Protein 1V8C (pdb70)

Nearest PDB structures (foldseek):
  1v8c-assembly1_A  TM=1.006E+00  e=9.868E-38  Thermus thermophilus
  1v8c-assembly3_B  TM=9.809E-01  e=5.216E-33  Thermus thermophilus
  4n6e-assembly1_B-2  TM=8.967E-01  e=8.206E-07  Amycolatopsis orientalis HCCB10007
  2m19-assembly1_A  TM=8.239E-01  e=6.788E-07  Haloferax volcanii DS2
  2qjl-assembly1_A  TM=8.245E-01  e=8.604E-04  Saccharomyces cerevisiae

Radius of gyration: 25.92 Å; Cα contacts (8 Å, |Δi|>4): 1437; chains: 4; bounding box: 71×75×60 Å

Structure (mmCIF, N/CA/C/O backbone):
data_1V8C
#
_entry.id   1V8C
#
_cell.length_a   80.179
_cell.length_b   83.553
_cell.length_c   93.066
_cell.angle_alpha   90.00
_cell.angle_beta   90.00
_cell.angle_gamma   90.00
#
_symmetry.space_group_name_H-M   'P 21 21 21'
#
loop_
_entity.id
_entity.type
_entity.pdbx_description
1 polymer 'MoaD related protein'
2 non-polymer 'CHLORIDE ION'
3 non-polymer 1,2-ETHANEDIOL
4 water water
#
loop_
_atom_site.group_PDB
_atom_site.id
_atom_site.type_symbol
_atom_site.label_atom_id
_atom_site.label_alt_id
_atom_site.label_comp_id
_atom_site.label_asym_id
_atom_site.label_entity_id
_atom_site.label_seq_id
_atom_site.pdbx_PDB_ins_code
_atom_site.Cartn_x
_atom_site.Cartn_y
_atom_site.Cartn_z
_atom_site.occupancy
_atom_site.B_iso_or_equiv
_atom_site.auth_seq_id
_atom_site.auth_comp_id
_atom_site.auth_asym_id
_atom_site.auth_atom_id
_atom_site.pdbx_PDB_model_num
ATOM 1 N N . PRO A 1 1 ? -5.018 14.724 -7.495 1.00 13.99 1 PRO A N 1
ATOM 2 C CA . PRO A 1 1 ? -6.061 14.570 -6.457 1.00 12.58 1 PRO A CA 1
ATOM 3 C C . PRO A 1 1 ? -7.084 15.698 -6.481 1.00 13.48 1 PRO A C 1
ATOM 4 O O . PRO A 1 1 ? -6.803 16.785 -6.984 1.00 15.62 1 PRO A O 1
ATOM 8 N N . LYS A 1 2 ? -8.266 15.434 -5.935 1.00 12.67 2 LYS A N 1
ATOM 9 C CA . LYS A 1 2 ? -9.321 16.436 -5.891 1.00 15.13 2 LYS A CA 1
ATOM 10 C C . LYS A 1 2 ? -9.260 17.156 -4.558 1.00 15.00 2 LYS A C 1
ATOM 11 O O . LYS A 1 2 ? -9.025 16.542 -3.520 1.00 13.75 2 LYS A O 1
ATOM 17 N N . VAL A 1 3 ? -9.461 18.467 -4.597 1.00 13.58 3 VAL A N 1
ATOM 18 C CA . VAL A 1 3 ? -9.430 19.269 -3.399 1.00 14.00 3 VAL A CA 1
ATOM 19 C C . VAL A 1 3 ? -10.750 20.007 -3.268 1.00 14.15 3 VAL A C 1
ATOM 20 O O . VAL A 1 3 ? -11.121 20.781 -4.149 1.00 15.42 3 VAL A O 1
ATOM 24 N N . ASN A 1 4 ? -11.473 19.726 -2.190 1.00 10.90 4 ASN A N 1
ATOM 25 C CA . ASN A 1 4 ? -12.740 20.395 -1.920 1.00 11.89 4 ASN A CA 1
ATOM 26 C C . ASN A 1 4 ? -12.472 21.530 -0.940 1.00 12.06 4 ASN A C 1
ATOM 27 O O . ASN A 1 4 ? -11.841 21.332 0.103 1.00 12.98 4 ASN A O 1
ATOM 32 N N . LEU A 1 5 ? -12.949 22.722 -1.281 1.00 11.66 5 LEU A N 1
ATOM 33 C CA . LEU A 1 5 ? -12.752 23.890 -0.429 1.00 11.74 5 LEU A CA 1
ATOM 34 C C . LEU A 1 5 ? -14.052 24.258 0.261 1.00 13.96 5 LEU A C 1
ATOM 35 O O . LEU A 1 5 ? -15.111 24.273 -0.367 1.00 14.68 5 LEU A O 1
ATOM 40 N N . TYR A 1 6 ? -13.970 24.558 1.550 1.00 12.98 6 TYR A N 1
ATOM 41 C CA . TYR A 1 6 ? -15.158 24.916 2.305 1.00 14.49 6 TYR A CA 1
ATOM 42 C C . TYR A 1 6 ? -15.086 26.277 2.966 1.00 16.56 6 TYR A C 1
ATOM 43 O O . TYR A 1 6 ? -14.005 26.818 3.199 1.00 17.21 6 TYR A O 1
ATOM 52 N N . ALA A 1 7 ? -16.264 26.822 3.256 1.00 18.91 7 ALA A N 1
ATOM 53 C CA . ALA A 1 7 ? -16.394 28.116 3.913 1.00 20.10 7 ALA A CA 1
ATOM 54 C C . ALA A 1 7 ? -15.483 29.193 3.335 1.00 21.12 7 ALA A C 1
ATOM 55 O O . ALA A 1 7 ? -15.495 29.450 2.131 1.00 20.58 7 ALA A O 1
ATOM 57 N N . THR A 1 8 ? -14.698 29.818 4.209 1.00 23.22 8 THR A N 1
ATOM 58 C CA . THR A 1 8 ? -13.769 30.882 3.839 1.00 23.59 8 THR A CA 1
ATOM 59 C C . THR A 1 8 ? -12.925 30.604 2.598 1.00 22.34 8 THR A C 1
ATOM 60 O O . THR A 1 8 ? -12.749 31.479 1.748 1.00 21.91 8 THR A O 1
ATOM 64 N N . PHE A 1 9 ? -12.390 29.392 2.497 1.00 20.39 9 PHE A N 1
ATOM 65 C CA . PHE A 1 9 ? -11.558 29.039 1.354 1.00 19.89 9 PHE A CA 1
ATOM 66 C C . PHE A 1 9 ? -12.346 29.103 0.056 1.00 19.55 9 PHE A C 1
ATOM 67 O O . PHE A 1 9 ? -11.810 29.459 -0.991 1.00 20.17 9 PHE A O 1
ATOM 75 N N . ARG A 1 10 ? -13.623 28.754 0.133 1.00 20.90 10 ARG A N 1
ATOM 76 C CA . ARG A 1 10 ? -14.478 28.778 -1.045 1.00 22.23 10 ARG A CA 1
ATOM 77 C C . ARG A 1 10 ? -14.805 30.216 -1.430 1.00 23.34 10 ARG A C 1
ATOM 78 O O . ARG A 1 10 ? -14.772 30.606 -2.590 1.00 22.13 10 ARG A O 1
ATOM 92 N N . ASP A 1 11 ? -15.110 31.044 -0.438 1.00 25.84 11 ASP A N 1
ATOM 93 C CA . ASP A 1 11 ? -15.439 32.441 -0.697 1.00 28.07 11 ASP A CA 1
ATOM 94 C C . ASP A 1 11 ? -14.241 33.239 -1.208 1.00 28.29 11 ASP A C 1
ATOM 95 O O . ASP A 1 11 ? -14.389 34.181 -1.986 1.00 30.62 11 ASP A O 1
ATOM 100 N N . LEU A 1 12 ? -13.051 32.840 -0.776 1.00 27.88 12 LEU A N 1
ATOM 101 C CA . LEU A 1 12 ? -11.816 33.515 -1.147 1.00 26.96 12 LEU A CA 1
ATOM 102 C C . LEU A 1 12 ? -11.286 33.149 -2.537 1.00 26.64 12 LEU A C 1
ATOM 103 O O . LEU A 1 12 ? -10.456 33.865 -3.099 1.00 28.29 12 LEU A O 1
ATOM 108 N N . THR A 1 13 ? -11.767 32.044 -3.099 1.00 21.73 13 THR A N 1
ATOM 109 C CA . THR A 1 13 ? -11.303 31.603 -4.410 1.00 20.47 13 THR A CA 1
ATOM 110 C C . THR A 1 13 ? -12.381 31.561 -5.482 1.00 20.73 13 THR A C 1
ATOM 111 O O . THR A 1 13 ? -12.080 31.655 -6.674 1.00 21.05 13 THR A O 1
ATOM 115 N N . GLY A 1 14 ? -13.629 31.414 -5.053 1.00 20.52 14 GLY A N 1
ATOM 116 C CA . GLY A 1 14 ? -14.727 31.312 -5.997 1.00 20.82 14 GLY A CA 1
ATOM 117 C C . GLY A 1 14 ? -14.802 29.883 -6.508 1.00 20.09 14 GLY A C 1
ATOM 118 O O . GLY A 1 14 ? -15.475 29.586 -7.492 1.00 19.82 14 GLY A O 1
ATOM 119 N N . LYS A 1 15 ? -14.104 28.983 -5.824 1.00 18.44 15 LYS A N 1
ATOM 120 C CA . LYS A 1 15 ? -14.076 27.584 -6.229 1.00 16.65 15 LYS A CA 1
ATOM 121 C C . LYS A 1 15 ? -14.474 26.626 -5.117 1.00 16.90 15 LYS A C 1
ATOM 122 O O . LYS A 1 15 ? -14.121 26.833 -3.962 1.00 16.24 15 LYS A O 1
ATOM 128 N N . SER A 1 16 ? -15.212 25.577 -5.474 1.00 14.89 16 SER A N 1
ATOM 129 C CA . SER A 1 16 ? -15.628 24.566 -4.507 1.00 14.82 16 SER A CA 1
ATOM 130 C C . SER A 1 16 ? -14.744 23.329 -4.647 1.00 13.27 16 SER A C 1
ATOM 131 O O . SER A 1 16 ? -14.453 22.655 -3.661 1.00 14.02 16 SER A O 1
ATOM 135 N N . GLN A 1 17 ? -14.336 23.014 -5.873 1.00 14.58 17 GLN A N 1
ATOM 136 C CA . GLN A 1 17 ? -13.474 21.856 -6.084 1.00 14.77 17 GLN A CA 1
ATOM 137 C C . GLN A 1 17 ? -12.437 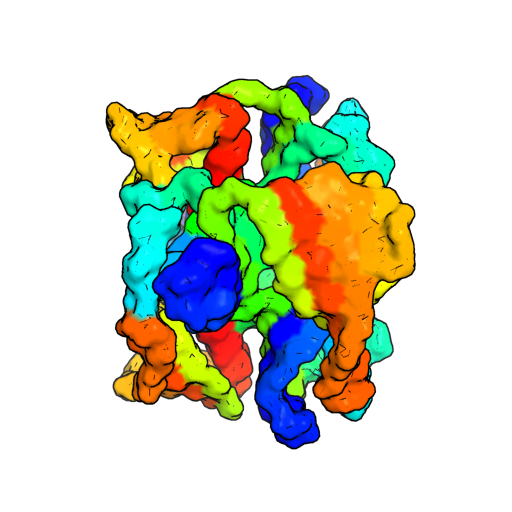22.109 -7.162 1.00 15.00 17 GLN A C 1
ATOM 138 O O . GLN A 1 17 ? -12.695 22.805 -8.146 1.00 15.49 17 GLN A O 1
ATOM 144 N N . LEU A 1 18 ? -11.254 21.541 -6.959 1.00 14.44 18 LEU A N 1
ATOM 145 C CA . LEU A 1 18 ? -10.152 21.690 -7.893 1.00 13.87 18 LEU A CA 1
ATOM 146 C C . LEU A 1 18 ? -9.432 20.359 -8.025 1.00 13.18 18 LEU A C 1
ATOM 147 O O . LEU A 1 18 ? -9.471 19.537 -7.116 1.00 16.22 18 LEU A O 1
ATOM 152 N N . GLU A 1 19 ? -8.803 20.148 -9.173 1.00 14.15 19 GLU A N 1
ATOM 153 C CA . GLU A 1 19 ? -8.020 18.946 -9.420 1.00 15.68 19 GLU A CA 1
ATOM 154 C C . GLU A 1 19 ? -6.581 19.455 -9.482 1.00 13.94 19 GLU A C 1
ATOM 155 O O . GLU A 1 19 ? -6.254 20.301 -10.320 1.00 14.48 19 GLU A O 1
ATOM 161 N N . LEU A 1 20 ? -5.728 18.953 -8.592 1.00 12.67 20 LEU A N 1
ATOM 162 C CA . LEU A 1 20 ? -4.332 19.386 -8.540 1.00 13.07 20 LEU A CA 1
ATOM 163 C C . LEU A 1 20 ? -3.405 18.194 -8.424 1.00 14.22 20 LEU A C 1
ATOM 164 O O . LEU A 1 20 ? -3.734 17.214 -7.764 1.00 14.99 20 LEU A O 1
ATOM 169 N N . PRO A 1 21 ? -2.226 18.263 -9.061 1.00 13.71 21 PRO A N 1
ATOM 170 C CA . PRO A 1 21 ? -1.279 17.146 -8.993 1.00 14.59 21 PRO A CA 1
ATOM 171 C C . PRO A 1 21 ? -0.555 17.055 -7.650 1.00 12.08 21 PRO 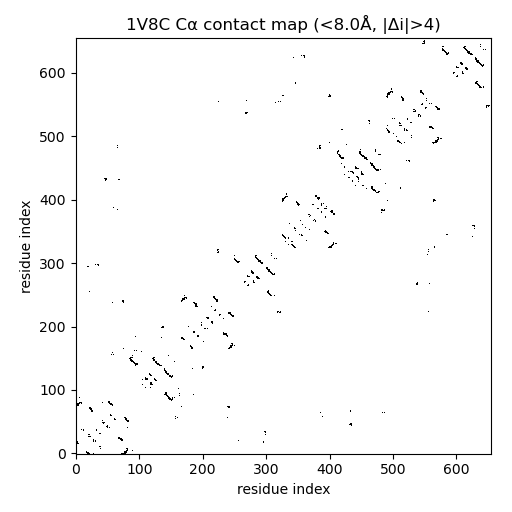A C 1
ATOM 172 O O . PRO A 1 21 ? -0.509 18.021 -6.884 1.00 14.18 21 PRO A O 1
ATOM 176 N N . GLY A 1 22 ? -0.009 15.878 -7.364 1.00 14.60 22 GLY A N 1
ATOM 177 C CA . GLY A 1 22 ? 0.721 15.688 -6.121 1.00 13.92 22 GLY A CA 1
ATOM 178 C C . GLY A 1 22 ? 0.575 14.277 -5.597 1.00 12.26 22 GLY A C 1
ATOM 179 O O . GLY A 1 22 ? -0.523 13.721 -5.629 1.00 14.44 22 GLY A O 1
ATOM 180 N N . ALA A 1 23 ? 1.684 13.712 -5.114 1.00 12.64 23 ALA A N 1
ATOM 181 C CA . ALA A 1 23 ? 1.714 12.351 -4.585 1.00 12.14 23 ALA A CA 1
ATOM 182 C C . ALA A 1 23 ? 1.628 12.291 -3.058 1.00 12.16 23 ALA A C 1
ATOM 183 O O . ALA A 1 23 ? 1.594 11.203 -2.478 1.00 13.01 23 ALA A O 1
ATOM 185 N N . THR A 1 24 ? 1.620 13.459 -2.417 1.00 12.66 24 THR A N 1
ATOM 186 C CA . THR A 1 24 ? 1.472 13.550 -0.961 1.00 10.61 24 THR A CA 1
ATOM 187 C C . THR A 1 24 ? 0.568 14.737 -0.688 1.00 10.16 24 THR A C 1
ATOM 188 O O . THR A 1 24 ? 0.390 15.612 -1.550 1.00 10.18 24 THR A O 1
ATOM 192 N N . VAL A 1 25 ? -0.007 14.770 0.505 1.00 9.26 25 VAL A N 1
ATOM 193 C CA . VAL A 1 25 ? -0.887 15.869 0.873 1.00 11.22 25 VAL A CA 1
ATOM 194 C C . VAL A 1 25 ? -0.141 17.198 0.723 1.00 10.47 25 VAL A C 1
ATOM 195 O O . VAL A 1 25 ? -0.684 18.170 0.192 1.00 10.12 25 VAL A O 1
ATOM 199 N N . GLY A 1 26 ? 1.111 17.229 1.170 1.00 8.86 26 GLY A N 1
ATOM 200 C CA . GLY A 1 26 ? 1.911 18.438 1.070 1.00 9.47 26 GLY A CA 1
ATOM 201 C C . GLY A 1 26 ? 2.090 18.918 -0.360 1.00 9.86 26 GLY A C 1
ATOM 202 O O . GLY A 1 26 ? 1.954 20.109 -0.628 1.00 11.05 26 GLY A O 1
ATOM 203 N N . GLU A 1 27 ? 2.404 17.999 -1.272 1.00 11.44 27 GLU A N 1
ATOM 204 C CA . GLU A 1 27 ? 2.602 18.369 -2.673 1.00 13.20 27 GLU A CA 1
ATOM 205 C C . GLU A 1 27 ? 1.321 18.980 -3.231 1.00 12.67 27 GLU A C 1
ATOM 206 O O . GLU A 1 27 ? 1.361 19.995 -3.934 1.00 12.40 27 GLU A O 1
ATOM 212 N N . VAL A 1 28 ? 0.185 18.375 -2.907 1.00 10.09 28 VAL A N 1
ATOM 213 C CA . VAL A 1 28 ? -1.090 18.891 -3.391 1.00 11.35 28 VAL A CA 1
ATOM 214 C C . VAL A 1 28 ? -1.366 20.288 -2.841 1.00 11.86 28 VAL A C 1
ATOM 215 O O . VAL A 1 28 ? -1.777 21.181 -3.587 1.00 11.76 28 VAL A O 1
ATOM 219 N N . LEU A 1 29 ? -1.138 20.484 -1.545 1.00 10.96 29 LEU A N 1
ATOM 220 C CA . LEU A 1 29 ? -1.377 21.782 -0.934 1.00 10.82 29 LEU A CA 1
ATOM 221 C C . LEU A 1 29 ? -0.415 22.853 -1.441 1.00 11.64 29 LEU A C 1
ATOM 222 O O . LEU A 1 29 ? -0.801 24.009 -1.566 1.00 12.10 29 LEU A O 1
ATOM 227 N N . GLU A 1 30 ? 0.829 22.477 -1.741 1.00 11.10 30 GLU A N 1
ATOM 228 C CA . GLU A 1 30 ? 1.779 23.450 -2.267 1.00 12.49 30 GLU A CA 1
ATOM 229 C C . GLU A 1 30 ? 1.266 23.878 -3.637 1.00 12.65 30 GLU A C 1
ATOM 230 O O . GLU A 1 30 ? 1.335 25.057 -3.997 1.00 12.85 30 GLU A O 1
ATOM 236 N N . ASN A 1 31 ? 0.736 22.931 -4.409 1.00 11.74 31 ASN A N 1
ATOM 237 C CA . ASN A 1 31 ? 0.208 23.301 -5.717 1.00 12.52 31 ASN A CA 1
ATOM 238 C C . ASN A 1 31 ? -1.047 24.152 -5.588 1.00 12.71 31 ASN A C 1
ATOM 239 O O . ASN A 1 31 ? -1.286 25.044 -6.406 1.00 13.48 31 ASN A O 1
ATOM 244 N N . LEU A 1 32 ? -1.836 23.902 -4.550 1.00 12.67 32 LEU A N 1
ATOM 245 C CA . LEU A 1 32 ? -3.051 24.679 -4.336 1.00 12.05 32 LEU A CA 1
ATOM 246 C C . LEU A 1 32 ? -2.722 26.164 -4.176 1.00 13.58 32 LEU A C 1
ATOM 247 O O . LEU A 1 32 ? -3.393 27.021 -4.763 1.00 11.99 32 LEU A O 1
ATOM 252 N N . VAL A 1 33 ? -1.683 26.473 -3.399 1.00 13.09 33 VAL A N 1
ATOM 253 C CA . VAL A 1 33 ? -1.321 27.869 -3.186 1.00 13.00 33 VAL A CA 1
ATOM 254 C C . VAL A 1 33 ? -0.573 28.468 -4.377 1.00 13.23 33 VAL A C 1
ATOM 255 O O . VAL A 1 33 ? -0.487 29.687 -4.511 1.00 16.33 33 VAL A O 1
ATOM 259 N N . ARG A 1 34 ? -0.029 27.615 -5.239 1.00 11.12 34 ARG A N 1
ATOM 260 C CA . ARG A 1 34 ? 0.637 28.102 -6.443 1.00 12.03 34 ARG A CA 1
ATOM 261 C C . ARG A 1 34 ? -0.481 28.504 -7.407 1.00 15.20 34 ARG A C 1
ATOM 262 O O . ARG A 1 34 ? -0.312 29.407 -8.232 1.00 16.71 34 ARG A O 1
ATOM 270 N N . ALA A 1 35 ? -1.627 27.836 -7.283 1.00 14.13 35 ALA A N 1
ATOM 271 C CA . ALA A 1 35 ? -2.785 28.119 -8.140 1.00 14.38 35 ALA A CA 1
ATOM 272 C C . ALA A 1 35 ? -3.641 29.265 -7.595 1.00 15.64 35 ALA A C 1
ATOM 273 O O . ALA A 1 35 ? -4.150 30.090 -8.361 1.00 17.39 35 ALA A O 1
ATOM 275 N N . TYR A 1 36 ? -3.798 29.304 -6.276 1.00 14.27 36 TYR A N 1
ATOM 276 C CA . TYR A 1 36 ? -4.593 30.326 -5.601 1.00 15.18 36 TYR A CA 1
ATOM 277 C C . TYR A 1 36 ? -3.822 30.835 -4.395 1.00 15.73 36 TYR A C 1
ATOM 278 O O . TYR A 1 36 ? -4.100 30.461 -3.256 1.0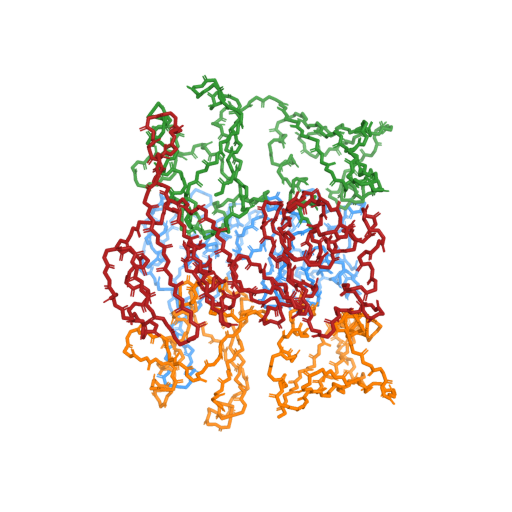0 16.14 36 TYR A O 1
ATOM 287 N N . PRO A 1 37 ? -2.846 31.721 -4.636 1.00 16.18 37 PRO A N 1
ATOM 288 C CA . PRO A 1 37 ? -2.022 32.284 -3.564 1.00 17.27 37 PRO A CA 1
ATOM 289 C C . PRO A 1 37 ? -2.772 33.002 -2.445 1.00 16.40 37 PRO A C 1
ATOM 290 O O . PRO A 1 37 ? -2.222 33.200 -1.362 1.00 18.07 37 PRO A O 1
ATOM 294 N N . ALA A 1 38 ? -4.025 33.379 -2.695 1.00 17.80 38 ALA A N 1
ATOM 295 C CA . ALA A 1 38 ? -4.836 34.049 -1.688 1.00 18.39 38 ALA A CA 1
ATOM 296 C C . ALA A 1 38 ? -5.039 33.138 -0.478 1.00 18.66 38 ALA A C 1
ATOM 297 O O . ALA A 1 38 ? -5.317 33.604 0.623 1.00 20.81 38 ALA A O 1
ATOM 299 N N . LEU A 1 39 ? -4.882 31.834 -0.687 1.00 16.75 39 LEU A N 1
ATOM 300 C CA . LEU A 1 39 ? -5.047 30.856 0.386 1.00 17.97 39 LEU A CA 1
ATOM 301 C C . LEU A 1 39 ? -3.782 30.599 1.199 1.00 18.66 39 LEU A C 1
ATOM 302 O O . LEU A 1 39 ? -3.837 29.961 2.249 1.00 19.83 39 LEU A O 1
ATOM 307 N N . LYS A 1 40 ? -2.644 31.093 0.724 1.00 18.16 40 LYS A N 1
ATOM 308 C CA . LYS A 1 40 ? -1.382 30.849 1.417 1.00 18.46 40 LYS A CA 1
ATOM 309 C C . LYS A 1 40 ? -1.375 31.291 2.877 1.00 19.24 40 LYS A C 1
ATOM 310 O O . LYS A 1 40 ? -0.957 30.537 3.761 1.00 18.87 40 LYS A O 1
ATOM 316 N N . GLU A 1 41 ? -1.840 32.513 3.113 1.00 22.02 41 GLU A N 1
ATOM 317 C CA . GLU A 1 41 ? -1.888 33.106 4.444 1.00 24.50 41 GLU A CA 1
ATOM 318 C C . GLU A 1 41 ? -2.723 32.309 5.438 1.00 24.15 41 GLU A C 1
ATOM 319 O O . GLU A 1 41 ? -2.410 32.271 6.625 1.00 24.36 41 GLU A O 1
ATOM 325 N N . GLU A 1 42 ? -3.787 31.677 4.953 1.00 22.36 42 GLU A N 1
ATOM 326 C CA . GLU A 1 42 ? -4.669 30.908 5.822 1.00 23.10 42 GLU A CA 1
ATOM 327 C C . GLU A 1 42 ? -4.303 29.435 5.944 1.00 20.57 42 GLU A C 1
ATOM 328 O O . GLU A 1 42 ? -4.575 28.803 6.964 1.00 23.00 42 GLU A O 1
ATOM 334 N N . LEU A 1 43 ? -3.675 28.898 4.908 1.00 18.04 43 LEU A N 1
ATOM 335 C CA . LEU A 1 43 ? -3.308 27.489 4.873 1.00 17.23 43 LEU A CA 1
ATOM 336 C C . LEU A 1 43 ? -1.986 27.124 5.548 1.00 15.10 43 LEU A C 1
ATOM 337 O O . LEU A 1 43 ? -1.890 26.106 6.236 1.00 16.36 43 LEU A O 1
ATOM 342 N N . PHE A 1 44 ? -0.975 27.960 5.351 1.00 15.01 44 PHE A N 1
ATOM 343 C CA . PHE A 1 44 ? 0.352 27.718 5.910 1.00 15.07 44 PHE A CA 1
ATOM 344 C C . PHE A 1 44 ? 0.766 28.748 6.958 1.00 16.72 44 PHE A C 1
ATOM 345 O O . PHE A 1 44 ? 0.446 29.931 6.841 1.00 17.46 44 PHE A O 1
ATOM 353 N N . GLU A 1 45 ? 1.477 28.282 7.981 1.00 16.68 45 GLU A N 1
ATOM 354 C CA . GLU A 1 45 ? 2.011 29.151 9.030 1.00 18.98 45 GLU A CA 1
ATOM 355 C C . GLU A 1 45 ? 3.479 28.758 9.034 1.00 19.09 45 GLU A C 1
ATOM 356 O O . GLU A 1 45 ? 3.870 27.779 9.668 1.00 20.09 45 GLU A O 1
ATOM 362 N N . GLY A 1 46 ? 4.290 29.515 8.311 1.00 18.65 46 GLY A N 1
ATOM 363 C CA . GLY A 1 46 ? 5.688 29.159 8.212 1.00 17.83 46 GLY A CA 1
ATOM 364 C C . GLY A 1 46 ? 5.725 28.058 7.169 1.00 15.63 46 GLY A C 1
ATOM 365 O O . GLY A 1 46 ? 5.002 28.118 6.172 1.00 15.94 46 GLY A O 1
ATOM 366 N N . GLU A 1 47 ? 6.535 27.032 7.396 1.00 16.07 47 GLU A N 1
ATOM 367 C CA . GLU A 1 47 ? 6.625 25.941 6.434 1.00 14.28 47 GLU A CA 1
ATOM 368 C C . GLU A 1 47 ? 5.472 24.952 6.552 1.00 14.96 47 GLU A C 1
ATOM 369 O O . GLU A 1 47 ? 4.992 24.417 5.549 1.00 15.96 47 GLU A O 1
ATOM 375 N N . GLY A 1 48 ? 5.029 24.704 7.779 1.00 14.09 48 GLY A N 1
ATOM 376 C CA . GLY A 1 48 ? 3.961 23.744 7.985 1.00 14.31 48 GLY A CA 1
ATOM 377 C C . GLY A 1 48 ? 2.540 24.254 7.879 1.00 13.68 48 GLY A C 1
ATOM 378 O O . GLY A 1 48 ? 2.286 25.444 7.661 1.00 12.66 48 GLY A O 1
ATOM 379 N N . LEU A 1 49 ? 1.603 23.330 8.050 1.00 13.61 49 LEU A N 1
ATOM 380 C CA . LEU A 1 49 ? 0.184 23.650 7.994 1.00 13.43 49 LEU A CA 1
ATOM 381 C C . LEU A 1 49 ? -0.176 24.588 9.147 1.00 13.33 49 LEU A C 1
ATOM 382 O O . LEU A 1 49 ? 0.355 24.453 10.251 1.00 15.31 49 LEU A O 1
ATOM 387 N N . ALA A 1 50 ? -1.065 25.546 8.889 1.00 12.34 50 ALA A N 1
ATOM 388 C CA . ALA A 1 50 ? -1.514 26.466 9.936 1.00 13.79 50 ALA A CA 1
ATOM 389 C C . ALA A 1 50 ? -2.232 25.620 10.989 1.00 15.44 50 ALA A C 1
ATOM 390 O O . ALA A 1 50 ? -2.972 24.701 10.652 1.00 13.76 50 ALA A O 1
ATOM 392 N N . GLU A 1 51 ? -2.035 25.932 12.267 1.00 17.38 51 GLU A N 1
ATOM 393 C CA . GLU A 1 51 ? -2.646 25.129 13.324 1.00 21.97 51 GLU A CA 1
ATOM 394 C C . GLU A 1 51 ? -4.172 25.070 13.368 1.00 23.07 51 GLU A C 1
ATOM 395 O O . GLU A 1 51 ? -4.742 24.056 13.779 1.00 25.31 51 GLU A O 1
ATOM 401 N N . ARG A 1 52 ? -4.833 26.132 12.929 1.00 22.31 52 ARG A N 1
ATOM 402 C CA . ARG A 1 52 ? -6.293 26.173 12.971 1.00 24.07 52 ARG A CA 1
ATOM 403 C C . ARG A 1 52 ? -7.007 25.590 11.754 1.00 22.10 52 ARG A C 1
ATOM 404 O O . ARG A 1 52 ? -8.237 25.507 11.743 1.00 22.93 52 ARG A O 1
ATOM 412 N N . VAL A 1 53 ? -6.255 25.186 10.733 1.00 18.74 53 VAL A N 1
ATOM 413 C CA . VAL A 1 53 ? -6.882 24.623 9.539 1.00 16.67 53 VAL A CA 1
ATOM 414 C C . VAL A 1 53 ? -7.033 23.113 9.686 1.00 15.73 53 VAL A C 1
ATOM 415 O O . VAL A 1 53 ? -6.269 22.471 10.398 1.00 17.21 53 VAL A O 1
ATOM 419 N N . SER A 1 54 ? -8.040 22.543 9.033 1.00 13.24 54 SER A N 1
ATOM 420 C CA . SER A 1 54 ? -8.224 21.104 9.097 1.00 13.45 54 SER A CA 1
ATOM 421 C C . SER A 1 54 ? -8.270 20.561 7.685 1.00 13.78 54 SER A C 1
ATOM 422 O O . SER A 1 54 ? -8.981 21.090 6.834 1.00 14.52 54 SER A O 1
ATOM 425 N N . VAL A 1 55 ? -7.482 19.516 7.444 1.00 12.30 55 VAL A N 1
ATOM 426 C CA . VAL A 1 55 ? -7.395 18.864 6.148 1.00 11.64 55 VAL A CA 1
ATOM 427 C C . VAL A 1 55 ? -7.738 17.389 6.335 1.00 11.88 55 VAL A C 1
ATOM 428 O O . VAL A 1 55 ? -7.155 16.716 7.185 1.00 11.64 55 VAL A O 1
ATOM 432 N N . PHE A 1 56 ? -8.688 16.889 5.548 1.00 10.79 56 PHE A N 1
ATOM 433 C CA . PHE A 1 56 ? -9.106 15.500 5.651 1.00 10.59 56 PHE A CA 1
ATOM 434 C C . PHE A 1 56 ? -8.888 14.736 4.356 1.00 11.45 56 PHE A C 1
ATOM 435 O O . PHE A 1 56 ? -9.162 15.245 3.270 1.00 13.54 56 PHE A O 1
ATOM 443 N N . LEU A 1 57 ? -8.389 13.512 4.485 1.00 12.25 57 LEU A N 1
ATOM 444 C CA . LEU A 1 57 ? -8.172 12.645 3.336 1.00 13.40 57 LEU A CA 1
ATOM 445 C C . LEU A 1 57 ? -9.202 11.536 3.481 1.00 15.06 57 LEU A C 1
ATOM 446 O O . LEU A 1 57 ? -9.159 10.747 4.434 1.00 15.15 57 LEU A O 1
ATOM 451 N N . GLU A 1 58 ? -10.145 11.505 2.545 1.00 16.53 58 GLU A N 1
ATOM 452 C CA . GLU A 1 58 ? -11.210 10.514 2.557 1.00 16.94 58 GLU A CA 1
ATOM 453 C C . GLU A 1 58 ? -11.832 10.418 3.953 1.00 17.45 58 GLU A C 1
ATOM 454 O O . GLU A 1 58 ? -12.024 9.329 4.483 1.00 16.70 58 GLU A O 1
ATOM 460 N N . GLY A 1 59 ? -12.123 11.576 4.547 1.00 16.40 59 GLY A N 1
ATOM 461 C CA . GLY A 1 59 ? -12.744 11.622 5.862 1.00 16.71 59 GLY A CA 1
ATOM 462 C C . GLY A 1 59 ? -11.847 11.505 7.084 1.00 17.50 59 GLY A C 1
ATOM 463 O O . GLY A 1 59 ? -12.321 11.570 8.221 1.00 18.86 59 GLY A O 1
ATOM 464 N N . ARG A 1 60 ? -10.550 11.346 6.854 1.00 15.18 60 ARG A N 1
ATOM 465 C CA . ARG A 1 60 ? -9.581 11.195 7.932 1.00 14.83 60 ARG A CA 1
ATOM 466 C C . ARG A 1 60 ? -8.717 12.447 8.117 1.00 11.72 60 ARG A C 1
ATOM 467 O O . ARG A 1 60 ? -8.077 12.897 7.178 1.00 12.87 60 ARG A O 1
ATOM 475 N N . ASP A 1 61 ? -8.716 13.010 9.321 1.00 11.84 61 ASP A N 1
ATOM 476 C CA . ASP A 1 61 ? -7.903 14.191 9.608 1.00 11.71 61 ASP A CA 1
ATOM 477 C C . ASP A 1 61 ? -6.451 13.789 9.355 1.00 12.08 61 ASP A C 1
ATOM 478 O O . ASP A 1 61 ? -5.928 12.900 10.027 1.00 12.40 61 ASP A O 1
ATOM 483 N N . VAL A 1 62 ? -5.789 14.445 8.406 1.00 10.91 62 VAL A N 1
ATOM 484 C CA . VAL A 1 62 ? -4.451 13.994 8.039 1.00 10.55 62 VAL A CA 1
ATOM 485 C C . VAL A 1 62 ? -3.444 14.127 9.192 1.00 10.66 62 VAL A C 1
ATOM 486 O O . VAL A 1 62 ? -2.387 13.509 9.205 1.00 9.92 62 VAL A O 1
ATOM 490 N N . ARG A 1 63 ? -3.778 14.997 10.166 1.00 10.54 63 ARG A N 1
ATOM 491 C CA . ARG A 1 63 ? -2.872 15.176 11.298 1.00 12.36 63 ARG A CA 1
ATOM 492 C C . ARG A 1 63 ? -2.645 13.858 12.043 1.00 11.76 63 ARG A C 1
ATOM 493 O O . ARG A 1 63 ? -1.631 13.638 12.694 1.00 14.37 63 ARG A O 1
ATOM 501 N N . TYR A 1 64 ? -3.660 12.979 11.961 1.00 12.75 64 TYR A N 1
ATOM 502 C CA . TYR A 1 64 ? -3.551 11.687 12.621 1.00 14.07 64 TYR A CA 1
ATOM 503 C C . TYR A 1 64 ? -3.043 10.620 11.658 1.00 14.29 64 TYR A C 1
ATOM 504 O O . TYR A 1 64 ? -2.887 9.450 11.992 1.00 12.21 64 TYR A O 1
ATOM 513 N N . LEU A 1 65 ? -2.824 11.060 10.408 1.00 12.28 65 LEU A N 1
ATOM 514 C CA . LEU A 1 65 ? -2.140 10.198 9.457 1.00 12.19 65 LEU A CA 1
ATOM 515 C C . LEU A 1 65 ? -0.637 10.491 9.447 1.00 10.92 65 LEU A C 1
ATOM 516 O O . LEU A 1 65 ? 0.069 10.310 10.431 1.00 12.26 65 LEU A O 1
ATOM 521 N N . GLN A 1 66 ? -0.124 11.018 8.360 1.00 10.01 66 GLN A N 1
ATOM 522 C CA . GLN A 1 66 ? 1.291 11.430 8.298 1.00 10.61 66 GLN A CA 1
ATOM 523 C C . GLN A 1 66 ? 1.381 12.895 7.880 1.00 8.95 66 GLN A C 1
ATOM 524 O O . GLN A 1 66 ? 2.441 13.374 7.460 1.00 10.53 66 GLN A O 1
ATOM 530 N N . GLY A 1 67 ? 0.301 13.647 8.239 1.00 8.99 67 GLY A N 1
ATOM 531 C CA . GLY A 1 67 ? 0.289 15.071 7.957 1.00 9.66 67 GLY A CA 1
ATOM 532 C C . GLY A 1 67 ? 0.560 15.375 6.495 1.00 8.95 67 GLY A C 1
ATOM 533 O O . GLY A 1 67 ? 0.023 14.708 5.605 1.00 9.80 67 GLY A O 1
ATOM 534 N N . LEU A 1 68 ? 1.394 16.378 6.247 1.00 10.01 68 LEU A N 1
ATOM 535 C CA . LEU A 1 68 ? 1.748 16.766 4.885 1.00 9.62 68 LEU A CA 1
ATOM 536 C C . LEU A 1 68 ? 2.515 15.655 4.149 1.00 9.37 68 LEU A C 1
ATOM 537 O O . LEU A 1 68 ? 2.584 15.644 2.920 1.00 11.30 68 LEU A O 1
ATOM 542 N N . SER A 1 69 ? 3.082 14.707 4.890 1.00 9.65 69 SER A N 1
ATOM 543 C CA . SER A 1 69 ? 3.805 13.598 4.254 1.00 8.73 69 SER A CA 1
ATOM 544 C C . SER A 1 69 ? 2.910 12.422 3.855 1.00 9.68 69 SER A C 1
ATOM 545 O O . SER A 1 69 ? 3.393 11.438 3.283 1.00 11.67 69 SER A O 1
ATOM 548 N N . THR A 1 70 ? 1.613 12.524 4.139 1.00 8.37 70 THR A N 1
ATOM 549 C CA . THR A 1 70 ? 0.676 11.450 3.825 1.00 9.25 70 THR A CA 1
ATOM 550 C C . THR A 1 70 ? 0.619 11.185 2.327 1.00 9.45 70 THR A C 1
ATOM 551 O O . THR A 1 70 ? 0.287 12.077 1.546 1.00 10.51 70 THR A O 1
ATOM 555 N N . PRO A 1 71 ? 0.941 9.955 1.904 1.00 9.99 71 PRO A N 1
ATOM 556 C CA . PRO A 1 71 ? 0.885 9.678 0.466 1.00 11.71 71 PRO A CA 1
ATOM 557 C C . PRO A 1 71 ? -0.573 9.586 0.034 1.00 12.72 71 PRO A C 1
ATOM 558 O O . PRO A 1 71 ? -1.456 9.265 0.831 1.00 12.28 71 PRO A O 1
ATOM 562 N N . LEU A 1 72 ? -0.831 9.884 -1.229 1.00 14.77 72 LEU A N 1
ATOM 563 C CA . LEU A 1 72 ? -2.184 9.771 -1.729 1.00 16.21 72 LEU A CA 1
ATOM 564 C C . LEU A 1 72 ? -2.156 9.340 -3.179 1.00 15.05 72 LEU A C 1
ATOM 565 O O . LEU A 1 72 ? -1.181 9.578 -3.904 1.00 15.47 72 LEU A O 1
ATOM 570 N N . SER A 1 73 ? -3.222 8.663 -3.577 1.00 15.58 73 SER A N 1
ATOM 571 C CA . SER A 1 73 ? -3.360 8.178 -4.937 1.00 15.67 73 SER A CA 1
ATOM 572 C C . SER A 1 73 ? -3.892 9.321 -5.788 1.00 14.19 73 SER A C 1
ATOM 573 O O . SER A 1 73 ? -4.517 10.244 -5.273 1.00 13.70 73 SER A O 1
ATOM 576 N N . PRO A 1 74 ? -3.658 9.264 -7.107 1.00 14.75 74 PRO A N 1
ATOM 577 C CA . PRO A 1 74 ? -4.101 10.292 -8.055 1.00 14.82 74 PRO A CA 1
ATOM 578 C C . PRO A 1 74 ? -5.578 10.666 -7.947 1.00 14.13 74 PRO A C 1
ATOM 579 O O . PRO A 1 74 ? -5.948 11.826 -8.146 1.00 14.14 74 PRO A O 1
ATOM 583 N N . GLY A 1 75 ? -6.422 9.685 -7.646 1.00 14.38 75 GLY A N 1
ATOM 584 C CA . GLY A 1 75 ? -7.844 9.951 -7.545 1.00 13.76 75 GLY A CA 1
ATOM 585 C C . GLY A 1 75 ? -8.351 10.316 -6.169 1.00 14.09 75 GLY A C 1
ATOM 586 O O . GLY A 1 75 ? -9.557 10.460 -5.971 1.00 13.80 75 GLY A O 1
ATOM 587 N N . ALA A 1 76 ? -7.434 10.486 -5.222 1.00 12.59 76 ALA A N 1
ATOM 588 C CA . ALA A 1 76 ? -7.800 10.822 -3.852 1.00 13.20 76 ALA A CA 1
ATOM 589 C C . ALA A 1 76 ? -8.494 12.167 -3.744 1.00 12.17 76 ALA A C 1
ATOM 590 O O . ALA A 1 76 ? -8.277 13.058 -4.563 1.00 13.55 76 ALA A O 1
ATOM 592 N N . THR A 1 77 ? -9.319 12.308 -2.713 1.00 12.03 77 THR A N 1
ATOM 593 C CA . THR A 1 77 ? -10.037 13.553 -2.465 1.00 14.39 77 THR A CA 1
ATOM 594 C C . THR A 1 77 ? -9.679 14.081 -1.078 1.00 13.71 77 THR A C 1
ATOM 595 O O . THR A 1 77 ? -9.653 13.325 -0.106 1.00 13.08 77 THR A O 1
ATOM 599 N N . LEU A 1 78 ? -9.382 15.376 -1.009 1.00 11.47 78 LEU A N 1
ATOM 600 C CA . LEU A 1 78 ? -9.059 16.043 0.247 1.00 12.01 78 LEU A CA 1
ATOM 601 C C . LEU A 1 78 ? -10.104 17.114 0.504 1.00 11.88 78 LEU A C 1
ATOM 602 O O . LEU A 1 78 ? -10.553 17.779 -0.426 1.00 14.35 78 LEU A O 1
ATOM 607 N N . ASP A 1 79 ? -10.481 17.281 1.763 1.00 11.39 79 ASP A N 1
ATOM 608 C CA . ASP A 1 79 ? -11.436 18.324 2.154 1.00 10.56 79 ASP A CA 1
ATOM 609 C C . ASP A 1 79 ? -10.664 19.321 3.002 1.00 12.41 79 ASP A C 1
ATOM 610 O O . ASP A 1 79 ? -9.996 18.932 3.958 1.00 12.13 79 ASP A O 1
ATOM 615 N N . LEU A 1 80 ? -10.749 20.600 2.651 1.00 9.76 80 LEU A N 1
ATOM 616 C CA . LEU A 1 80 ? -10.032 21.645 3.388 1.00 11.95 80 LEU A CA 1
ATOM 617 C C . LEU A 1 80 ? -10.982 22.593 4.093 1.00 13.26 80 LEU A C 1
ATOM 618 O O . LEU A 1 80 ? -11.872 23.166 3.459 1.00 12.79 80 LEU A O 1
ATOM 623 N N . PHE A 1 81 ? -10.778 22.768 5.397 1.00 12.39 81 PHE A N 1
ATOM 624 C CA . PHE A 1 81 ? -11.620 23.656 6.198 1.00 14.33 81 PHE A CA 1
ATOM 625 C C . PHE A 1 81 ? -10.826 24.720 6.934 1.00 17.03 81 PHE A C 1
ATOM 626 O O . PHE A 1 81 ? -9.769 24.436 7.490 1.00 16.14 81 PHE A O 1
ATOM 634 N N . PRO A 1 82 ? -11.322 25.965 6.940 1.00 19.44 82 PRO A N 1
ATOM 635 C CA . PRO A 1 82 ? -10.608 27.023 7.660 1.00 22.68 82 PRO A CA 1
ATOM 636 C C . PRO A 1 82 ? -10.988 26.800 9.134 1.00 26.75 82 PRO A C 1
ATOM 637 O O . PRO A 1 82 ? -11.741 25.876 9.442 1.00 27.89 82 PRO A O 1
ATOM 641 N N . PRO A 1 83 ? -10.479 27.628 10.060 1.00 30.95 83 PRO A N 1
ATOM 642 C CA . PRO A 1 83 ? -10.802 27.467 11.485 1.00 33.52 83 PRO A CA 1
ATOM 643 C C . PRO A 1 83 ? -12.237 27.018 11.789 1.00 35.01 83 PRO A C 1
ATOM 644 O O . PRO A 1 83 ? -13.201 27.607 11.302 1.00 36.39 83 PRO A O 1
ATOM 648 N N . VAL A 1 84 ? -12.360 25.972 12.604 1.00 35.91 84 VAL A N 1
ATOM 649 C CA . VAL A 1 84 ? -13.655 25.407 12.981 1.00 36.18 84 VAL A CA 1
ATOM 650 C C . VAL A 1 84 ? -14.679 26.437 13.449 1.00 36.67 84 VAL A C 1
ATOM 651 O O . VAL A 1 84 ? -14.353 27.378 14.176 1.00 36.32 84 VAL A O 1
ATOM 655 N N . ALA A 1 85 ? -15.923 26.237 13.028 1.00 36.38 85 ALA A N 1
ATOM 656 C CA . ALA A 1 85 ? -17.026 27.121 13.385 1.00 35.42 85 ALA A CA 1
ATOM 657 C C . ALA A 1 85 ? -18.333 26.434 13.007 1.00 35.14 85 ALA A C 1
ATOM 658 O O . ALA A 1 85 ? -18.340 25.522 12.180 1.00 35.11 85 ALA A O 1
ATOM 660 N N . GLY A 1 86 ? -19.434 26.862 13.618 1.00 33.14 86 GLY A N 1
ATOM 661 C CA . GLY A 1 86 ? -20.719 26.264 13.303 1.00 31.96 86 GLY A CA 1
ATOM 662 C C . GLY A 1 86 ? -21.081 26.560 11.862 1.00 30.81 86 GLY A C 1
ATOM 663 O O . GLY A 1 86 ? -20.855 27.672 11.383 1.00 32.92 86 GLY A O 1
ATOM 664 N N . GLY A 1 87 ? -21.636 25.576 11.161 1.00 28.04 87 GLY A N 1
ATOM 665 C CA . GLY A 1 87 ? -21.998 25.797 9.773 1.00 25.12 87 GLY A CA 1
ATOM 666 C C . GLY A 1 87 ? -22.793 24.668 9.149 1.00 23.17 87 GLY A C 1
ATOM 667 O O . GLY A 1 87 ? -23.352 23.827 9.855 1.00 21.93 87 GLY A O 1
ATOM 668 N N . GLY A 1 88 ? -22.849 24.665 7.820 1.00 22.77 88 GLY A N 1
ATOM 669 C CA . GLY A 1 88 ? -23.574 23.642 7.090 1.00 18.96 88 GLY A CA 1
ATOM 670 C C . GLY A 1 88 ? -22.783 23.198 5.878 1.00 18.70 88 GLY A C 1
ATOM 671 O O . GLY A 1 88 ? -22.295 24.026 5.107 1.00 18.87 88 GLY A O 1
ATOM 672 N N . PHE A 1 89 ? -22.659 21.887 5.709 1.00 16.27 89 PHE A N 1
ATOM 673 C CA . PHE A 1 89 ? -21.914 21.318 4.596 1.00 16.22 89 PHE A CA 1
ATOM 674 C C . PHE A 1 89 ? -22.737 20.222 3.950 1.00 16.61 89 PHE A C 1
ATOM 675 O O . PHE A 1 89 ? -23.553 19.586 4.612 1.00 17.09 89 PHE A O 1
ATOM 683 N N . GLU A 1 90 ? -22.526 19.993 2.660 1.00 16.04 90 GLU A N 1
ATOM 684 C CA . GLU A 1 90 ? -23.272 18.955 1.972 1.00 17.43 90 GLU A CA 1
ATOM 685 C C . GLU A 1 90 ? -22.413 18.195 0.971 1.00 17.52 90 GLU A C 1
ATOM 686 O O . GLU A 1 90 ? -21.395 18.700 0.479 1.00 17.55 90 GLU A O 1
ATOM 692 N N . ARG A 1 91 ? -22.828 16.969 0.683 1.00 17.43 91 ARG A N 1
ATOM 693 C CA . ARG A 1 91 ? -22.129 16.119 -0.269 1.00 18.42 91 ARG A CA 1
ATOM 694 C C . ARG A 1 91 ? -23.048 15.005 -0.750 1.00 19.40 91 ARG A C 1
ATOM 695 O O . ARG A 1 91 ? -23.892 14.517 0.004 1.00 17.92 91 ARG A O 1
ATOM 703 N N . THR A 1 92 ? -22.892 14.614 -2.010 1.00 17.77 92 THR A N 1
ATOM 704 C CA . THR A 1 92 ? -23.684 13.521 -2.553 1.00 17.63 92 THR A CA 1
ATOM 705 C C . THR A 1 92 ? -22.763 12.307 -2.687 1.00 17.20 92 THR A C 1
ATOM 706 O O . THR A 1 92 ? -21.723 12.363 -3.349 1.00 17.78 92 THR A O 1
ATOM 710 N N . PHE A 1 93 ? -23.146 11.216 -2.033 1.00 16.90 93 PHE A N 1
ATOM 711 C CA . PHE A 1 93 ? -22.373 9.977 -2.039 1.00 18.34 93 PHE A CA 1
ATOM 712 C C . PHE A 1 93 ? -22.948 8.933 -2.982 1.00 18.85 93 PHE A C 1
ATOM 713 O O . PHE A 1 93 ? -24.154 8.702 -2.999 1.00 21.19 93 PHE A O 1
ATOM 721 N N . GLY A 1 94 ? -22.080 8.285 -3.753 1.00 20.10 94 GLY A N 1
ATOM 722 C CA . GLY A 1 94 ? -22.543 7.255 -4.665 1.00 21.83 94 GLY A CA 1
ATOM 723 C C . GLY A 1 94 ? -22.566 5.889 -3.998 1.00 21.52 94 GLY A C 1
ATOM 724 O O . GLY A 1 94 ? -21.626 5.517 -3.296 1.00 23.54 94 GLY A O 1
ATOM 725 N N . ALA A 1 95 ? -23.647 5.146 -4.199 1.00 23.26 95 ALA A N 1
ATOM 726 C CA . ALA A 1 95 ? -23.788 3.810 -3.624 1.00 23.70 95 ALA A CA 1
ATOM 727 C C . ALA A 1 95 ? -23.584 3.744 -2.111 1.00 23.89 95 ALA A C 1
ATOM 728 O O . ALA A 1 95 ? -22.981 2.803 -1.593 1.00 26.30 95 ALA A O 1
ATOM 730 N N . PHE A 1 96 ? -24.076 4.758 -1.409 1.00 23.22 96 PHE A N 1
ATOM 731 C CA . PHE A 1 96 ? -24.009 4.806 0.049 1.00 22.36 96 PHE A CA 1
ATOM 732 C C . PHE A 1 96 ? -25.493 4.812 0.401 1.00 23.36 96 PHE A C 1
ATOM 733 O O . PHE A 1 96 ? -26.117 5.865 0.482 1.00 23.37 96 PHE A O 1
ATOM 741 N N . PRO A 1 97 ? -26.080 3.621 0.590 1.00 25.29 97 PRO A N 1
ATOM 742 C CA . PRO A 1 97 ? -27.502 3.478 0.919 1.00 24.94 97 PRO A CA 1
ATOM 743 C C . PRO A 1 97 ? -27.956 4.107 2.229 1.00 23.38 97 PRO A C 1
ATOM 744 O O . PRO A 1 97 ? -27.224 4.109 3.214 1.00 21.92 97 PRO A O 1
ATOM 748 N N . PRO A 1 98 ? -29.184 4.655 2.247 1.00 23.42 98 PRO A N 1
ATOM 749 C CA . PRO A 1 98 ? -29.736 5.286 3.447 1.00 23.10 98 PRO A CA 1
ATOM 750 C C . PRO A 1 98 ? -29.641 4.379 4.665 1.00 23.25 98 PRO A C 1
ATOM 751 O O . PRO A 1 98 ? -29.194 4.805 5.731 1.00 23.01 98 PRO A O 1
ATOM 755 N N . TRP A 1 99 ? -30.055 3.124 4.504 1.00 22.66 99 TRP A N 1
ATOM 756 C CA . TRP A 1 99 ? -30.025 2.183 5.612 1.00 24.15 99 TRP A CA 1
ATOM 757 C C . TRP A 1 99 ? -28.632 2.042 6.217 1.00 22.65 99 TRP A C 1
ATOM 758 O O . TRP A 1 99 ? -28.490 1.880 7.428 1.00 22.26 99 TRP A O 1
ATOM 769 N N . LEU A 1 100 ? -27.606 2.106 5.376 1.00 23.13 100 LEU A N 1
ATOM 770 C CA . LEU A 1 100 ? -26.235 1.982 5.855 1.00 21.53 100 LEU A CA 1
ATOM 771 C C . LEU A 1 100 ? -25.810 3.237 6.611 1.00 20.13 100 LEU A C 1
ATOM 772 O O . LEU A 1 100 ? -25.185 3.152 7.666 1.00 20.14 100 LEU A O 1
ATOM 777 N N . LEU A 1 101 ? -26.148 4.405 6.075 1.00 19.14 101 LEU A N 1
ATOM 778 C CA . LEU A 1 101 ? -25.805 5.644 6.757 1.00 16.87 101 LEU A CA 1
ATOM 779 C C . LEU A 1 101 ? -26.530 5.649 8.096 1.00 18.67 101 LEU A C 1
ATOM 780 O O . LEU A 1 101 ? -25.967 6.062 9.109 1.00 17.92 101 LEU A O 1
ATOM 785 N N . GLU A 1 102 ? -27.783 5.195 8.089 1.00 19.78 102 GLU A N 1
ATOM 786 C CA . GLU A 1 102 ? -28.582 5.130 9.311 1.00 22.14 102 GLU A CA 1
ATOM 787 C C . GLU A 1 102 ? -27.895 4.272 10.361 1.00 20.81 102 GLU A C 1
ATOM 788 O O . GLU A 1 102 ? -27.819 4.652 11.527 1.00 20.11 102 GLU A O 1
ATOM 794 N N . ARG A 1 103 ? -27.409 3.106 9.945 1.00 21.47 103 ARG A N 1
ATOM 795 C CA . ARG A 1 103 ? -26.722 2.210 10.865 1.00 23.01 103 ARG A CA 1
ATOM 796 C C . ARG A 1 103 ? -25.542 2.938 11.504 1.00 21.42 103 ARG A C 1
ATOM 797 O O . ARG A 1 103 ? -25.332 2.852 12.708 1.00 21.36 103 ARG A O 1
ATOM 805 N N . TYR A 1 104 ? -24.769 3.662 10.699 1.00 20.54 104 TYR A N 1
ATOM 806 C CA . TYR A 1 104 ? -23.637 4.406 11.240 1.00 18.79 104 TYR A CA 1
ATOM 807 C C . TYR A 1 104 ? -24.110 5.471 12.222 1.00 19.35 104 TYR A C 1
ATOM 808 O O . TYR A 1 104 ? -23.576 5.587 13.323 1.00 18.46 104 TYR A O 1
ATOM 817 N N . LEU A 1 105 ? -25.114 6.248 11.820 1.00 19.13 105 LEU A N 1
ATOM 818 C CA . LEU A 1 105 ? -25.646 7.293 12.683 1.00 20.03 105 LEU A CA 1
ATOM 819 C C . LEU A 1 105 ? -26.146 6.693 13.993 1.00 20.92 105 LEU A C 1
ATOM 820 O O . LEU A 1 105 ? -25.906 7.252 15.059 1.00 22.74 105 LEU A O 1
ATOM 825 N N . GLU A 1 106 ? -26.827 5.555 13.904 1.00 23.04 106 GLU A N 1
ATOM 826 C CA . GLU A 1 106 ? -27.347 4.873 15.089 1.00 25.32 106 GLU A CA 1
ATOM 827 C C . GLU A 1 106 ? -26.204 4.405 15.980 1.00 26.95 106 GLU A C 1
ATOM 828 O O . GLU A 1 106 ? -26.284 4.485 17.207 1.00 27.91 106 GLU A O 1
ATOM 834 N N . GLU A 1 107 ? -25.137 3.916 15.357 1.00 27.06 107 GLU A N 1
ATOM 835 C CA . GLU A 1 107 ? -23.984 3.438 16.103 1.00 27.79 107 GLU A CA 1
ATOM 836 C C . GLU A 1 107 ? -23.184 4.567 16.737 1.00 26.63 107 GLU A C 1
ATOM 837 O O . GLU A 1 107 ? -22.385 4.334 17.644 1.00 27.79 107 GLU A O 1
ATOM 843 N N . TRP A 1 108 ? -23.396 5.793 16.264 1.00 25.78 108 TRP A N 1
ATOM 844 C CA . TRP A 1 108 ? -22.697 6.941 16.825 1.00 24.99 108 TRP A CA 1
ATOM 845 C C . TRP A 1 108 ? -23.558 7.603 17.895 1.00 25.51 108 TRP A C 1
ATOM 846 O O . TRP A 1 108 ? -23.180 8.623 18.466 1.00 25.49 108 TRP A O 1
ATOM 857 N N . GLY A 1 109 ? -24.723 7.018 18.152 1.00 26.72 109 GLY A N 1
ATOM 858 C CA . GLY A 1 109 ? -25.613 7.561 19.163 1.00 29.02 109 GLY A CA 1
ATOM 859 C C . GLY A 1 109 ? -26.603 8.591 18.647 1.00 29.07 109 GLY A C 1
ATOM 860 O O . GLY A 1 109 ? -27.257 9.280 19.434 1.00 30.53 109 GLY A O 1
ATOM 861 N N . GLY A 1 110 ? -26.720 8.694 17.328 1.00 28.92 110 GLY A N 1
ATOM 862 C CA . GLY A 1 110 ? -27.639 9.654 16.743 1.00 26.47 110 GLY A CA 1
ATOM 863 C C . GLY A 1 110 ? -29.091 9.301 17.003 1.00 26.43 110 GLY A C 1
ATOM 864 O O . GLY A 1 110 ? -29.451 8.126 17.060 1.00 26.09 110 GLY A O 1
ATOM 865 N N . THR A 1 111 ? -29.925 10.323 17.165 1.00 24.51 111 THR A N 1
ATOM 866 C CA . THR A 1 111 ? -31.347 10.128 17.419 1.00 24.57 111 THR A CA 1
ATOM 867 C C . THR A 1 111 ? -32.174 10.459 16.182 1.00 22.08 111 THR A C 1
ATOM 868 O O . THR A 1 111 ? -32.029 11.532 15.600 1.00 22.12 111 THR A O 1
ATOM 872 N N . ARG A 1 112 ? -33.043 9.538 15.783 1.00 21.07 112 ARG A N 1
ATOM 873 C CA . ARG A 1 112 ? -33.892 9.765 14.620 1.00 21.17 112 ARG A CA 1
ATOM 874 C C . ARG A 1 112 ? -34.961 10.807 14.948 1.00 22.76 112 ARG A C 1
ATOM 875 O O . ARG A 1 112 ? -35.687 10.673 15.933 1.00 23.75 112 ARG A O 1
ATOM 883 N N . GLU A 1 113 ? -35.047 11.848 14.125 1.00 20.86 113 GLU A N 1
ATOM 884 C CA . GLU A 1 113 ? -36.041 12.899 14.326 1.00 21.92 113 GLU A CA 1
ATOM 885 C C . GLU A 1 113 ? -36.956 13.017 13.116 1.00 20.83 113 GLU A C 1
ATOM 886 O O . GLU A 1 113 ? -37.684 13.999 12.966 1.00 23.62 113 GLU A O 1
ATOM 892 N N . GLY A 1 114 ? -36.915 12.006 12.258 1.00 19.62 114 GLY A N 1
ATOM 893 C CA . GLY A 1 114 ? -37.742 11.998 11.067 1.00 19.13 114 GLY A CA 1
ATOM 894 C C . GLY A 1 114 ? -37.122 11.073 10.045 1.00 18.81 114 GLY A C 1
ATOM 895 O O . GLY A 1 114 ? -36.027 10.554 10.263 1.00 18.45 114 GLY A O 1
ATOM 896 N N . GLU A 1 115 ? -37.809 10.850 8.933 1.00 18.08 115 GLU A N 1
ATOM 897 C CA . GLU A 1 115 ? -37.255 9.988 7.906 1.00 19.00 115 GLU A CA 1
ATOM 898 C C . GLU A 1 115 ? -36.132 10.778 7.249 1.00 19.22 115 GLU A C 1
ATOM 899 O O . GLU A 1 115 ? -36.368 11.812 6.619 1.00 19.18 115 GLU A O 1
ATOM 905 N N . GLY A 1 116 ? -34.908 10.296 7.418 1.00 18.92 116 GLY A N 1
ATOM 906 C CA . GLY A 1 116 ? -33.768 10.977 6.839 1.00 19.04 116 GLY A CA 1
ATOM 907 C C . GLY A 1 116 ? -33.280 12.149 7.666 1.00 18.55 116 GLY A C 1
ATOM 908 O O . GLY A 1 116 ? -32.697 13.088 7.122 1.00 16.25 116 GLY A O 1
ATOM 909 N N . VAL A 1 117 ? -33.530 12.114 8.974 1.00 16.85 117 VAL A N 1
ATOM 910 C CA . VAL A 1 117 ? -33.087 13.177 9.871 1.00 16.45 117 VAL A CA 1
ATOM 911 C C . VAL A 1 117 ? -32.605 12.595 11.192 1.00 18.54 117 VAL A C 1
ATOM 912 O O . VAL A 1 117 ? -33.362 11.921 11.892 1.00 17.69 117 VAL A O 1
ATOM 916 N N . TYR A 1 118 ? -31.347 12.856 11.529 1.00 17.03 118 TYR A N 1
ATOM 917 C CA . TYR A 1 118 ? -30.771 12.364 12.780 1.00 17.12 118 TYR A CA 1
ATOM 918 C C . TYR A 1 118 ? -30.046 13.467 13.518 1.00 18.39 118 TYR A C 1
ATOM 919 O O . TYR A 1 118 ? -29.373 14.293 12.907 1.00 17.50 118 TYR A O 1
ATOM 928 N N . ARG A 1 119 ? -30.186 13.485 14.839 1.00 15.17 119 ARG A N 1
ATOM 929 C CA . ARG A 1 119 ? -29.511 14.490 15.646 1.00 17.01 119 ARG A CA 1
ATOM 930 C C . ARG A 1 119 ? -28.337 13.837 16.353 1.00 17.94 119 ARG A C 1
ATOM 931 O O . ARG A 1 119 ? -28.477 12.779 16.972 1.00 20.30 119 ARG A O 1
ATOM 939 N N . LEU A 1 120 ? -27.180 14.475 16.238 1.00 19.00 120 LEU A N 1
ATOM 940 C CA . LEU A 1 120 ? -25.949 14.004 16.853 1.00 19.73 120 LEU A CA 1
ATOM 941 C C . LEU A 1 120 ? -25.450 15.098 17.779 1.00 20.67 120 LEU A C 1
ATOM 942 O O . LEU A 1 120 ? -25.966 16.216 17.769 1.00 20.22 120 LEU A O 1
ATOM 947 N N . PRO A 1 121 ? -24.444 14.791 18.608 1.00 21.32 121 PRO A N 1
ATOM 948 C CA . PRO A 1 121 ? -23.937 15.827 19.505 1.00 21.83 121 PRO A CA 1
ATOM 949 C C . PRO A 1 121 ? -23.345 16.988 18.701 1.00 21.03 121 PRO A C 1
ATOM 950 O O . PRO A 1 121 ? -22.305 16.847 18.052 1.00 21.90 121 PRO A O 1
ATOM 954 N N . GLY A 1 122 ? -24.032 18.126 18.723 1.00 18.66 122 GLY A N 1
ATOM 955 C CA . GLY A 1 122 ? -23.558 19.295 18.008 1.00 18.00 122 GLY A CA 1
ATOM 956 C C . GLY A 1 122 ? -23.907 19.373 16.530 1.00 18.22 122 GLY A C 1
ATOM 957 O O . GLY A 1 122 ? -23.389 20.236 15.827 1.00 17.33 122 GLY A O 1
ATOM 958 N N . ALA A 1 123 ? -24.779 18.494 16.045 1.00 17.19 123 ALA A N 1
ATOM 959 C CA . ALA A 1 123 ? -25.145 18.540 14.632 1.00 16.39 123 ALA A CA 1
ATOM 960 C C . ALA A 1 123 ? -26.407 17.781 14.273 1.00 16.40 123 ALA A C 1
ATOM 961 O O . ALA A 1 123 ? -26.861 16.903 15.007 1.00 18.20 123 ALA A O 1
ATOM 963 N N . VAL A 1 124 ? -26.987 18.147 13.136 1.00 13.88 124 VAL A N 1
ATOM 964 C CA . VAL A 1 124 ? -28.163 17.458 12.634 1.00 14.40 124 VAL A CA 1
ATOM 965 C C . VAL A 1 124 ? -27.792 17.029 11.223 1.00 12.92 124 VAL A C 1
ATOM 966 O O . VAL A 1 124 ? -27.254 17.825 10.441 1.00 12.71 124 VAL A O 1
ATOM 970 N N . VAL A 1 125 ? -28.060 15.763 10.923 1.00 12.93 125 VAL A N 1
ATOM 971 C CA . VAL A 1 125 ? -27.753 15.180 9.628 1.00 13.86 125 VAL A CA 1
ATOM 972 C C . VAL A 1 125 ? -29.050 14.902 8.888 1.00 13.74 125 VAL A C 1
ATOM 973 O O . VAL A 1 125 ? -29.938 14.216 9.404 1.00 14.59 125 VAL A O 1
ATOM 977 N N . ARG A 1 126 ? -29.157 15.448 7.681 1.00 13.02 126 ARG A N 1
ATOM 978 C CA . ARG A 1 126 ? -30.337 15.252 6.854 1.00 14.72 126 ARG A CA 1
ATOM 979 C C . ARG A 1 126 ? -29.908 14.596 5.549 1.00 14.03 126 ARG A C 1
ATOM 980 O O . ARG A 1 126 ? -28.927 15.014 4.931 1.00 14.16 126 ARG A O 1
ATOM 988 N N . PHE A 1 127 ? -30.642 13.573 5.126 1.00 12.95 127 PHE A N 1
ATOM 989 C CA . PHE A 1 127 ? -30.281 12.876 3.899 1.00 12.99 127 PHE A CA 1
ATOM 990 C C . PHE A 1 127 ? -31.470 12.345 3.118 1.00 14.38 127 PHE A C 1
ATOM 991 O O . PHE A 1 127 ? -32.492 11.963 3.696 1.00 15.53 127 PHE A O 1
ATOM 999 N N . ARG A 1 128 ? -31.326 12.335 1.795 1.00 13.48 128 ARG A N 1
ATOM 1000 C CA . ARG A 1 128 ? -32.372 11.853 0.905 1.00 14.45 128 ARG A CA 1
ATOM 1001 C C . ARG A 1 128 ? -31.732 11.369 -0.384 1.00 16.15 128 ARG A C 1
ATOM 1002 O O . ARG A 1 128 ? -30.758 11.957 -0.861 1.00 15.18 128 ARG A O 1
ATOM 1010 N N . GLU A 1 129 ? -32.270 10.289 -0.937 1.00 15.76 129 GLU A N 1
ATOM 1011 C CA . GLU A 1 129 ? -31.751 9.759 -2.185 1.00 17.74 129 GLU A CA 1
ATOM 1012 C C . GLU A 1 129 ? -32.180 10.679 -3.319 1.00 16.94 129 GLU A C 1
ATOM 1013 O O . GLU A 1 129 ? -33.329 11.122 -3.369 1.00 17.61 129 GLU A O 1
ATOM 1019 N N . VAL A 1 130 ? -31.246 10.989 -4.209 1.00 14.90 130 VAL A N 1
ATOM 1020 C CA . VAL A 1 130 ? -31.552 11.826 -5.355 1.00 16.98 130 VAL A CA 1
ATOM 1021 C C . VAL A 1 130 ? -31.470 10.941 -6.601 1.00 17.04 130 VAL A C 1
ATOM 1022 O O . VAL A 1 130 ? -31.589 9.724 -6.492 1.00 19.43 130 VAL A O 1
ATOM 1026 N N . GLU A 1 131 ? -31.267 11.529 -7.773 1.00 20.87 131 GLU A N 1
ATOM 1027 C CA . GLU A 1 131 ? -31.223 10.737 -8.999 1.00 24.11 131 GLU A CA 1
ATOM 1028 C C . GLU A 1 131 ? -30.018 9.805 -9.086 1.00 23.63 131 GLU A C 1
ATOM 1029 O O . GLU A 1 131 ? -28.876 10.240 -8.950 1.00 24.19 131 GLU A O 1
ATOM 1035 N N . PRO A 1 132 ? -30.259 8.504 -9.309 1.00 24.33 132 PRO A N 1
ATOM 1036 C CA . PRO A 1 132 ? -29.144 7.558 -9.409 1.00 24.47 132 PRO A CA 1
ATOM 1037 C C . PRO A 1 132 ? -28.294 7.900 -10.632 1.00 24.96 132 PRO A C 1
ATOM 1038 O O . PRO A 1 132 ? -28.792 8.494 -11.590 1.00 24.77 132 PRO A O 1
ATOM 1042 N N . LEU A 1 133 ? -27.013 7.543 -10.595 1.00 24.20 133 LEU A N 1
ATOM 1043 C CA . LEU A 1 133 ? -26.140 7.785 -11.735 1.00 26.47 133 LEU A CA 1
ATOM 1044 C C . LEU A 1 133 ? -26.181 6.523 -12.575 1.00 25.79 133 LEU A C 1
ATOM 1045 O O . LEU A 1 133 ? -26.285 5.417 -12.044 1.00 26.84 133 LEU A O 1
ATOM 1050 N N . LYS A 1 134 ? -26.090 6.680 -13.887 1.00 26.76 134 LYS A N 1
ATOM 1051 C CA . LYS A 1 134 ? -26.135 5.521 -14.756 1.00 28.14 134 LYS A CA 1
ATOM 1052 C C . LYS A 1 134 ? -24.800 5.285 -15.448 1.00 28.23 134 LYS A C 1
ATOM 1053 O O . LYS A 1 134 ? -24.306 6.138 -16.178 1.00 28.77 134 LYS A O 1
ATOM 1059 N N . VAL A 1 135 ? -24.216 4.122 -15.184 1.00 27.34 135 VAL A N 1
ATOM 1060 C CA . VAL A 1 135 ? -22.949 3.726 -15.786 1.00 28.95 135 VAL A CA 1
ATOM 1061 C C . VAL A 1 135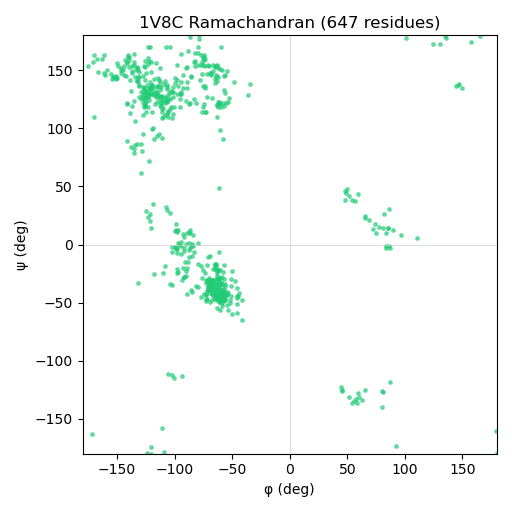 ? -23.270 2.451 -16.550 1.00 28.88 135 VAL A C 1
ATOM 1062 O O . VAL A 1 135 ? -23.354 1.372 -15.966 1.00 28.48 135 VAL A O 1
ATOM 1066 N N . GLY A 1 136 ? -23.467 2.580 -17.856 1.00 31.43 136 GLY A N 1
ATOM 1067 C CA . GLY A 1 136 ? -23.810 1.418 -18.651 1.00 33.53 136 GLY A CA 1
ATOM 1068 C C . GLY A 1 136 ? -25.172 0.921 -18.207 1.00 33.91 136 GLY A C 1
ATOM 1069 O O . GLY A 1 136 ? -26.136 1.688 -18.186 1.00 35.70 136 GLY A O 1
ATOM 1070 N N . SER A 1 137 ? -25.255 -0.352 -17.837 1.00 34.44 137 SER A N 1
ATOM 1071 C CA . SER A 1 137 ? -26.513 -0.939 -17.388 1.00 34.93 137 SER A CA 1
ATOM 1072 C C . SER A 1 137 ? -26.592 -0.982 -15.865 1.00 34.92 137 SER A C 1
ATOM 1073 O O . SER A 1 137 ? -27.401 -1.717 -15.291 1.00 35.42 137 SER A O 1
ATOM 1076 N N . LEU A 1 138 ? -25.748 -0.190 -15.213 1.00 33.24 138 LEU A N 1
ATOM 1077 C CA . LEU A 1 138 ? -25.721 -0.141 -13.759 1.00 31.67 138 LEU A CA 1
ATOM 1078 C C . LEU A 1 138 ? -26.219 1.196 -13.231 1.00 29.94 138 LEU A C 1
ATOM 1079 O O . LEU A 1 138 ? -25.683 2.247 -13.576 1.00 30.65 138 LEU A O 1
ATOM 1084 N N . SER A 1 139 ? -27.257 1.151 -12.404 1.00 29.84 139 SER A N 1
ATOM 1085 C CA . SER A 1 139 ? -27.795 2.366 -11.807 1.00 29.26 139 SER A CA 1
ATOM 1086 C C . SER A 1 139 ? -27.142 2.478 -10.437 1.00 27.44 139 SER A C 1
ATOM 1087 O O . SER A 1 139 ? -27.299 1.595 -9.592 1.00 28.85 139 SER A O 1
ATOM 1090 N N . ILE A 1 140 ? -26.387 3.551 -10.228 1.00 25.70 140 ILE A N 1
ATOM 1091 C CA . ILE A 1 140 ? -25.710 3.762 -8.959 1.00 22.84 140 ILE A CA 1
ATOM 1092 C C . ILE A 1 140 ? -26.464 4.797 -8.126 1.00 22.63 140 ILE A C 1
ATOM 1093 O O . ILE A 1 140 ? -26.475 5.983 -8.454 1.00 20.61 140 ILE A O 1
ATOM 1098 N N . PRO A 1 141 ? -27.124 4.353 -7.045 1.00 23.30 141 PRO A N 1
ATOM 1099 C CA . PRO A 1 141 ? -27.868 5.283 -6.191 1.00 21.64 141 PRO A CA 1
ATOM 1100 C C . PRO A 1 141 ? -26.970 6.429 -5.723 1.00 20.83 141 PRO A C 1
ATOM 1101 O O . PRO A 1 141 ? -25.763 6.256 -5.549 1.00 20.49 141 PRO A O 1
ATOM 1105 N N . GLN A 1 142 ? -27.567 7.598 -5.522 1.00 17.87 142 GLN A N 1
ATOM 1106 C CA . GLN A 1 142 ? -26.830 8.780 -5.080 1.00 16.28 142 GLN A CA 1
ATOM 1107 C C . GLN A 1 142 ? -27.536 9.348 -3.853 1.00 16.48 142 GLN A C 1
ATOM 1108 O O . GLN A 1 142 ? -28.733 9.615 -3.891 1.00 18.02 142 GLN A O 1
ATOM 1114 N N . LEU A 1 143 ? -26.790 9.533 -2.769 1.00 16.24 143 LEU A N 1
ATOM 1115 C CA . LEU A 1 143 ? -27.369 10.041 -1.528 1.00 16.12 143 LEU A CA 1
ATOM 1116 C C . LEU A 1 143 ? -26.910 11.449 -1.171 1.00 15.04 143 LEU A C 1
ATOM 1117 O O . LEU A 1 143 ? -25.727 11.675 -0.929 1.00 15.65 143 LEU A O 1
ATOM 1122 N N . ARG A 1 144 ? -27.841 12.398 -1.133 1.00 13.25 144 ARG A N 1
ATOM 1123 C CA . ARG A 1 144 ? -27.488 13.765 -0.761 1.00 13.61 144 ARG A CA 1
ATOM 1124 C C . ARG A 1 144 ? -27.482 13.837 0.763 1.00 13.85 144 ARG A C 1
ATOM 1125 O O . ARG A 1 144 ? -28.471 13.487 1.411 1.00 14.68 144 ARG A O 1
ATOM 1133 N N . VAL A 1 145 ? -26.363 14.275 1.331 1.00 13.22 145 VAL A N 1
ATOM 1134 C CA . VAL A 1 145 ? -26.229 14.388 2.779 1.00 14.42 145 VAL A CA 1
ATOM 1135 C C . VAL A 1 145 ? -25.881 15.817 3.188 1.00 14.57 145 VAL A C 1
ATOM 1136 O O . VAL A 1 145 ? -24.943 16.412 2.658 1.00 15.55 145 VAL A O 1
ATOM 1140 N N . GLU A 1 146 ? -26.646 16.363 4.127 1.00 13.33 146 GLU A N 1
ATOM 1141 C CA . GLU A 1 146 ? -26.421 17.715 4.628 1.00 13.84 146 GLU A CA 1
ATOM 1142 C C . GLU A 1 146 ? -26.170 17.626 6.132 1.00 14.09 146 GLU A C 1
ATOM 1143 O O . GLU A 1 146 ? -26.871 16.905 6.835 1.00 16.00 146 GLU A O 1
ATOM 1149 N N . VAL A 1 147 ? -25.163 18.342 6.624 1.00 12.90 147 VAL A N 1
ATOM 1150 C CA . VAL A 1 147 ? -24.850 18.332 8.049 1.00 12.60 147 VAL A CA 1
ATOM 1151 C C . VAL A 1 147 ? -24.705 19.770 8.513 1.00 12.99 147 VAL A C 1
ATOM 1152 O O . VAL A 1 147 ? -23.957 20.548 7.920 1.00 12.76 147 VAL A O 1
ATOM 1156 N N . GLU A 1 148 ? -25.431 20.144 9.559 1.00 14.47 148 GLU A N 1
ATOM 1157 C CA . GLU A 1 148 ? -25.306 21.503 10.059 1.00 15.67 148 GLU A CA 1
ATOM 1158 C C . GLU A 1 148 ? -25.257 21.528 11.576 1.00 16.11 148 GLU A C 1
ATOM 1159 O O . GLU A 1 148 ? -25.771 20.628 12.241 1.00 17.02 148 GLU A O 1
ATOM 1165 N N . GLY A 1 149 ? -24.618 22.560 12.116 1.00 14.24 149 GLY A N 1
ATOM 1166 C CA . GLY A 1 149 ? -24.507 22.683 13.558 1.00 13.85 149 GLY A CA 1
ATOM 1167 C C . GLY A 1 149 ? -23.111 23.086 13.985 1.00 15.17 149 GLY A C 1
ATOM 1168 O O . GLY A 1 149 ? -22.210 23.219 13.158 1.00 16.20 149 GLY A O 1
ATOM 1169 N N . GLU A 1 150 ? -22.929 23.275 15.285 1.00 16.83 150 GLU A N 1
ATOM 1170 C CA . GLU A 1 150 ? -21.629 23.661 15.813 1.00 19.55 150 GLU A CA 1
ATOM 1171 C C . GLU A 1 150 ? -20.537 22.664 15.436 1.00 18.53 150 GLU A C 1
ATOM 1172 O O . GLU A 1 150 ? -19.409 23.053 15.137 1.00 19.78 150 GLU A O 1
ATOM 1178 N N . GLU A 1 151 ? -20.872 21.379 15.439 1.00 17.77 151 GLU A N 1
ATOM 1179 C CA . GLU A 1 151 ? -19.896 20.348 15.106 1.00 17.90 151 GLU A CA 1
ATOM 1180 C C . GLU A 1 151 ? -20.142 19.715 13.737 1.00 16.77 151 GLU A C 1
ATOM 1181 O O . GLU A 1 151 ? -19.852 18.537 13.525 1.00 16.67 151 GLU A O 1
ATOM 1187 N N . ALA A 1 152 ? -20.672 20.504 12.806 1.00 15.89 152 ALA A N 1
ATOM 1188 C CA . ALA A 1 152 ? -20.960 20.001 11.467 1.00 14.11 152 ALA A CA 1
ATOM 1189 C C . ALA A 1 152 ? -19.728 19.448 10.757 1.00 12.81 152 ALA A C 1
ATOM 1190 O O . ALA A 1 152 ? -19.812 18.426 10.085 1.00 13.96 152 ALA A O 1
ATOM 1192 N N . GLU A 1 153 ? -18.586 20.114 10.906 1.00 12.85 153 GLU A N 1
ATOM 1193 C CA . GLU A 1 153 ? -17.364 19.661 10.247 1.00 13.35 153 GLU A CA 1
ATOM 1194 C C . GLU A 1 153 ? -16.999 18.246 10.686 1.00 13.77 153 GLU A C 1
ATOM 1195 O O . GLU A 1 153 ? -16.751 17.363 9.856 1.00 13.83 153 GLU A O 1
ATOM 1201 N N . ARG A 1 154 ? -16.974 18.043 11.999 1.00 14.84 154 ARG A N 1
ATOM 1202 C CA . ARG A 1 154 ? -16.643 16.757 12.606 1.00 15.12 154 ARG A CA 1
ATOM 1203 C C . ARG A 1 154 ? -17.495 15.620 12.059 1.00 15.71 154 ARG A C 1
ATOM 1204 O O . ARG A 1 154 ? -16.983 14.628 11.536 1.00 14.24 154 ARG A O 1
ATOM 1212 N N . TRP A 1 155 ? -18.808 15.777 12.167 1.00 14.83 155 TRP A N 1
ATOM 1213 C CA . TRP A 1 155 ? -19.702 14.729 11.723 1.00 14.13 155 TRP A CA 1
ATOM 1214 C C . TRP A 1 155 ? -19.755 14.575 10.212 1.00 13.42 155 TRP A C 1
ATOM 1215 O O . TRP A 1 155 ? -19.955 13.478 9.716 1.00 14.30 155 TRP A O 1
ATOM 1226 N N . PHE A 1 156 ? -19.559 15.670 9.486 1.00 12.48 156 PHE A N 1
ATOM 1227 C CA . PHE A 1 156 ? -19.562 15.624 8.027 1.00 12.44 156 PHE A CA 1
ATOM 1228 C C . PHE A 1 156 ? -18.408 14.714 7.595 1.00 12.61 156 PHE A C 1
ATOM 1229 O O . PHE A 1 156 ? -18.570 13.850 6.738 1.00 11.83 156 PHE A O 1
ATOM 1237 N N . GLU A 1 157 ? -17.243 14.896 8.209 1.00 13.89 157 GLU A N 1
ATOM 1238 C CA . GLU A 1 157 ? -16.098 14.070 7.852 1.00 13.69 157 GLU A CA 1
ATOM 1239 C C . GLU A 1 157 ? -16.238 12.643 8.369 1.00 15.53 157 GLU A C 1
ATOM 1240 O O . GLU A 1 157 ? -15.773 11.705 7.725 1.00 15.71 157 GLU A O 1
ATOM 1246 N N . ARG A 1 158 ? -16.876 12.470 9.524 1.00 14.65 158 ARG A N 1
ATOM 1247 C CA . ARG A 1 158 ? -17.087 11.126 10.052 1.00 16.02 158 ARG A CA 1
ATOM 1248 C C . ARG A 1 158 ? -17.927 10.352 9.036 1.00 14.81 158 ARG A C 1
ATOM 1249 O O . ARG A 1 158 ? -17.708 9.167 8.809 1.00 14.64 158 ARG A O 1
ATOM 1257 N N . ILE A 1 159 ? -18.888 11.031 8.421 1.00 13.53 159 ILE A N 1
ATOM 1258 C CA . ILE A 1 159 ? -19.734 10.384 7.429 1.00 13.87 159 ILE A CA 1
ATOM 1259 C C . ILE A 1 159 ? -18.924 10.021 6.184 1.00 13.99 159 ILE A C 1
ATOM 1260 O O . ILE A 1 159 ? -19.111 8.949 5.609 1.00 14.89 159 ILE A O 1
ATOM 1265 N N . ALA A 1 160 ? -18.017 10.907 5.777 1.00 14.29 160 ALA A N 1
ATOM 1266 C CA . ALA A 1 160 ? -17.172 10.639 4.610 1.00 15.74 160 ALA A CA 1
ATOM 1267 C C . ALA A 1 160 ? -16.284 9.429 4.905 1.00 15.21 160 ALA A C 1
ATOM 1268 O O . ALA A 1 160 ? -16.053 8.580 4.043 1.00 15.01 160 ALA A O 1
ATOM 1270 N N . PHE A 1 161 ? -15.783 9.360 6.132 1.00 15.61 161 PHE A N 1
ATOM 1271 C CA . PHE A 1 161 ? -14.940 8.251 6.565 1.00 17.59 161 PHE A CA 1
ATOM 1272 C C . PHE A 1 161 ? -15.772 6.963 6.459 1.00 17.35 161 PHE A C 1
ATOM 1273 O O . PHE A 1 161 ? -15.333 5.966 5.877 1.00 16.93 161 PHE A O 1
ATOM 1281 N N . ALA A 1 162 ? -16.986 6.991 7.008 1.00 16.55 162 ALA A N 1
ATOM 1282 C CA . ALA A 1 162 ? -17.872 5.827 6.967 1.00 18.35 162 ALA A CA 1
ATOM 1283 C C . ALA A 1 162 ? -18.134 5.361 5.537 1.00 18.19 162 ALA A C 1
ATOM 1284 O O . ALA A 1 162 ? -18.063 4.167 5.237 1.00 17.99 162 ALA A O 1
ATOM 1286 N N . ALA A 1 163 ? -18.445 6.301 4.655 1.00 17.62 163 ALA A N 1
ATOM 1287 C CA . ALA A 1 163 ? -18.723 5.958 3.270 1.00 19.61 163 ALA A CA 1
ATOM 1288 C C . ALA A 1 163 ? -17.520 5.318 2.577 1.00 20.86 163 ALA A C 1
ATOM 1289 O O . ALA A 1 163 ? -17.689 4.492 1.683 1.00 21.34 163 ALA A O 1
ATOM 1291 N N . SER A 1 164 ? -16.312 5.685 2.999 1.00 20.60 164 SER A N 1
ATOM 1292 C CA . SER A 1 164 ? -15.102 5.150 2.376 1.00 23.54 164 SER A CA 1
ATOM 1293 C C . SER A 1 164 ? -14.886 3.669 2.674 1.00 26.26 164 SER A C 1
ATOM 1294 O O . SER A 1 164 ? -14.019 3.026 2.079 1.00 27.66 164 SER A O 1
ATOM 1297 N N . ARG A 1 165 ? -15.682 3.135 3.593 1.00 27.65 165 ARG A N 1
ATOM 1298 C CA . ARG A 1 165 ? -15.593 1.735 3.990 1.00 31.03 165 ARG A CA 1
ATOM 1299 C C . ARG A 1 165 ? -16.386 0.824 3.062 1.00 31.56 165 ARG A C 1
ATOM 1300 O O . ARG A 1 165 ? -16.111 -0.394 3.071 1.00 32.81 165 ARG A O 1
ATOM 1308 N N . PRO B 1 1 ? -14.121 4.125 -6.820 1.00 21.13 1 PRO B N 1
ATOM 1309 C CA . PRO B 1 1 ? -12.824 3.986 -7.514 1.00 19.52 1 PRO B CA 1
ATOM 1310 C C . PRO B 1 1 ? -12.927 4.209 -9.021 1.00 20.78 1 PRO B C 1
ATOM 1311 O O . PRO B 1 1 ? -13.999 4.077 -9.610 1.00 21.79 1 PRO B O 1
ATOM 1315 N N . LYS B 1 2 ? -11.802 4.552 -9.638 1.00 19.21 2 LYS B N 1
ATOM 1316 C CA . LYS B 1 2 ? -11.761 4.781 -11.072 1.00 18.98 2 LYS B CA 1
ATOM 1317 C C . LYS B 1 2 ? -11.245 3.524 -11.746 1.00 18.00 2 LYS B C 1
ATOM 1318 O O . LYS B 1 2 ? -10.360 2.848 -11.226 1.00 18.89 2 LYS B O 1
ATOM 1324 N N . VAL B 1 3 ? -11.810 3.200 -12.897 1.00 17.45 3 VAL B N 1
ATOM 1325 C CA . VAL B 1 3 ? -11.352 2.040 -13.638 1.00 17.90 3 VAL B CA 1
ATOM 1326 C C . VAL B 1 3 ? -10.990 2.480 -15.048 1.00 17.30 3 VAL B C 1
ATOM 1327 O O . VAL B 1 3 ? -11.830 3.014 -15.774 1.00 18.35 3 VAL B O 1
ATOM 1331 N N . ASN B 1 4 ? -9.728 2.289 -15.418 1.00 16.96 4 ASN B N 1
ATOM 1332 C CA . ASN B 1 4 ? -9.273 2.634 -16.760 1.00 17.12 4 ASN B CA 1
ATOM 1333 C C . ASN B 1 4 ? -9.363 1.366 -17.587 1.00 18.43 4 ASN B C 1
ATOM 1334 O O . ASN B 1 4 ? -8.900 0.314 -17.158 1.00 17.32 4 ASN B O 1
ATOM 1339 N N . LEU B 1 5 ? -9.972 1.472 -18.764 1.00 18.52 5 LEU B N 1
ATOM 1340 C CA . LEU B 1 5 ? -10.139 0.325 -19.645 1.00 19.89 5 LEU B CA 1
ATOM 1341 C C . LEU B 1 5 ? -9.198 0.406 -20.834 1.00 19.07 5 LEU B C 1
ATOM 1342 O O . LEU B 1 5 ? -9.072 1.453 -21.464 1.00 20.89 5 LEU B O 1
ATOM 1347 N N . TYR B 1 6 ? -8.533 -0.702 -21.145 1.00 21.38 6 TYR B N 1
ATOM 1348 C CA . TYR B 1 6 ? -7.610 -0.709 -22.269 1.00 21.77 6 TYR B CA 1
ATOM 1349 C C . TYR B 1 6 ? -7.962 -1.717 -23.354 1.00 24.29 6 TYR B C 1
ATOM 1350 O O . TYR B 1 6 ? -8.669 -2.693 -23.108 1.00 24.30 6 TYR B O 1
ATOM 1359 N N . ALA B 1 7 ? -7.473 -1.446 -24.560 1.00 27.22 7 ALA B N 1
ATOM 1360 C CA . ALA B 1 7 ? -7.711 -2.306 -25.712 1.00 30.30 7 ALA B CA 1
ATOM 1361 C C . ALA B 1 7 ? -9.169 -2.744 -25.818 1.00 32.69 7 ALA B C 1
ATOM 1362 O O . ALA B 1 7 ? -10.082 -1.916 -25.838 1.00 34.38 7 ALA B O 1
ATOM 1364 N N . THR B 1 8 ? -9.365 -4.057 -25.885 1.00 34.56 8 THR B N 1
ATOM 1365 C CA . THR B 1 8 ? -10.683 -4.676 -25.996 1.00 36.90 8 THR B CA 1
ATOM 1366 C C . THR B 1 8 ? -11.762 -4.051 -25.120 1.00 36.87 8 THR B C 1
ATOM 1367 O O . THR B 1 8 ? -12.867 -3.769 -25.591 1.00 37.22 8 THR B O 1
ATOM 1371 N N . PHE B 1 9 ? -11.443 -3.846 -23.847 1.00 35.53 9 PHE B N 1
ATOM 1372 C CA . PHE B 1 9 ? -12.399 -3.279 -22.908 1.00 34.08 9 PHE B CA 1
ATOM 1373 C C . PHE B 1 9 ? -12.805 -1.851 -23.251 1.00 33.33 9 PHE B C 1
ATOM 1374 O O . PHE B 1 9 ? -13.942 -1.454 -23.002 1.00 31.88 9 PHE B O 1
ATOM 1382 N N . ARG B 1 10 ? -11.882 -1.086 -23.827 1.00 32.29 10 ARG B N 1
ATOM 1383 C CA . ARG B 1 10 ? -12.157 0.302 -24.194 1.00 33.59 10 ARG B CA 1
ATOM 1384 C C . ARG B 1 10 ? -13.089 0.402 -25.399 1.00 34.28 10 ARG B C 1
ATOM 1385 O O . ARG B 1 10 ? -14.049 1.172 -25.390 1.00 33.80 10 ARG B O 1
ATOM 1393 N N . ASP B 1 11 ? -12.797 -0.373 -26.439 1.00 34.30 11 ASP B N 1
ATOM 1394 C CA . ASP B 1 11 ? -13.605 -0.351 -27.654 1.00 35.16 11 ASP B CA 1
ATOM 1395 C C . ASP B 1 11 ? -15.032 -0.844 -27.425 1.00 34.37 11 ASP B C 1
ATOM 1396 O O . ASP B 1 11 ? -15.988 -0.256 -27.933 1.00 34.70 11 ASP B O 1
ATOM 1401 N N . LEU B 1 12 ? -15.167 -1.922 -26.658 1.00 33.77 12 LEU B N 1
ATOM 1402 C CA . LEU B 1 12 ? -16.471 -2.504 -26.362 1.00 34.55 12 LEU B CA 1
ATOM 1403 C C . LEU B 1 12 ? -17.381 -1.559 -25.580 1.00 34.92 12 LEU B C 1
ATOM 1404 O O . LEU B 1 12 ? -18.508 -1.287 -25.995 1.00 35.38 12 LEU B O 1
ATOM 1409 N N . THR B 1 13 ? -16.896 -1.070 -24.443 1.00 34.45 13 THR B N 1
ATOM 1410 C CA . THR B 1 13 ? -17.683 -0.166 -23.610 1.00 33.39 13 THR B CA 1
ATOM 1411 C C . THR B 1 13 ? -17.766 1.214 -24.247 1.00 33.99 13 THR B C 1
ATOM 1412 O O . THR B 1 13 ? -18.698 1.976 -23.986 1.00 34.77 13 THR B O 1
ATOM 1416 N N . GLY B 1 14 ? -16.784 1.529 -25.084 1.00 33.60 14 GLY B N 1
ATOM 1417 C CA . GLY B 1 14 ? -16.752 2.826 -25.729 1.00 33.27 14 GLY B CA 1
ATOM 1418 C C . GLY B 1 14 ? -16.315 3.871 -24.723 1.00 32.89 14 GLY B C 1
ATOM 1419 O O . GLY B 1 14 ? -16.384 5.072 -24.982 1.00 34.00 14 GLY B O 1
ATOM 1420 N N . LYS B 1 15 ? -15.857 3.399 -23.567 1.00 32.14 15 LYS B N 1
ATOM 1421 C CA . LYS B 1 15 ? -15.405 4.275 -22.491 1.00 31.57 15 LYS B CA 1
ATOM 1422 C C . LYS B 1 15 ? -13.948 3.999 -22.127 1.00 29.94 15 LYS B C 1
ATOM 1423 O O . LYS B 1 15 ? -13.520 2.848 -22.080 1.00 29.92 15 LYS B O 1
ATOM 1429 N N . SER B 1 16 ? -13.194 5.063 -21.869 1.00 29.43 16 SER B N 1
ATOM 1430 C CA . SER B 1 16 ? -11.788 4.935 -21.496 1.00 28.08 16 SER B CA 1
ATOM 1431 C C . SER B 1 16 ? -11.631 4.823 -19.982 1.00 26.20 16 SER B C 1
ATOM 1432 O O . SER B 1 16 ? -10.668 4.235 -19.491 1.00 23.31 16 SER B O 1
ATOM 1435 N N . GLN B 1 17 ? -12.582 5.387 -19.247 1.00 24.69 17 GLN B N 1
ATOM 1436 C CA . GLN B 1 17 ? -12.538 5.347 -17.791 1.00 23.68 17 GLN B CA 1
ATOM 1437 C C . GLN B 1 17 ? -13.947 5.382 -17.213 1.00 23.04 17 GLN B C 1
ATOM 1438 O O . GLN B 1 17 ? -14.841 6.031 -17.763 1.00 24.58 17 GLN B O 1
ATOM 1444 N N . LEU B 1 18 ? -14.135 4.676 -16.106 1.00 21.61 18 LEU B N 1
ATOM 1445 C CA . LEU B 1 18 ? -15.422 4.613 -15.430 1.00 21.50 18 LEU B CA 1
ATOM 1446 C C . LEU B 1 18 ? -15.253 4.824 -13.934 1.00 20.76 18 LEU B C 1
ATOM 1447 O O . LEU B 1 18 ? -14.219 4.482 -13.364 1.00 20.10 18 LEU B O 1
ATOM 1452 N N . GLU B 1 19 ? -16.280 5.393 -13.314 1.00 21.61 19 GLU B N 1
ATOM 1453 C CA . GLU B 1 19 ? -16.304 5.616 -11.872 1.00 23.55 19 GLU B CA 1
ATOM 1454 C C . GLU B 1 19 ? -17.265 4.571 -11.316 1.00 22.43 19 GLU B C 1
ATOM 1455 O O . GLU B 1 19 ? -18.460 4.606 -11.602 1.00 22.69 19 GLU B O 1
ATOM 1461 N N . LEU B 1 20 ? -16.739 3.643 -10.525 1.00 22.60 20 LEU B N 1
ATOM 1462 C CA . LEU B 1 20 ? -17.548 2.573 -9.953 1.00 23.13 20 LEU B CA 1
ATOM 1463 C C . LEU B 1 20 ? -17.302 2.409 -8.456 1.00 24.20 20 LEU B C 1
ATOM 1464 O O . LEU B 1 20 ? -16.182 2.575 -7.983 1.00 23.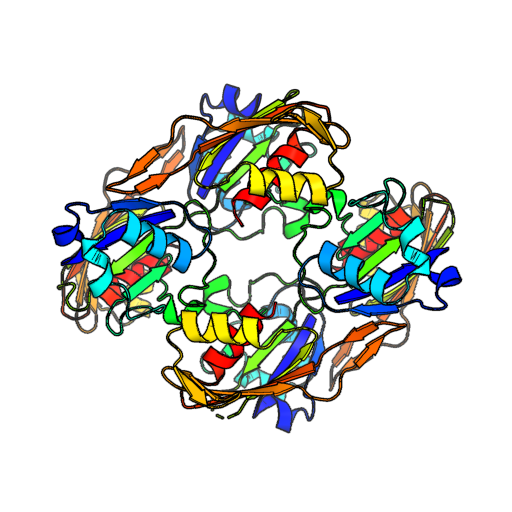92 20 LEU B O 1
ATOM 1469 N N . PRO B 1 21 ? -18.354 2.072 -7.692 1.00 24.76 21 PRO B N 1
ATOM 1470 C CA . PRO B 1 21 ? -18.234 1.885 -6.243 1.00 25.85 21 PRO B CA 1
ATOM 1471 C C . PRO B 1 21 ? -17.567 0.555 -5.885 1.00 25.44 21 PRO B C 1
ATOM 1472 O O . PRO B 1 21 ? -17.570 -0.378 -6.685 1.00 27.39 21 PRO B O 1
ATOM 1476 N N . GLY B 1 22 ? -16.991 0.480 -4.688 1.00 25.18 22 GLY B N 1
ATOM 1477 C CA . GLY B 1 22 ? -16.334 -0.745 -4.256 1.00 24.72 22 GLY B CA 1
ATOM 1478 C C . GLY B 1 22 ? -15.169 -0.502 -3.313 1.00 26.44 22 GLY B C 1
ATOM 1479 O O . GLY B 1 22 ? -14.344 0.378 -3.562 1.00 26.07 22 GLY B O 1
ATOM 1480 N N . ALA B 1 23 ? -15.096 -1.283 -2.234 1.00 25.62 23 ALA B N 1
ATOM 1481 C CA . ALA B 1 23 ? -14.025 -1.147 -1.248 1.00 27.12 23 ALA B CA 1
ATOM 1482 C C . ALA B 1 23 ? -12.912 -2.180 -1.439 1.00 26.78 23 ALA B C 1
ATOM 1483 O O . ALA B 1 23 ? -11.923 -2.175 -0.708 1.00 28.14 23 ALA B O 1
ATOM 1485 N N . THR B 1 24 ? -13.085 -3.069 -2.413 1.00 27.74 24 THR B N 1
ATOM 1486 C CA . THR B 1 24 ? -12.086 -4.091 -2.730 1.00 26.94 24 THR B CA 1
ATOM 1487 C C . THR B 1 24 ? -12.077 -4.286 -4.244 1.00 26.39 24 THR B C 1
ATOM 1488 O O . THR B 1 24 ? -13.045 -3.946 -4.924 1.00 24.97 24 THR B O 1
ATOM 1492 N N . VAL B 1 25 ? -10.989 -4.829 -4.776 1.00 25.49 25 VAL B N 1
ATOM 1493 C CA . VAL B 1 25 ? -10.903 -5.050 -6.214 1.00 25.45 25 VAL B CA 1
ATOM 1494 C C . VAL B 1 25 ? -12.083 -5.885 -6.702 1.00 26.80 25 VAL B C 1
ATOM 1495 O O . VAL B 1 25 ? -12.693 -5.573 -7.723 1.00 24.93 25 VAL B O 1
ATOM 1499 N N . GLY B 1 26 ? -12.402 -6.941 -5.959 1.00 27.88 26 GLY B N 1
ATOM 1500 C CA . GLY B 1 26 ? -13.509 -7.801 -6.336 1.00 29.31 26 GLY B CA 1
ATOM 1501 C C . GLY B 1 26 ? -14.817 -7.048 -6.481 1.00 29.62 26 GLY B C 1
ATOM 1502 O O . GLY B 1 26 ? -15.527 -7.210 -7.473 1.00 30.10 26 GLY B O 1
ATOM 1503 N N . GLU B 1 27 ? -15.134 -6.221 -5.489 1.00 30.28 27 GLU B N 1
ATOM 1504 C CA . GLU B 1 27 ? -16.363 -5.436 -5.501 1.00 30.88 27 GLU B CA 1
ATOM 1505 C C . GLU B 1 27 ? -16.455 -4.519 -6.716 1.00 30.26 27 GLU B C 1
ATOM 1506 O O . GLU B 1 27 ? -17.509 -4.417 -7.343 1.00 28.61 27 GLU B O 1
ATOM 1512 N N . VAL B 1 28 ? -15.355 -3.850 -7.048 1.00 27.77 28 VAL B N 1
ATOM 1513 C CA . VAL B 1 28 ? -15.344 -2.955 -8.199 1.00 28.20 28 VAL B CA 1
ATOM 1514 C C . VAL B 1 28 ? -15.561 -3.744 -9.486 1.00 27.95 28 VAL B C 1
ATOM 1515 O O . VAL B 1 28 ? -16.287 -3.304 -10.380 1.00 28.74 28 VAL B O 1
ATOM 1519 N N . LEU B 1 29 ? -14.930 -4.910 -9.578 1.00 28.27 29 LEU B N 1
ATOM 1520 C CA . LEU B 1 29 ? -15.072 -5.749 -10.759 1.00 28.39 29 LEU B CA 1
ATOM 1521 C C . LEU B 1 29 ? -16.505 -6.256 -10.852 1.00 28.57 29 LEU B C 1
ATOM 1522 O O . LEU B 1 29 ? -17.056 -6.381 -11.945 1.00 26.53 29 LEU B O 1
ATOM 1527 N N . GLU B 1 30 ? -17.106 -6.535 -9.700 1.00 28.76 30 GLU B N 1
ATOM 1528 C CA . GLU B 1 30 ? -18.485 -7.010 -9.666 1.00 30.75 30 GLU B CA 1
ATOM 1529 C C . GLU B 1 30 ? -19.400 -5.945 -10.252 1.00 31.22 30 GLU B C 1
ATOM 1530 O O . GLU B 1 30 ? -20.266 -6.239 -11.075 1.00 30.66 30 GLU B O 1
ATOM 1536 N N . ASN B 1 31 ? -19.209 -4.701 -9.828 1.00 30.67 31 ASN B N 1
ATOM 1537 C CA . ASN B 1 31 ? -20.035 -3.615 -10.338 1.00 29.63 31 ASN B CA 1
ATOM 1538 C C . ASN B 1 31 ? -19.753 -3.341 -11.809 1.00 29.44 31 ASN B C 1
ATOM 1539 O O . ASN B 1 31 ? -20.614 -2.919 -12.569 1.00 29.72 31 ASN B O 1
ATOM 1544 N N . LEU B 1 32 ? -18.479 -3.544 -12.186 1.00 29.27 32 LEU B N 1
ATOM 1545 C CA . LEU B 1 32 ? -18.121 -3.405 -13.589 1.00 28.28 32 LEU B CA 1
ATOM 1546 C C . LEU B 1 32 ? -18.884 -4.421 -14.434 1.00 29.83 32 LEU B C 1
ATOM 1547 O O . LEU B 1 32 ? -19.407 -4.124 -15.498 1.00 28.88 32 LEU B O 1
ATOM 1552 N N . VAL B 1 33 ? -18.907 -5.675 -13.946 1.00 31.45 33 VAL B N 1
ATOM 1553 C CA . VAL B 1 33 ? -19.713 -6.657 -14.650 1.00 33.15 33 VAL B CA 1
ATOM 1554 C C . VAL B 1 33 ? -21.179 -6.239 -14.679 1.00 33.42 33 VAL B C 1
ATOM 1555 O O . VAL B 1 33 ? -21.867 -6.406 -15.649 1.00 33.82 33 VAL B O 1
ATOM 1559 N N . ARG B 1 34 ? -21.681 -5.685 -13.568 1.00 32.23 34 ARG B N 1
ATOM 1560 C CA . ARG B 1 34 ? -23.067 -5.226 -13.601 1.00 32.66 34 ARG B CA 1
ATOM 1561 C C . ARG B 1 34 ? -23.3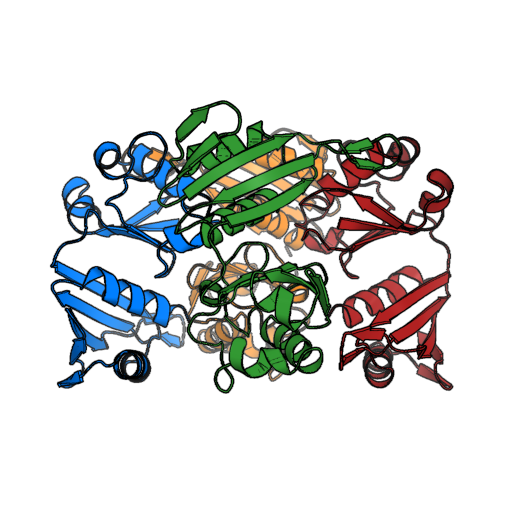00 -4.152 -14.678 1.00 32.29 34 ARG B C 1
ATOM 1562 O O . ARG B 1 34 ? -24.331 -4.105 -15.342 1.00 31.65 34 ARG B O 1
ATOM 1570 N N . ALA B 1 35 ? -22.306 -3.248 -14.795 1.00 32.23 35 ALA B N 1
ATOM 1571 C CA . ALA B 1 35 ? -22.420 -2.151 -15.754 1.00 32.44 35 ALA B CA 1
ATOM 1572 C C . ALA B 1 35 ? -22.379 -2.662 -17.194 1.00 33.41 35 ALA B C 1
ATOM 1573 O O . ALA B 1 35 ? -23.095 -2.210 -18.077 1.00 32.62 35 ALA B O 1
ATOM 1575 N N . TYR B 1 36 ? -21.464 -3.616 -17.426 1.00 34.69 36 TYR B N 1
ATOM 1576 C CA . TYR B 1 36 ? -21.398 -4.258 -18.737 1.00 35.84 36 TYR B CA 1
ATOM 1577 C C . TYR B 1 36 ? -21.308 -5.782 -18.605 1.00 36.51 36 TYR B C 1
ATOM 1578 O O . TYR B 1 36 ? -20.239 -6.374 -18.569 1.00 36.08 36 TYR B O 1
ATOM 1587 N N . PRO B 1 37 ? -22.453 -6.478 -18.495 1.00 36.84 37 PRO B N 1
ATOM 1588 C CA . PRO B 1 37 ? -22.562 -7.933 -18.330 1.00 36.77 37 PRO B CA 1
ATOM 1589 C C . PRO B 1 37 ? -21.720 -8.792 -19.276 1.00 36.61 37 PRO B C 1
ATOM 1590 O O . PRO B 1 37 ? -21.277 -9.880 -18.903 1.00 36.59 37 PRO B O 1
ATOM 1594 N N . ALA B 1 38 ? -21.502 -8.305 -20.493 1.00 36.17 38 ALA B N 1
ATOM 1595 C CA . ALA B 1 38 ? -20.721 -9.040 -21.483 1.00 36.86 38 ALA B CA 1
ATOM 1596 C C . ALA B 1 38 ? -19.273 -9.283 -21.051 1.00 37.92 38 ALA B C 1
ATOM 1597 O O . ALA B 1 38 ? -18.528 -10.000 -21.724 1.00 37.87 38 ALA B O 1
ATOM 1599 N N . LEU B 1 39 ? -18.876 -8.696 -19.929 1.00 37.20 39 LEU B N 1
ATOM 1600 C CA . LEU B 1 39 ? -17.510 -8.846 -19.440 1.00 38.37 39 LEU B CA 1
ATOM 1601 C C . LEU B 1 39 ? -17.399 -9.841 -18.290 1.00 39.11 39 LEU B C 1
ATOM 1602 O O . LEU B 1 39 ? -16.302 -10.106 -17.797 1.00 39.09 39 LEU B O 1
ATOM 1607 N N . LYS B 1 40 ? -18.530 -10.397 -17.870 1.00 40.38 40 LYS B N 1
ATOM 1608 C CA . LYS B 1 40 ? -18.549 -11.349 -16.763 1.00 42.56 40 LYS B CA 1
ATOM 1609 C C . LYS B 1 40 ? -17.570 -12.513 -16.899 1.00 43.92 40 LYS B C 1
ATOM 1610 O O . LYS B 1 40 ? -16.802 -12.796 -15.977 1.00 43.41 40 LYS B O 1
ATOM 1616 N N . GLU B 1 41 ? -17.596 -13.185 -18.044 1.00 45.72 41 GLU B N 1
ATOM 1617 C CA . GLU B 1 41 ? -16.716 -14.326 -18.269 1.00 47.49 41 GLU B CA 1
ATOM 1618 C C . GLU B 1 41 ? -15.273 -13.922 -18.554 1.00 48.13 41 GLU B C 1
ATOM 1619 O O . GLU B 1 41 ? -14.351 -14.717 -18.368 1.00 48.63 41 GLU B O 1
ATOM 1625 N N . GLU B 1 42 ? -15.077 -12.685 -18.996 1.00 48.11 42 GLU B N 1
ATOM 1626 C CA . GLU B 1 42 ? -13.740 -12.197 -19.312 1.00 47.82 42 GLU B CA 1
ATOM 1627 C C . GLU B 1 42 ? -13.042 -11.603 -18.090 1.00 47.43 42 GLU B C 1
ATOM 1628 O O . GLU B 1 42 ? -11.908 -11.134 -18.182 1.00 48.12 42 GLU B O 1
ATOM 1634 N N . LEU B 1 43 ? -13.718 -11.632 -16.946 1.00 46.42 43 LEU B N 1
ATOM 1635 C CA . LEU B 1 43 ? -13.150 -11.090 -15.716 1.00 46.07 43 LEU B CA 1
ATOM 1636 C C . LEU B 1 43 ? -13.288 -12.059 -14.545 1.00 46.16 43 LEU B C 1
ATOM 1637 O O . LEU B 1 43 ? -12.425 -12.111 -13.666 1.00 46.07 43 LEU B O 1
ATOM 1642 N N . PHE B 1 44 ? -14.377 -12.821 -14.539 1.00 46.34 44 PHE B N 1
ATOM 1643 C CA . PHE B 1 44 ? -14.642 -13.776 -13.468 1.00 46.51 44 PHE B CA 1
ATOM 1644 C C . PHE B 1 44 ? -14.761 -15.223 -13.933 1.00 46.80 44 PHE B C 1
ATOM 1645 O O . PHE B 1 44 ? -15.213 -15.505 -15.043 1.00 46.49 44 PHE B O 1
ATOM 1653 N N . GLU B 1 45 ? -14.347 -16.132 -13.057 1.00 47.62 45 GLU B N 1
ATOM 1654 C CA . GLU B 1 45 ? -14.425 -17.568 -13.301 1.00 48.42 45 GLU B CA 1
ATOM 1655 C C . GLU B 1 45 ? -15.261 -18.072 -12.133 1.00 48.51 45 GLU B C 1
ATOM 1656 O O . GLU B 1 45 ? -14.753 -18.718 -11.215 1.00 48.87 45 GLU B O 1
ATOM 1662 N N . GLY B 1 46 ? -16.550 -17.755 -12.173 1.00 48.02 46 GLY B N 1
ATOM 1663 C CA . GLY B 1 46 ? -17.438 -18.135 -11.094 1.00 48.25 46 GLY B CA 1
ATOM 1664 C C . GLY B 1 46 ? -17.336 -17.020 -10.072 1.00 48.44 46 GLY B C 1
ATOM 1665 O O . GLY B 1 46 ? -17.660 -15.871 -10.374 1.00 48.44 46 GLY B O 1
ATOM 1666 N N . GLU B 1 47 ? -16.875 -17.345 -8.869 1.00 48.14 47 GLU B N 1
ATOM 1667 C CA . GLU B 1 47 ? -16.718 -16.339 -7.826 1.00 48.14 47 GLU B CA 1
ATOM 1668 C C . GLU B 1 47 ? -15.264 -15.876 -7.761 1.00 47.99 47 GLU B C 1
ATOM 1669 O O . GLU B 1 47 ? -14.919 -14.983 -6.986 1.00 46.93 47 GLU B O 1
ATOM 1675 N N . GLY B 1 48 ? -14.419 -16.486 -8.589 1.00 47.83 48 GLY B N 1
ATOM 1676 C CA . GLY B 1 48 ? -13.010 -16.133 -8.610 1.00 47.91 48 GLY B CA 1
ATOM 1677 C C . GLY B 1 48 ? -12.613 -15.275 -9.797 1.00 47.83 48 GLY B C 1
ATOM 1678 O O . GLY B 1 48 ? -13.391 -15.091 -10.732 1.00 47.85 48 GLY B O 1
ATOM 1679 N N . LEU B 1 49 ? -11.390 -14.755 -9.757 1.00 48.02 49 LEU B N 1
ATOM 1680 C CA . LEU B 1 49 ? -10.868 -13.901 -10.820 1.00 48.08 49 LEU B CA 1
ATOM 1681 C C . LEU B 1 49 ? -10.426 -14.706 -12.042 1.00 48.07 49 LEU B C 1
ATOM 1682 O O . LEU B 1 49 ? -9.864 -15.794 -11.907 1.00 48.02 49 LEU B O 1
ATOM 1687 N N . ALA B 1 50 ? -10.679 -14.167 -13.232 1.00 48.18 50 ALA B N 1
ATOM 1688 C CA . ALA B 1 50 ? -10.294 -14.836 -14.472 1.00 48.67 50 ALA B CA 1
ATOM 1689 C C . ALA B 1 50 ? -8.779 -15.028 -14.491 1.00 49.43 50 ALA B C 1
ATOM 1690 O O . ALA B 1 50 ? -8.072 -14.475 -13.647 1.00 49.67 50 ALA B O 1
ATOM 1692 N N . GLU B 1 51 ? -8.279 -15.804 -15.450 1.00 49.84 51 GLU B N 1
ATOM 1693 C CA . GLU B 1 51 ? -6.844 -16.060 -15.536 1.00 49.49 51 GLU B CA 1
ATOM 1694 C C . GLU B 1 51 ? -6.137 -15.363 -16.697 1.00 48.18 51 GLU B C 1
ATOM 1695 O O . GLU B 1 51 ? -4.914 -15.225 -16.686 1.00 48.31 51 GLU B O 1
ATOM 1701 N N . ARG B 1 52 ? -6.899 -14.924 -17.693 1.00 46.68 52 ARG B N 1
ATOM 1702 C CA . ARG B 1 52 ? -6.313 -14.255 -18.853 1.00 43.97 52 ARG B CA 1
ATOM 1703 C C . ARG B 1 52 ? -6.262 -12.733 -18.709 1.00 42.01 52 ARG B C 1
ATOM 1704 O O . ARG B 1 52 ? -5.482 -12.059 -19.385 1.00 41.22 52 ARG B O 1
ATOM 1712 N N . VAL B 1 53 ? -7.090 -12.200 -17.820 1.00 39.02 53 VAL B N 1
ATOM 1713 C CA . VAL B 1 53 ? -7.161 -10.761 -17.589 1.00 34.27 53 VAL B CA 1
ATOM 1714 C C . VAL B 1 53 ? -6.071 -10.271 -16.632 1.00 32.12 53 VAL B C 1
ATOM 1715 O O . VAL B 1 53 ? -5.517 -11.048 -15.857 1.00 30.82 53 VAL B O 1
ATOM 1719 N N . SER B 1 54 ? -5.757 -8.979 -16.705 1.00 28.42 54 SER B N 1
ATOM 1720 C CA . SER B 1 54 ? -4.758 -8.375 -15.826 1.00 26.28 54 SER B CA 1
ATOM 1721 C C . SER B 1 54 ? -5.363 -7.149 -15.145 1.00 22.56 54 SER B C 1
ATOM 1722 O O . SER B 1 54 ? -5.968 -6.304 -15.804 1.00 22.76 54 SER B O 1
ATOM 1725 N N . VAL B 1 55 ? -5.190 -7.060 -13.830 1.00 21.31 55 VAL B N 1
ATOM 1726 C CA . VAL B 1 55 ? -5.720 -5.944 -13.048 1.00 20.84 55 VAL B CA 1
ATOM 1727 C C . VAL B 1 55 ? -4.600 -5.292 -12.249 1.00 18.99 55 VAL B C 1
ATOM 1728 O O . VAL B 1 55 ? -3.903 -5.972 -11.503 1.00 19.16 55 VAL B O 1
ATOM 1732 N N . PHE B 1 56 ? -4.442 -3.977 -12.394 1.00 16.43 56 PHE B N 1
ATOM 1733 C CA . PHE B 1 56 ? -3.401 -3.247 -11.675 1.00 16.70 56 PHE B CA 1
ATOM 1734 C C . PHE B 1 56 ? -3.978 -2.138 -10.798 1.00 16.04 56 PHE B C 1
ATOM 1735 O O . PHE B 1 56 ? -4.856 -1.394 -11.230 1.00 17.02 56 PHE B O 1
ATOM 1743 N N . LEU B 1 57 ? -3.472 -2.041 -9.570 1.00 14.11 57 LEU B N 1
ATOM 1744 C CA . LEU B 1 57 ? -3.888 -1.010 -8.615 1.00 15.41 57 LEU B CA 1
ATOM 1745 C C . LEU B 1 57 ? -2.735 -0.016 -8.484 1.00 13.95 57 LEU B C 1
ATOM 1746 O O . LEU B 1 57 ? -1.682 -0.340 -7.928 1.00 14.17 57 LEU B O 1
ATOM 1751 N N . GLU B 1 58 ? -2.947 1.196 -8.984 1.00 13.93 58 GLU B N 1
ATOM 1752 C CA . GLU B 1 58 ? -1.922 2.236 -8.978 1.00 14.14 58 GLU B CA 1
ATOM 1753 C C . GLU B 1 58 ? -0.604 1.670 -9.522 1.00 15.70 58 GLU B C 1
ATOM 1754 O O . GLU B 1 58 ? 0.463 1.888 -8.945 1.00 16.38 58 GLU B O 1
ATOM 1760 N N . GLY B 1 59 ? -0.696 0.921 -10.620 1.00 14.01 59 GLY B N 1
ATOM 1761 C CA . GLY B 1 59 ? 0.483 0.355 -11.257 1.00 14.44 59 GLY B CA 1
ATOM 1762 C C . GLY B 1 59 ? 0.994 -0.982 -10.758 1.00 14.79 59 GLY B C 1
ATOM 1763 O O . GLY B 1 59 ? 1.973 -1.506 -11.293 1.00 16.46 59 GLY B O 1
ATOM 1764 N N . ARG B 1 60 ? 0.340 -1.544 -9.746 1.00 13.84 60 ARG B N 1
ATOM 1765 C CA . ARG B 1 60 ? 0.769 -2.820 -9.190 1.00 16.97 60 ARG B CA 1
ATOM 1766 C C . ARG B 1 60 ? -0.214 -3.943 -9.490 1.00 16.90 60 ARG B C 1
ATOM 1767 O O . ARG B 1 60 ? -1.410 -3.816 -9.230 1.00 17.89 60 ARG B O 1
ATOM 1775 N N . ASP B 1 61 ? 0.293 -5.043 -10.046 1.00 18.99 61 ASP B N 1
ATOM 1776 C CA . ASP B 1 61 ? -0.554 -6.187 -10.371 1.00 20.31 61 ASP B CA 1
ATOM 1777 C C . ASP B 1 61 ? -1.140 -6.735 -9.073 1.00 21.76 61 ASP B C 1
ATOM 1778 O O . ASP B 1 61 ? -0.403 -7.140 -8.177 1.00 22.33 61 ASP B O 1
ATOM 1783 N N . VAL B 1 62 ? -2.465 -6.744 -8.971 1.00 21.52 62 VAL B N 1
ATOM 1784 C CA . VAL B 1 62 ? -3.125 -7.209 -7.756 1.00 23.38 62 VAL B CA 1
ATOM 1785 C C . VAL B 1 62 ? -2.904 -8.683 -7.434 1.00 23.41 62 VAL B C 1
ATOM 1786 O O . VAL B 1 62 ? -3.131 -9.111 -6.305 1.00 23.30 62 VAL B O 1
ATOM 1790 N N . ARG B 1 63 ? -2.457 -9.459 -8.413 1.00 25.76 63 ARG B N 1
ATOM 1791 C CA . ARG B 1 63 ? -2.211 -10.876 -8.170 1.00 27.10 63 ARG B CA 1
ATOM 1792 C C . ARG B 1 63 ? -1.101 -11.045 -7.135 1.00 28.12 63 ARG B C 1
ATOM 1793 O O . ARG B 1 63 ? -1.056 -12.042 -6.414 1.00 28.19 63 ARG B O 1
ATOM 1801 N N . TYR B 1 64 ? -0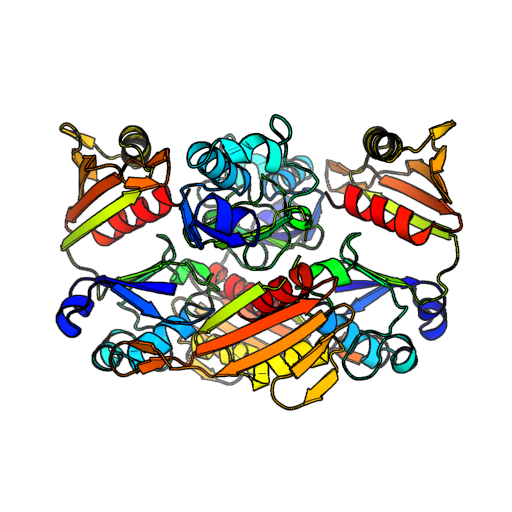.216 -10.056 -7.053 1.00 27.52 64 TYR B N 1
ATOM 1802 C CA . TYR B 1 64 ? 0.886 -10.105 -6.100 1.00 30.01 64 TYR B CA 1
ATOM 1803 C C . TYR B 1 64 ? 0.498 -9.442 -4.782 1.00 30.11 64 TYR B C 1
ATOM 1804 O O . TYR B 1 64 ? 1.282 -9.421 -3.833 1.00 31.79 64 TYR B O 1
ATOM 1813 N N . LEU B 1 65 ? -0.715 -8.895 -4.733 1.00 29.79 65 LEU B N 1
ATOM 1814 C CA . LEU B 1 65 ? -1.218 -8.253 -3.524 1.00 29.54 65 LEU B CA 1
ATOM 1815 C C . LEU B 1 65 ? -2.178 -9.230 -2.853 1.00 30.16 65 LEU B C 1
ATOM 1816 O O . LEU B 1 65 ? -1.750 -10.274 -2.368 1.00 31.82 65 LEU B O 1
ATOM 1821 N N . GLN B 1 66 ? -3.467 -8.913 -2.827 1.00 29.79 66 GLN B N 1
ATOM 1822 C CA . GLN B 1 66 ? -4.434 -9.820 -2.215 1.00 29.53 66 GLN B CA 1
ATOM 1823 C C . GLN B 1 66 ? -5.540 -10.223 -3.186 1.00 29.22 66 GLN B C 1
ATOM 1824 O O . GLN B 1 66 ? -6.633 -10.610 -2.768 1.00 28.86 66 GLN B O 1
ATOM 1830 N N . GLY B 1 67 ? -5.255 -10.136 -4.482 1.00 29.08 67 GLY B N 1
ATOM 1831 C CA . GLY B 1 67 ? -6.244 -10.496 -5.481 1.00 29.88 67 GLY B CA 1
ATOM 1832 C C . GLY B 1 67 ? -7.529 -9.699 -5.354 1.00 30.37 67 GLY B C 1
ATOM 1833 O O . GLY B 1 67 ? -7.501 -8.475 -5.218 1.00 29.28 67 GLY B O 1
ATOM 1834 N N . LEU B 1 68 ? -8.661 -10.393 -5.395 1.00 30.88 68 LEU B N 1
ATOM 1835 C CA . LEU B 1 68 ? -9.964 -9.745 -5.285 1.00 30.80 68 LEU B CA 1
ATOM 1836 C C . LEU B 1 68 ? -10.171 -9.137 -3.904 1.00 30.33 68 LEU B C 1
ATOM 1837 O O . LEU B 1 68 ? -11.000 -8.243 -3.728 1.00 31.60 68 LEU B O 1
ATOM 1842 N N . SER B 1 69 ? -9.412 -9.621 -2.927 1.00 30.51 69 SER B N 1
ATOM 1843 C CA . SER B 1 69 ? -9.528 -9.133 -1.558 1.00 30.81 69 SER B CA 1
ATOM 1844 C C . SER B 1 69 ? -8.732 -7.859 -1.302 1.00 29.74 69 SER B C 1
ATOM 1845 O O . SER B 1 69 ? -8.821 -7.271 -0.225 1.00 30.88 69 SER B O 1
ATOM 1848 N N . THR B 1 70 ? -7.953 -7.437 -2.290 1.00 28.70 70 THR B N 1
ATOM 1849 C CA . THR B 1 70 ? -7.151 -6.228 -2.150 1.00 27.14 70 THR B CA 1
ATOM 1850 C C . THR B 1 70 ? -8.050 -5.045 -1.811 1.00 26.32 70 THR B C 1
ATOM 1851 O O . THR B 1 70 ? -8.944 -4.695 -2.581 1.00 26.52 70 THR B O 1
ATOM 1855 N N . PRO B 1 71 ? -7.830 -4.418 -0.644 1.00 26.42 71 PRO B N 1
ATOM 1856 C CA . PRO B 1 71 ? -8.651 -3.270 -0.245 1.00 26.65 71 PRO B CA 1
ATOM 1857 C C . PRO B 1 71 ? -8.436 -2.059 -1.153 1.00 26.90 71 PRO B C 1
ATOM 1858 O O . PRO B 1 71 ? -7.345 -1.862 -1.685 1.00 25.51 71 PRO B O 1
ATOM 1862 N N . LEU B 1 72 ? -9.487 -1.259 -1.317 1.00 26.14 72 LEU B N 1
ATOM 1863 C CA . LEU B 1 72 ? -9.445 -0.071 -2.165 1.00 27.00 72 LEU B CA 1
ATOM 1864 C C . LEU B 1 72 ? -10.039 1.148 -1.477 1.00 27.14 72 LEU B C 1
ATOM 1865 O O . LEU B 1 72 ? -11.052 1.047 -0.782 1.00 29.71 72 LEU B O 1
ATOM 1870 N N . SER B 1 73 ? -9.408 2.301 -1.677 1.00 27.04 73 SER B N 1
ATOM 1871 C CA . SER B 1 73 ? -9.911 3.546 -1.112 1.00 26.84 73 SER B CA 1
ATOM 1872 C C . SER B 1 73 ? -10.767 4.168 -2.211 1.00 24.70 73 SER B C 1
ATOM 1873 O O . SER B 1 73 ? -10.677 3.767 -3.371 1.00 24.31 73 SER B O 1
ATOM 1876 N N . PRO B 1 74 ? -11.614 5.147 -1.864 1.00 24.60 74 PRO B N 1
ATOM 1877 C CA . PRO B 1 74 ? -12.463 5.783 -2.876 1.00 21.92 74 PRO B CA 1
ATOM 1878 C C . PRO B 1 74 ? -11.657 6.368 -4.032 1.00 21.24 74 PRO B C 1
ATOM 1879 O O . PRO B 1 74 ? -12.101 6.357 -5.177 1.00 21.24 74 PRO B O 1
ATOM 1883 N N . GLY B 1 75 ? -10.466 6.868 -3.725 1.00 21.51 75 GLY B N 1
ATOM 1884 C CA . GLY B 1 75 ? -9.635 7.470 -4.751 1.00 18.96 75 GLY B CA 1
ATOM 1885 C C . GLY B 1 75 ? -8.740 6.520 -5.518 1.00 19.50 75 GLY B C 1
ATOM 1886 O O . GLY B 1 75 ? -7.873 6.954 -6.271 1.00 18.63 75 GLY B O 1
ATOM 1887 N N . ALA B 1 76 ? -8.947 5.223 -5.334 1.00 18.12 76 ALA B N 1
ATOM 1888 C CA . ALA B 1 76 ? -8.143 4.226 -6.024 1.00 16.89 76 ALA B CA 1
ATOM 1889 C C . ALA B 1 76 ? -8.423 4.185 -7.525 1.00 17.19 76 ALA B C 1
ATOM 1890 O O . ALA B 1 76 ? -9.543 4.437 -7.966 1.00 18.13 76 ALA B O 1
ATOM 1892 N N . THR B 1 77 ? -7.387 3.876 -8.294 1.00 15.10 77 THR B N 1
ATOM 1893 C CA . THR B 1 77 ? -7.517 3.745 -9.739 1.00 15.84 77 THR B CA 1
ATOM 1894 C C . THR B 1 77 ? -7.009 2.365 -10.145 1.00 16.21 77 THR B C 1
ATOM 1895 O O . THR B 1 77 ? -5.898 1.959 -9.790 1.00 15.88 77 THR B O 1
ATOM 1899 N N . LEU B 1 78 ? -7.844 1.639 -10.880 1.00 16.35 78 LEU B N 1
ATOM 1900 C CA . LEU B 1 78 ? -7.502 0.308 -11.359 1.00 14.49 78 LEU B CA 1
ATOM 1901 C C . LEU B 1 78 ? -7.374 0.367 -12.870 1.00 15.30 78 LEU B C 1
ATOM 1902 O O . LEU B 1 78 ? -8.164 1.041 -13.527 1.00 16.95 78 LEU B O 1
ATOM 1907 N N . ASP B 1 79 ? -6.380 -0.332 -13.411 1.00 14.04 79 ASP B N 1
ATOM 1908 C CA . ASP B 1 79 ? -6.179 -0.411 -14.857 1.00 15.96 79 ASP B CA 1
ATOM 1909 C C . ASP B 1 79 ? -6.476 -1.857 -15.228 1.00 15.99 79 ASP B C 1
ATOM 1910 O O . ASP B 1 79 ? -5.882 -2.777 -14.667 1.00 15.11 79 ASP B O 1
ATOM 1915 N N . LEU B 1 80 ? -7.407 -2.056 -16.157 1.00 16.65 80 LEU B N 1
ATOM 1916 C CA . LEU B 1 80 ? -7.794 -3.405 -16.564 1.00 18.30 80 LEU B CA 1
ATOM 1917 C C . LEU B 1 80 ? -7.423 -3.704 -18.009 1.00 17.20 80 LEU B C 1
ATOM 1918 O O . LEU B 1 80 ? -7.760 -2.939 -18.909 1.00 17.82 80 LEU B O 1
ATOM 1923 N N . PHE B 1 81 ? -6.742 -4.826 -18.222 1.00 18.83 81 PHE B N 1
ATOM 1924 C CA . PHE B 1 81 ? -6.323 -5.222 -19.563 1.00 21.59 81 PHE B CA 1
ATOM 1925 C C . PHE B 1 81 ? -6.843 -6.581 -19.985 1.00 23.16 81 PHE B C 1
ATOM 1926 O O . PHE B 1 81 ? -6.783 -7.542 -19.224 1.00 23.48 81 PHE B O 1
ATOM 1934 N N . PRO B 1 82 ? -7.360 -6.676 -21.215 1.00 26.36 82 PRO B N 1
ATOM 1935 C CA . PRO B 1 82 ? -7.867 -7.955 -21.708 1.00 28.28 82 PRO B CA 1
ATOM 1936 C C . PRO B 1 82 ? -6.638 -8.765 -22.134 1.00 30.94 82 PRO B C 1
ATOM 1937 O O . PRO B 1 82 ? -5.513 -8.271 -22.059 1.00 30.37 82 PRO B O 1
ATOM 1941 N N . PRO B 1 83 ? -6.830 -10.017 -22.575 1.00 31.96 83 PRO B N 1
ATOM 1942 C CA . PRO B 1 83 ? -5.685 -10.833 -22.994 1.00 34.10 83 PRO B CA 1
ATOM 1943 C C . PRO B 1 83 ? -4.912 -10.240 -24.172 1.00 34.87 83 PRO B C 1
ATOM 1944 O O . PRO B 1 83 ? -5.415 -9.373 -24.889 1.00 35.10 83 PRO B O 1
ATOM 1948 N N . GLY B 1 88 ? -0.427 -1.338 -27.931 1.00 36.35 88 GLY B N 1
ATOM 1949 C CA . GLY B 1 88 ? 0.000 -0.006 -27.543 1.00 35.17 88 GLY B CA 1
ATOM 1950 C C . GLY B 1 88 ? -0.889 0.623 -26.486 1.00 34.21 88 GLY B C 1
ATOM 1951 O O . GLY B 1 88 ? -2.114 0.520 -26.546 1.00 34.66 88 GLY B O 1
ATOM 1952 N N . PHE B 1 89 ? -0.267 1.285 -25.515 1.00 31.87 89 PHE B N 1
ATOM 1953 C CA . PHE B 1 89 ? -1.000 1.936 -24.437 1.00 30.28 89 PHE B CA 1
ATOM 1954 C C . PHE B 1 89 ? -0.404 3.305 -24.167 1.00 29.62 89 PHE B C 1
ATOM 1955 O O . PHE B 1 89 ? 0.799 3.507 -24.324 1.00 30.85 89 PHE B O 1
ATOM 1963 N N . GLU B 1 90 ? -1.245 4.247 -23.763 1.00 30.25 90 GLU B N 1
ATOM 1964 C CA . GLU B 1 90 ? -0.762 5.583 -23.472 1.00 30.77 90 GLU B CA 1
ATOM 1965 C C . GLU B 1 90 ? -1.572 6.298 -22.408 1.00 29.38 90 GLU B C 1
ATOM 1966 O O . GLU B 1 90 ? -2.738 5.986 -22.161 1.00 29.55 90 GLU B O 1
ATOM 1972 N N . ARG B 1 91 ? -0.923 7.260 -21.772 1.00 26.55 91 ARG B N 1
ATOM 1973 C CA . ARG B 1 91 ? -1.543 8.069 -20.743 1.00 26.92 91 ARG B CA 1
ATOM 1974 C C . ARG B 1 91 ? -0.785 9.379 -20.691 1.00 26.09 91 ARG B C 1
ATOM 1975 O O . ARG B 1 91 ? 0.419 9.422 -20.949 1.00 26.10 91 ARG B O 1
ATOM 1983 N N . THR B 1 92 ? -1.499 10.450 -20.378 1.00 25.82 92 THR B N 1
ATOM 1984 C CA . THR B 1 92 ? -0.875 11.755 -20.264 1.00 25.22 92 THR B CA 1
ATOM 1985 C C . THR B 1 92 ? -0.768 12.031 -18.772 1.00 24.04 92 THR B C 1
ATOM 1986 O O . THR B 1 92 ? -1.776 12.119 -18.072 1.00 26.36 92 THR B O 1
ATOM 1990 N N . PHE B 1 93 ? 0.463 12.147 -18.287 1.00 23.29 93 PHE B N 1
ATOM 1991 C CA . PHE B 1 93 ? 0.708 12.387 -16.874 1.00 22.91 93 PHE B CA 1
ATOM 1992 C C . PHE B 1 93 ? 0.824 13.858 -16.533 1.00 24.27 93 PHE B C 1
ATOM 1993 O O . PHE B 1 93 ? 1.508 14.620 -17.219 1.00 24.55 93 PHE B O 1
ATOM 2001 N N . GLY B 1 94 ? 0.149 14.252 -15.461 1.00 23.80 94 GLY B N 1
ATOM 2002 C CA . GLY B 1 94 ? 0.195 15.632 -15.034 1.00 24.47 94 GLY B CA 1
ATOM 2003 C C . GLY B 1 94 ? 1.336 15.849 -14.066 1.00 24.22 94 GLY B C 1
ATOM 2004 O O . GLY B 1 94 ? 1.442 15.162 -13.047 1.00 26.56 94 GLY B O 1
ATOM 2005 N N . ALA B 1 95 ? 2.214 16.786 -14.398 1.00 23.88 95 ALA B N 1
ATOM 2006 C CA . ALA B 1 95 ? 3.344 17.109 -13.537 1.00 23.74 95 ALA B CA 1
ATOM 2007 C C . ALA B 1 95 ? 4.277 15.927 -13.276 1.00 24.90 95 ALA B C 1
ATOM 2008 O O . ALA B 1 95 ? 4.699 15.690 -12.140 1.00 25.38 95 ALA B O 1
ATOM 2010 N N . PHE B 1 96 ? 4.577 15.173 -14.328 1.00 23.77 96 PHE B N 1
ATOM 2011 C CA . PHE B 1 96 ? 5.497 14.048 -14.228 1.00 24.65 96 PHE B CA 1
ATOM 2012 C C . PHE B 1 96 ? 6.679 14.485 -15.084 1.00 24.74 96 PHE B C 1
ATOM 2013 O O . PHE B 1 96 ? 6.673 14.317 -16.302 1.00 26.44 96 PHE B O 1
ATOM 2021 N N . PRO B 1 97 ? 7.705 15.072 -14.449 1.00 24.45 97 PRO B N 1
ATOM 2022 C CA . PRO B 1 97 ? 8.899 15.556 -15.143 1.00 24.85 97 PRO B CA 1
ATOM 2023 C C . PRO B 1 97 ? 9.663 14.521 -15.959 1.00 23.79 97 PRO B C 1
ATOM 2024 O O . PRO B 1 97 ? 9.931 13.417 -15.493 1.00 23.16 97 PRO B O 1
ATOM 2028 N N . PRO B 1 98 ? 10.014 14.876 -17.203 1.00 23.29 98 PRO B N 1
ATOM 2029 C CA . PRO B 1 98 ? 10.752 14.012 -18.127 1.00 23.35 98 PRO B CA 1
ATOM 2030 C C . PRO B 1 98 ? 12.065 13.502 -17.533 1.00 22.52 98 PRO B C 1
ATOM 2031 O O . PRO B 1 98 ? 12.407 12.329 -17.687 1.00 22.17 98 PRO B O 1
ATOM 2035 N N . TRP B 1 99 ? 12.800 14.380 -16.857 1.00 24.04 99 TRP B N 1
ATOM 2036 C CA . TRP B 1 99 ? 14.071 13.976 -16.265 1.00 24.23 99 TRP B CA 1
ATOM 2037 C C . TRP B 1 99 ? 13.865 12.882 -15.222 1.00 23.50 99 TRP B C 1
ATOM 2038 O O . TRP B 1 99 ? 14.714 12.003 -15.064 1.00 23.33 99 TRP B O 1
ATOM 2049 N N . LEU B 1 100 ? 12.733 12.928 -14.522 1.00 22.79 100 LEU B N 1
ATOM 2050 C CA . LEU B 1 100 ? 12.432 11.930 -13.501 1.00 22.27 100 LEU B CA 1
ATOM 2051 C C . LEU B 1 100 ? 12.089 10.604 -14.167 1.00 21.16 100 LEU B C 1
ATOM 2052 O O . LEU B 1 100 ? 12.595 9.556 -13.769 1.00 20.04 100 LEU B O 1
ATOM 2057 N N . LEU B 1 101 ? 11.228 10.654 -15.178 1.00 19.91 101 LEU B N 1
ATOM 2058 C CA . LEU B 1 101 ? 10.847 9.451 -15.905 1.00 18.91 101 LEU B CA 1
ATOM 2059 C C . LEU B 1 101 ? 12.113 8.828 -16.474 1.00 19.15 101 LEU B C 1
ATOM 2060 O O . LEU B 1 101 ? 12.300 7.611 -16.421 1.00 17.68 101 LEU B O 1
ATOM 2065 N N . GLU B 1 102 ? 12.985 9.672 -17.016 1.00 19.87 102 GLU B N 1
ATOM 2066 C CA . GLU B 1 102 ? 14.235 9.190 -17.586 1.00 22.20 102 GLU B CA 1
ATOM 2067 C C . GLU B 1 102 ? 15.099 8.501 -16.535 1.00 21.85 102 GLU B C 1
ATOM 2068 O O . GLU B 1 102 ? 15.704 7.463 -16.813 1.00 22.97 102 GLU B O 1
ATOM 2074 N N . ARG B 1 103 ? 15.153 9.059 -15.328 1.00 21.96 103 ARG B N 1
ATOM 2075 C CA . ARG B 1 103 ? 15.953 8.446 -14.273 1.00 22.54 103 ARG B CA 1
ATOM 2076 C C . ARG B 1 103 ? 15.400 7.066 -13.926 1.00 21.81 103 ARG B C 1
ATOM 2077 O O . ARG B 1 103 ? 16.159 6.141 -13.653 1.00 22.67 103 ARG B O 1
ATOM 2085 N N . TYR B 1 104 ? 14.076 6.932 -13.936 1.00 20.88 104 TYR B N 1
ATOM 2086 C CA . TYR B 1 104 ? 13.448 5.645 -13.652 1.00 19.29 104 TYR B CA 1
ATOM 2087 C C . TYR B 1 104 ? 13.765 4.657 -14.775 1.00 19.40 104 TYR B C 1
ATOM 2088 O O . TYR B 1 104 ? 14.167 3.525 -14.520 1.00 19.30 104 TYR B O 1
ATOM 2097 N N . LEU B 1 105 ? 13.594 5.096 -16.018 1.00 18.09 105 LEU B N 1
ATOM 2098 C CA . LEU B 1 105 ? 13.851 4.233 -17.167 1.00 19.28 105 LEU B CA 1
ATOM 2099 C C . LEU B 1 105 ? 15.275 3.698 -17.178 1.00 20.38 105 LEU B C 1
ATOM 2100 O O . LEU B 1 105 ? 15.500 2.537 -17.518 1.00 20.87 105 LEU B O 1
ATOM 2105 N N . GLU B 1 106 ? 16.229 4.549 -16.808 1.00 22.76 106 GLU B N 1
ATOM 2106 C CA . GLU B 1 106 ? 17.637 4.156 -16.777 1.00 25.04 106 GLU B CA 1
ATOM 2107 C C . GLU B 1 106 ? 17.886 3.191 -15.623 1.00 25.18 106 GLU B C 1
ATOM 2108 O O . GLU B 1 106 ? 18.641 2.225 -15.753 1.00 25.13 106 GLU B O 1
ATOM 2114 N N . GLU B 1 107 ? 17.239 3.456 -14.493 1.00 25.87 107 GLU B N 1
ATOM 2115 C CA . GLU B 1 107 ? 17.376 2.607 -13.319 1.00 26.12 107 GLU B CA 1
ATOM 2116 C C . GLU B 1 107 ? 16.848 1.211 -13.654 1.00 24.93 107 GLU B C 1
ATOM 2117 O O . GLU B 1 107 ? 17.309 0.210 -13.103 1.00 26.46 107 GLU B O 1
ATOM 2123 N N . TRP B 1 108 ? 15.887 1.147 -14.572 1.00 24.23 108 TRP B N 1
ATOM 2124 C CA . TRP B 1 108 ? 15.299 -0.123 -14.976 1.00 23.54 108 TRP B CA 1
ATOM 2125 C C . TRP B 1 108 ? 16.084 -0.789 -16.104 1.00 25.41 108 TRP B C 1
ATOM 2126 O O . TRP B 1 108 ? 15.626 -1.767 -16.697 1.00 25.18 108 TRP B O 1
ATOM 2137 N N . GLY B 1 109 ? 17.266 -0.249 -16.394 1.00 27.63 109 GLY B N 1
ATOM 2138 C CA . GLY B 1 109 ? 18.105 -0.808 -17.440 1.00 28.68 109 GLY B CA 1
ATOM 2139 C C . GLY B 1 109 ? 17.766 -0.296 -18.825 1.00 29.94 109 GLY B C 1
ATOM 2140 O O . GLY B 1 109 ? 18.210 -0.857 -19.828 1.00 31.20 109 GLY B O 1
ATOM 2141 N N . GLY B 1 110 ? 16.985 0.778 -18.882 1.00 29.90 110 GLY B N 1
ATOM 2142 C CA . GLY B 1 110 ? 16.595 1.343 -20.159 1.00 30.54 110 GLY B CA 1
ATOM 2143 C C . GLY B 1 110 ? 17.735 2.013 -20.900 1.00 31.13 110 GLY B C 1
ATOM 2144 O O . GLY B 1 110 ? 18.697 2.485 -20.290 1.00 30.98 110 GLY B O 1
ATOM 2145 N N . THR B 1 111 ? 17.619 2.057 -22.223 1.00 32.23 111 THR B N 1
ATOM 2146 C CA . THR B 1 111 ? 18.632 2.669 -23.074 1.00 33.49 111 THR B CA 1
ATOM 2147 C C . THR B 1 111 ? 18.021 3.814 -23.871 1.00 33.00 111 THR B C 1
ATOM 2148 O O . THR B 1 111 ? 16.983 3.648 -24.510 1.00 30.94 111 THR B O 1
ATOM 2152 N N . ARG B 1 112 ? 18.666 4.975 -23.835 1.00 35.51 112 ARG B N 1
ATOM 2153 C CA . ARG B 1 112 ? 18.173 6.127 -24.577 1.00 37.27 112 ARG B CA 1
ATOM 2154 C C . ARG B 1 112 ? 18.501 5.952 -26.058 1.00 38.87 112 ARG B C 1
ATOM 2155 O O . ARG B 1 112 ? 19.671 5.941 -26.443 1.00 39.72 112 ARG B O 1
ATOM 2163 N N . GLU B 1 113 ? 17.468 5.801 -26.880 1.00 39.22 113 GLU B N 1
ATOM 2164 C CA . GLU B 1 113 ? 17.655 5.634 -28.318 1.00 41.01 113 GLU B CA 1
ATOM 2165 C C . GLU B 1 113 ? 17.639 6.994 -29.005 1.00 41.04 113 GLU B C 1
ATOM 2166 O O . GLU B 1 113 ? 18.174 7.157 -30.103 1.00 41.18 113 GLU B O 1
ATOM 2172 N N . GLY B 1 114 ? 17.019 7.966 -28.347 1.00 40.51 114 GLY B N 1
ATOM 2173 C CA . GLY B 1 114 ? 16.939 9.305 -28.897 1.00 40.04 114 GLY B CA 1
ATOM 2174 C C . GLY B 1 114 ? 16.175 10.218 -27.963 1.00 39.82 114 GLY B C 1
ATOM 2175 O O . GLY B 1 114 ? 16.038 9.926 -26.775 1.00 39.88 114 GLY B O 1
ATOM 2176 N N . GLU B 1 115 ? 15.676 11.326 -28.497 1.00 39.47 115 GLU B N 1
ATOM 2177 C CA . GLU B 1 115 ? 14.918 12.278 -27.700 1.00 39.18 115 GLU B CA 1
ATOM 2178 C C . GLU B 1 115 ? 13.521 11.723 -27.442 1.00 37.30 115 GLU B C 1
ATOM 2179 O O . GLU B 1 115 ? 12.758 11.482 -28.377 1.00 37.56 115 GLU B O 1
ATOM 2185 N N . GLY B 1 116 ? 13.198 11.510 -26.170 1.00 36.12 116 GLY B N 1
ATOM 2186 C CA . GLY B 1 116 ? 11.891 10.990 -25.810 1.00 32.91 116 GLY B CA 1
ATOM 2187 C C . GLY B 1 116 ? 11.619 9.579 -26.296 1.00 32.69 116 GLY B C 1
ATOM 2188 O O . GLY B 1 116 ? 10.463 9.189 -26.465 1.00 31.32 116 GLY B O 1
ATOM 2189 N N . VAL B 1 117 ? 12.679 8.812 -26.526 1.00 31.66 117 VAL B N 1
ATOM 2190 C CA . VAL B 1 117 ? 12.536 7.437 -26.988 1.00 31.75 117 VAL B CA 1
ATOM 2191 C C . VAL B 1 117 ? 13.538 6.536 -26.271 1.00 31.26 117 VAL B C 1
ATOM 2192 O O . VAL B 1 117 ? 14.748 6.666 -26.448 1.00 30.31 117 VAL B O 1
ATOM 2196 N N . TYR B 1 118 ? 13.017 5.630 -25.449 1.00 30.89 118 TYR B N 1
ATOM 2197 C CA . TYR B 1 118 ? 13.840 4.697 -24.686 1.00 30.56 118 TYR B CA 1
ATOM 2198 C C . TYR B 1 118 ? 13.406 3.263 -24.969 1.00 30.43 118 TYR B C 1
ATOM 2199 O O . TYR B 1 118 ? 12.229 3.000 -25.216 1.00 30.57 118 TYR B O 1
ATOM 2208 N N . ARG B 1 119 ? 14.360 2.339 -24.930 1.00 30.77 119 ARG B N 1
ATOM 2209 C CA . ARG B 1 119 ? 14.061 0.934 -25.167 1.00 31.59 119 ARG B CA 1
ATOM 2210 C C . ARG B 1 119 ? 14.249 0.139 -23.881 1.00 30.37 119 ARG B C 1
ATOM 2211 O O . ARG B 1 119 ? 15.229 0.322 -23.160 1.00 30.85 119 ARG B O 1
ATOM 2219 N N . LEU B 1 120 ? 13.291 -0.736 -23.602 1.00 32.10 120 LEU B N 1
ATOM 2220 C CA . LEU B 1 120 ? 13.319 -1.578 -22.412 1.00 32.83 120 LEU B CA 1
ATOM 2221 C C . LEU B 1 120 ? 13.180 -3.033 -22.830 1.00 33.98 120 LEU B C 1
ATOM 2222 O O . LEU B 1 120 ? 12.665 -3.329 -23.909 1.00 34.08 120 LEU B O 1
ATOM 2227 N N . PRO B 1 121 ? 13.634 -3.963 -21.976 1.00 35.05 121 PRO B N 1
ATOM 2228 C CA . PRO B 1 121 ? 13.529 -5.384 -22.309 1.00 35.90 121 PRO B CA 1
ATOM 2229 C C . PRO B 1 121 ? 12.071 -5.760 -22.553 1.00 35.69 121 PRO B C 1
ATOM 2230 O O . PRO B 1 121 ? 11.352 -6.117 -21.618 1.00 36.71 121 PRO B O 1
ATOM 2234 N N . GLY B 1 122 ? 11.637 -5.659 -23.805 1.00 35.48 122 GLY B N 1
ATOM 2235 C CA . GLY B 1 122 ? 10.268 -6.005 -24.140 1.00 32.87 122 GLY B CA 1
ATOM 2236 C C . GLY B 1 122 ? 9.368 -4.846 -24.530 1.00 32.97 122 GLY B C 1
ATOM 2237 O O . GLY B 1 122 ? 8.170 -5.038 -24.733 1.00 32.09 122 GLY B O 1
ATOM 2238 N N . ALA B 1 123 ? 9.922 -3.644 -24.645 1.00 31.83 123 ALA B N 1
ATOM 2239 C CA . ALA B 1 123 ? 9.101 -2.501 -25.020 1.00 32.20 123 ALA B CA 1
ATOM 2240 C C . ALA B 1 123 ? 9.889 -1.243 -25.352 1.00 30.94 123 ALA B C 1
ATOM 2241 O O . ALA B 1 123 ? 11.064 -1.111 -25.010 1.00 32.43 123 ALA B O 1
ATOM 2243 N N . VAL B 1 124 ? 9.215 -0.321 -26.029 1.00 31.42 124 VAL B N 1
ATOM 2244 C CA . VAL B 1 124 ? 9.795 0.958 -26.399 1.00 30.32 124 VAL B CA 1
ATOM 2245 C C . VAL B 1 124 ? 8.896 2.035 -25.803 1.00 28.96 124 VAL B C 1
ATOM 2246 O O . VAL B 1 124 ? 7.677 2.015 -25.991 1.00 26.84 124 VAL B O 1
ATOM 2250 N N . VAL B 1 125 ? 9.504 2.966 -25.074 1.00 27.35 125 VAL B N 1
ATOM 2251 C CA . VAL B 1 125 ? 8.767 4.045 -24.432 1.00 26.71 125 VAL B CA 1
ATOM 2252 C C . VAL B 1 125 ? 8.981 5.373 -25.144 1.00 25.57 125 VAL B C 1
ATOM 2253 O O . VAL B 1 125 ? 10.114 5.827 -25.306 1.00 27.76 125 VAL B O 1
ATOM 2257 N N . ARG B 1 126 ? 7.881 5.992 -25.559 1.00 27.26 126 ARG B N 1
ATOM 2258 C CA . ARG B 1 126 ? 7.928 7.276 -26.243 1.00 27.34 126 ARG B CA 1
ATOM 2259 C C . ARG B 1 126 ? 7.173 8.300 -25.410 1.00 27.52 126 ARG B C 1
ATOM 2260 O O . ARG B 1 126 ? 6.039 8.056 -24.997 1.00 26.11 126 ARG B O 1
ATOM 2268 N N . PHE B 1 127 ? 7.800 9.445 -25.162 1.00 25.82 127 PHE B N 1
ATOM 2269 C CA . PHE B 1 127 ? 7.165 10.481 -24.361 1.00 27.49 127 PHE B CA 1
ATOM 2270 C C . PHE B 1 127 ? 7.488 11.888 -24.845 1.00 27.79 127 PHE B C 1
ATOM 2271 O O . PHE B 1 127 ? 8.586 12.158 -25.340 1.00 29.57 127 PHE B O 1
ATOM 2279 N N . ARG B 1 128 ? 6.516 12.781 -24.701 1.00 28.25 128 ARG B N 1
ATOM 2280 C CA . ARG B 1 128 ? 6.707 14.166 -25.096 1.00 29.23 128 ARG 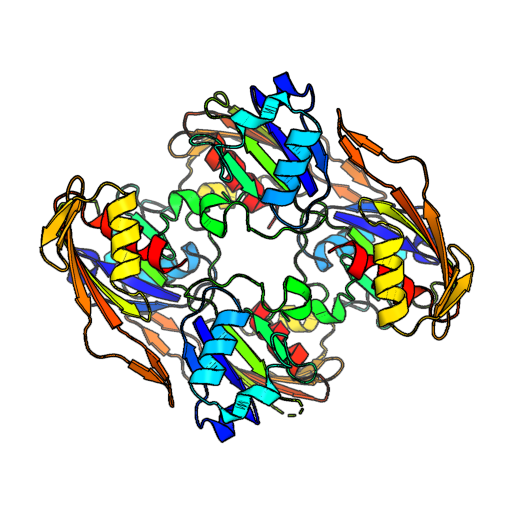B CA 1
ATOM 2281 C C . ARG B 1 128 ? 5.710 15.074 -24.384 1.00 28.46 128 ARG B C 1
ATOM 2282 O O . ARG B 1 128 ? 4.612 14.672 -24.022 1.00 26.67 128 ARG B O 1
ATOM 2290 N N . GLU B 1 129 ? 6.131 16.313 -24.160 1.00 28.09 129 GLU B N 1
ATOM 2291 C CA . GLU B 1 129 ? 5.297 17.295 -23.485 1.00 28.16 129 GLU B CA 1
ATOM 2292 C C . GLU B 1 129 ? 4.217 17.785 -24.438 1.00 28.00 129 GLU B C 1
ATOM 2293 O O . GLU B 1 129 ? 4.484 18.046 -25.609 1.00 29.93 129 GLU B O 1
ATOM 2299 N N . VAL B 1 130 ? 2.995 17.896 -23.936 1.00 26.72 130 VAL B N 1
ATOM 2300 C CA . VAL B 1 130 ? 1.894 18.391 -24.743 1.00 25.85 130 VAL B CA 1
ATOM 2301 C C . VAL B 1 130 ? 1.343 19.632 -24.054 1.00 25.96 130 VAL B C 1
ATOM 2302 O O . VAL B 1 130 ? 1.910 20.091 -23.064 1.00 25.75 130 VAL B O 1
ATOM 2306 N N . GLU B 1 131 ? 0.250 20.177 -24.575 1.00 27.40 131 GLU B N 1
ATOM 2307 C CA . GLU B 1 131 ? -0.349 21.383 -24.007 1.00 27.99 131 GLU B CA 1
ATOM 2308 C C . GLU B 1 131 ? -0.610 21.264 -22.506 1.00 26.02 131 GLU B C 1
ATOM 2309 O O . GLU B 1 131 ? -1.260 20.325 -22.047 1.00 27.03 131 GLU B O 1
ATOM 2315 N N . PRO B 1 132 ? -0.095 22.217 -21.718 1.00 24.54 132 PRO B N 1
ATOM 2316 C CA . PRO B 1 132 ? -0.313 22.162 -20.272 1.00 23.76 132 PRO B CA 1
ATOM 2317 C C . PRO B 1 132 ? -1.731 22.569 -19.884 1.00 22.86 132 PRO B C 1
ATOM 2318 O O . PRO B 1 132 ? -2.397 23.306 -20.614 1.00 23.72 132 PRO B O 1
ATOM 2322 N N . LEU B 1 133 ? -2.191 22.067 -18.743 1.00 21.19 133 LEU B N 1
ATOM 2323 C CA . LEU B 1 133 ? -3.513 22.404 -18.237 1.00 22.42 133 LEU B CA 1
ATOM 2324 C C . LEU B 1 133 ? -3.340 23.660 -17.397 1.00 22.32 133 LEU B C 1
ATOM 2325 O O . LEU B 1 133 ? -2.215 24.038 -17.061 1.00 23.66 133 LEU B O 1
ATOM 2330 N N . LYS B 1 134 ? -4.446 24.312 -17.067 1.00 21.40 134 LYS B N 1
ATOM 2331 C CA . LYS B 1 134 ? -4.383 25.526 -16.271 1.00 22.31 134 LYS B CA 1
ATOM 2332 C C . LYS B 1 134 ? -5.437 25.506 -15.168 1.00 21.56 134 LYS B C 1
ATOM 2333 O O . LYS B 1 134 ? -6.626 25.350 -15.412 1.00 21.27 134 LYS B O 1
ATOM 2339 N N . VAL B 1 135 ? -4.979 25.652 -13.929 1.00 19.52 135 VAL B N 1
ATOM 2340 C CA . VAL B 1 135 ? -5.859 25.678 -12.765 1.00 18.08 135 VAL B CA 1
ATOM 2341 C C . VAL B 1 135 ? -5.507 26.942 -12.002 1.00 19.05 135 VAL B C 1
ATOM 2342 O O . VAL B 1 135 ? -4.417 27.054 -11.441 1.00 17.15 135 VAL B O 1
ATOM 2346 N N . GLY B 1 136 ? -6.427 27.900 -11.980 1.00 19.12 136 GLY B N 1
ATOM 2347 C CA . GLY B 1 136 ? -6.132 29.147 -11.311 1.00 19.18 136 GLY B CA 1
ATOM 2348 C C . GLY B 1 136 ? -4.929 29.756 -12.009 1.00 19.31 136 GLY B C 1
ATOM 2349 O O . GLY B 1 136 ? -4.886 29.824 -13.240 1.00 21.59 136 GLY B O 1
ATOM 2350 N N . SER B 1 137 ? -3.935 30.175 -11.232 1.00 18.06 137 SER B N 1
ATOM 2351 C CA . SER B 1 137 ? -2.726 30.778 -11.790 1.00 18.72 137 SER B CA 1
ATOM 2352 C C . SER B 1 137 ? -1.643 29.745 -12.100 1.00 19.23 137 SER B C 1
ATOM 2353 O O . SER B 1 137 ? -0.567 30.090 -12.588 1.00 20.20 137 SER B O 1
ATOM 2356 N N . LEU B 1 138 ? -1.935 28.477 -11.833 1.00 18.43 138 LEU B N 1
ATOM 2357 C CA . LEU B 1 138 ? -0.963 27.405 -12.039 1.00 19.61 138 LEU B CA 1
ATOM 2358 C C . LEU B 1 138 ? -1.037 26.660 -13.369 1.00 20.97 138 LEU B C 1
ATOM 2359 O O . LEU B 1 138 ? -2.100 26.192 -13.779 1.00 20.84 138 LEU B O 1
ATOM 2364 N N . SER B 1 139 ? 0.107 26.549 -14.036 1.00 20.75 139 SER B N 1
ATOM 2365 C CA . SER B 1 139 ? 0.182 25.813 -15.291 1.00 21.41 139 SER B CA 1
ATOM 2366 C C . SER B 1 139 ? 0.647 24.403 -14.927 1.00 21.07 139 SER B C 1
ATOM 2367 O O . SER B 1 139 ? 1.683 24.231 -14.275 1.00 23.42 139 SER B O 1
ATOM 2370 N N . ILE B 1 140 ? -0.120 23.399 -15.335 1.00 18.79 140 ILE B N 1
ATOM 2371 C CA . ILE B 1 140 ? 0.211 22.009 -15.031 1.00 19.42 140 ILE B CA 1
ATOM 2372 C C . ILE B 1 140 ? 0.749 21.269 -16.252 1.00 19.16 140 ILE B C 1
ATOM 2373 O O . ILE B 1 140 ? 0.008 20.978 -17.190 1.00 18.93 140 ILE B O 1
ATOM 2378 N N . PRO B 1 141 ? 2.052 20.951 -16.252 1.00 18.48 141 PRO B N 1
ATOM 2379 C CA . PRO B 1 141 ? 2.664 20.239 -17.376 1.00 18.01 141 PRO B CA 1
ATOM 2380 C C . PRO B 1 141 ? 1.956 18.922 -17.663 1.00 19.54 141 PRO B C 1
ATOM 2381 O O . PRO B 1 141 ? 1.474 18.249 -16.745 1.00 20.28 141 PRO B O 1
ATOM 2385 N N . GLN B 1 142 ? 1.898 18.567 -18.942 1.00 20.46 142 GLN B N 1
ATOM 2386 C CA . GLN B 1 142 ? 1.255 17.335 -19.379 1.00 20.92 142 GLN B CA 1
ATOM 2387 C C . GLN B 1 142 ? 2.234 16.509 -20.206 1.00 21.88 142 GLN B C 1
ATOM 2388 O O . GLN B 1 142 ? 2.653 16.919 -21.288 1.00 22.04 142 GLN B O 1
ATOM 2394 N N . LEU B 1 143 ? 2.612 15.348 -19.684 1.00 21.80 143 LEU B N 1
ATOM 2395 C CA . LEU B 1 143 ? 3.538 14.474 -20.386 1.00 22.61 143 LEU B CA 1
ATOM 2396 C C . LEU B 1 143 ? 2.792 13.280 -20.968 1.00 23.56 143 LEU B C 1
ATOM 2397 O O . LEU B 1 143 ? 2.230 12.466 -20.232 1.00 21.91 143 LEU B O 1
ATOM 2402 N N . ARG B 1 144 ? 2.770 13.190 -22.293 1.00 23.11 144 ARG B N 1
ATOM 2403 C CA . ARG B 1 144 ? 2.103 12.085 -22.965 1.00 24.22 144 ARG B CA 1
ATOM 2404 C C . ARG B 1 144 ? 3.101 10.944 -23.103 1.00 23.04 144 ARG B C 1
ATOM 2405 O O . ARG B 1 144 ? 4.157 11.104 -23.717 1.00 23.76 144 ARG B O 1
ATOM 2413 N N . VAL B 1 145 ? 2.766 9.796 -22.525 1.00 23.40 145 VAL B N 1
ATOM 2414 C CA . VAL B 1 145 ? 3.642 8.632 -22.576 1.00 22.20 145 VAL B CA 1
ATOM 2415 C C . VAL B 1 145 ? 2.992 7.487 -23.346 1.00 23.87 145 VAL B C 1
ATOM 2416 O O . VAL B 1 145 ? 1.864 7.091 -23.051 1.00 25.26 145 VAL B O 1
ATOM 2420 N N . GLU B 1 146 ? 3.718 6.968 -24.334 1.00 23.74 146 GLU B N 1
ATOM 2421 C CA . GLU B 1 146 ? 3.250 5.866 -25.174 1.00 27.68 146 GLU B CA 1
ATOM 2422 C C . GLU B 1 146 ? 4.184 4.672 -25.008 1.00 25.81 146 GLU B C 1
ATOM 2423 O O . GLU B 1 146 ? 5.403 4.821 -25.028 1.00 27.09 146 GLU B O 1
ATOM 2429 N N . VAL B 1 147 ? 3.613 3.485 -24.847 1.00 27.84 147 VAL B N 1
ATOM 2430 C CA . VAL B 1 147 ? 4.418 2.285 -24.676 1.00 26.30 147 VAL B CA 1
ATOM 2431 C C . VAL B 1 147 ? 3.973 1.183 -25.634 1.00 28.87 147 VAL B C 1
ATOM 2432 O O . VAL B 1 147 ? 2.783 0.891 -25.741 1.00 28.03 147 VAL B O 1
ATOM 2436 N N . GLU B 1 148 ? 4.939 0.581 -26.323 1.00 31.16 148 GLU B N 1
ATOM 2437 C CA . GLU B 1 148 ? 4.670 -0.493 -27.277 1.00 34.58 148 GLU B CA 1
ATOM 2438 C C . GLU B 1 148 ? 5.669 -1.629 -27.085 1.00 34.68 148 GLU B C 1
ATOM 2439 O O . GLU B 1 148 ? 6.780 -1.410 -26.608 1.00 37.19 148 GLU B O 1
ATOM 2445 N N . GLY B 1 149 ? 5.272 -2.841 -27.461 1.00 35.79 149 GLY B N 1
ATOM 2446 C CA . GLY B 1 149 ? 6.163 -3.979 -27.320 1.00 34.80 149 GLY B CA 1
ATOM 2447 C C . GLY B 1 149 ? 5.510 -5.220 -26.740 1.00 35.41 149 GLY B C 1
ATOM 2448 O O . GLY B 1 149 ? 4.325 -5.217 -26.407 1.00 34.88 149 GLY B O 1
ATOM 2449 N N . GLU B 1 150 ? 6.296 -6.285 -26.615 1.00 35.17 150 GLU B N 1
ATOM 2450 C CA . GLU B 1 150 ? 5.809 -7.552 -26.081 1.00 35.87 150 GLU B CA 1
ATOM 2451 C C . GLU B 1 150 ? 5.420 -7.420 -24.612 1.00 34.45 150 GLU B C 1
ATOM 2452 O O . GLU B 1 150 ? 4.527 -8.115 -24.129 1.00 34.38 150 GLU B O 1
ATOM 2458 N N . GLU B 1 151 ? 6.098 -6.525 -23.904 1.00 32.58 151 GLU B N 1
ATOM 2459 C CA . GLU B 1 151 ? 5.823 -6.305 -22.489 1.00 28.86 151 GLU B CA 1
ATOM 2460 C C . GLU B 1 151 ? 5.365 -4.867 -22.240 1.00 27.64 151 GLU B C 1
ATOM 2461 O O . GLU B 1 151 ? 5.676 -4.288 -21.200 1.00 27.27 151 GLU B O 1
ATOM 2467 N N . ALA B 1 152 ? 4.629 -4.297 -23.191 1.00 26.52 152 ALA B N 1
ATOM 2468 C CA . ALA B 1 152 ? 4.143 -2.921 -23.066 1.00 24.52 152 ALA B CA 1
ATOM 2469 C C . ALA B 1 152 ? 3.261 -2.727 -21.835 1.00 23.42 152 ALA B C 1
ATOM 2470 O O . ALA B 1 152 ? 3.424 -1.758 -21.093 1.00 22.45 152 ALA B O 1
ATOM 2472 N N . GLU B 1 153 ? 2.325 -3.649 -21.627 1.00 22.51 153 GLU B N 1
ATOM 2473 C CA . GLU B 1 153 ? 1.411 -3.584 -20.486 1.00 19.46 153 GLU B CA 1
ATOM 2474 C C . GLU B 1 153 ? 2.166 -3.467 -19.157 1.00 19.31 153 GLU B C 1
ATOM 2475 O O . GLU B 1 153 ? 1.891 -2.584 -18.341 1.00 17.82 153 GLU B O 1
ATOM 2481 N N . ARG B 1 154 ? 3.114 -4.372 -18.948 1.00 19.26 154 ARG B N 1
ATOM 2482 C CA . ARG B 1 154 ? 3.921 -4.398 -17.734 1.00 20.18 154 ARG B CA 1
ATOM 2483 C C . ARG B 1 154 ? 4.709 -3.103 -17.531 1.00 18.75 154 ARG B C 1
ATOM 2484 O O . ARG B 1 154 ? 4.731 -2.537 -16.434 1.00 16.91 154 ARG B O 1
ATOM 2492 N N . TRP B 1 155 ? 5.358 -2.634 -18.589 1.00 18.19 155 TRP B N 1
ATOM 2493 C CA . TRP B 1 155 ? 6.152 -1.416 -18.495 1.00 16.89 155 TRP B CA 1
ATOM 2494 C C . TRP B 1 155 ? 5.297 -0.171 -18.341 1.00 17.09 155 TRP B C 1
ATOM 2495 O O . TRP B 1 155 ? 5.644 0.739 -17.582 1.00 16.79 155 TRP B O 1
ATOM 2506 N N . PHE B 1 156 ? 4.180 -0.134 -19.058 1.00 16.87 156 PHE B N 1
ATOM 2507 C CA . PHE B 1 156 ? 3.253 0.985 -18.971 1.00 15.95 156 PHE B CA 1
ATOM 2508 C C . PHE B 1 156 ? 2.794 1.106 -17.517 1.00 15.31 156 PHE B C 1
ATOM 2509 O O . PHE B 1 156 ? 2.740 2.206 -16.963 1.00 15.52 156 PHE B O 1
ATOM 2517 N N . GLU B 1 157 ? 2.479 -0.027 -16.898 1.00 14.96 157 GLU B N 1
ATOM 2518 C CA . GLU B 1 157 ? 2.034 -0.013 -15.512 1.00 13.27 157 GLU B CA 1
ATOM 2519 C C . GLU B 1 157 ? 3.149 0.362 -14.541 1.00 14.09 157 GLU B C 1
ATOM 2520 O O . GLU B 1 157 ? 2.893 1.032 -13.535 1.00 13.80 157 GLU B O 1
ATOM 2526 N N . ARG B 1 158 ? 4.385 -0.044 -14.818 1.00 13.70 158 ARG B N 1
ATOM 2527 C CA . ARG B 1 158 ? 5.452 0.332 -13.894 1.00 13.39 158 ARG B CA 1
ATOM 2528 C C . ARG B 1 158 ? 5.666 1.842 -13.956 1.00 12.30 158 ARG B C 1
ATOM 2529 O O . ARG B 1 158 ? 6.047 2.458 -12.964 1.00 12.85 158 ARG B O 1
ATOM 2537 N N . ILE B 1 159 ? 5.429 2.436 -15.123 1.00 13.30 159 ILE B N 1
ATOM 2538 C CA . ILE B 1 159 ? 5.568 3.880 -15.276 1.00 13.64 159 ILE B CA 1
ATOM 2539 C C . ILE B 1 159 ? 4.435 4.553 -14.496 1.00 13.70 159 ILE B C 1
ATOM 2540 O O . ILE B 1 159 ? 4.647 5.582 -13.857 1.00 13.65 159 ILE B O 1
ATOM 2545 N N . ALA B 1 160 ? 3.242 3.959 -14.529 1.00 12.95 160 ALA B N 1
ATOM 2546 C CA . ALA B 1 160 ? 2.112 4.509 -13.780 1.00 12.96 160 ALA B CA 1
ATOM 2547 C C . ALA B 1 160 ? 2.461 4.462 -12.292 1.00 14.60 160 ALA B C 1
ATOM 2548 O O . ALA B 1 160 ? 2.175 5.403 -11.539 1.00 15.53 160 ALA B O 1
ATOM 2550 N N . PHE B 1 161 ? 3.080 3.364 -11.867 1.00 14.35 161 PHE B N 1
ATOM 2551 C CA . PHE B 1 161 ? 3.492 3.217 -10.470 1.00 12.95 161 PHE B CA 1
ATOM 2552 C C . PHE B 1 161 ? 4.486 4.332 -10.126 1.00 13.60 161 PHE B C 1
ATOM 2553 O O . PHE B 1 161 ? 4.353 5.020 -9.109 1.00 13.63 161 PHE B O 1
ATOM 2561 N N . ALA B 1 162 ? 5.489 4.517 -10.980 1.00 13.07 162 ALA B N 1
ATOM 2562 C CA . ALA B 1 162 ? 6.505 5.539 -10.730 1.00 14.10 162 ALA B CA 1
ATOM 2563 C C . ALA B 1 162 ? 5.939 6.956 -10.633 1.00 16.49 162 ALA B C 1
ATOM 2564 O O . ALA B 1 162 ? 6.363 7.750 -9.786 1.00 16.29 162 ALA B O 1
ATOM 2566 N N . ALA B 1 163 ? 4.981 7.266 -11.498 1.00 16.69 163 ALA B N 1
ATOM 2567 C CA . ALA B 1 163 ? 4.358 8.584 -11.515 1.00 19.09 163 ALA B CA 1
ATOM 2568 C C . ALA B 1 163 ? 3.599 8.859 -10.221 1.00 21.91 163 ALA B C 1
ATOM 2569 O O . ALA B 1 163 ? 3.604 9.983 -9.721 1.00 23.57 163 ALA B O 1
ATOM 2571 N N . SER B 1 164 ? 2.944 7.831 -9.683 1.00 25.96 164 SER B N 1
ATOM 2572 C CA . SER B 1 164 ? 2.177 7.973 -8.448 1.00 30.26 164 SER B CA 1
ATOM 2573 C C . SER B 1 164 ? 3.091 8.077 -7.231 1.00 31.21 164 SER B C 1
ATOM 2574 O O . SER B 1 164 ? 2.755 8.855 -6.314 1.00 33.99 164 SER B O 1
ATOM 2577 N N . PRO C 1 1 ? 5.427 -11.477 10.746 1.00 19.42 1 PRO C N 1
ATOM 2578 C CA . PRO C 1 1 ? 5.621 -10.045 11.068 1.00 18.11 1 PRO C CA 1
ATOM 2579 C C . PRO C 1 1 ? 6.299 -9.828 12.424 1.00 19.18 1 PRO C C 1
ATOM 2580 O O . PRO C 1 1 ? 6.245 -10.690 13.300 1.00 19.27 1 PRO C O 1
ATOM 2584 N N . LYS C 1 2 ? 6.939 -8.672 12.578 1.00 16.83 2 LYS C N 1
ATOM 2585 C CA . LYS C 1 2 ? 7.627 -8.312 13.811 1.00 17.74 2 LYS C CA 1
ATOM 2586 C C . LYS C 1 2 ? 6.680 -7.443 14.623 1.00 17.06 2 LYS C C 1
ATOM 2587 O O . LYS C 1 2 ? 6.029 -6.567 14.075 1.00 17.63 2 LYS C O 1
ATOM 2593 N N . VAL C 1 3 ? 6.594 -7.694 15.925 1.00 13.73 3 VAL C N 1
ATOM 2594 C CA . VAL C 1 3 ? 5.715 -6.909 16.778 1.00 14.46 3 VAL C CA 1
ATOM 2595 C C . VAL C 1 3 ? 6.509 -6.262 17.898 1.00 15.59 3 VAL C C 1
ATOM 2596 O O . VAL C 1 3 ? 7.215 -6.947 18.637 1.00 16.18 3 VAL C O 1
ATOM 2600 N N . ASN C 1 4 ? 6.401 -4.940 18.005 1.00 14.51 4 ASN C N 1
ATOM 2601 C CA . ASN C 1 4 ? 7.067 -4.194 19.067 1.00 14.51 4 ASN C CA 1
ATOM 2602 C C . ASN C 1 4 ? 6.024 -3.867 20.127 1.00 15.21 4 ASN C C 1
ATOM 2603 O O . ASN C 1 4 ? 4.944 -3.375 19.807 1.00 15.44 4 ASN C O 1
ATOM 2608 N N . LEU C 1 5 ? 6.355 -4.147 21.387 1.00 17.20 5 LEU C N 1
ATOM 2609 C CA . LEU C 1 5 ? 5.444 -3.904 22.504 1.00 17.97 5 LEU C CA 1
ATOM 2610 C C . LEU C 1 5 ? 5.930 -2.739 23.362 1.00 18.73 5 LEU C C 1
ATOM 2611 O O . LEU C 1 5 ? 7.125 -2.620 23.637 1.00 18.16 5 LEU C O 1
ATOM 2616 N N . TYR C 1 6 ? 5.006 -1.877 23.777 1.00 19.10 6 TYR C N 1
ATOM 2617 C CA . TYR C 1 6 ? 5.371 -0.731 24.605 1.00 19.83 6 TYR C CA 1
ATOM 2618 C C . TYR C 1 6 ? 4.629 -0.657 25.927 1.00 21.63 6 TYR C C 1
ATOM 2619 O O . TYR C 1 6 ? 3.567 -1.254 26.096 1.00 20.93 6 TYR C O 1
ATOM 2628 N N . ALA C 1 7 ? 5.210 0.099 26.853 1.00 24.05 7 ALA C N 1
ATOM 2629 C CA . ALA C 1 7 ? 4.640 0.308 28.177 1.00 25.39 7 ALA C CA 1
ATOM 2630 C C . ALA C 1 7 ? 4.274 -0.990 28.888 1.00 25.08 7 ALA C C 1
ATOM 2631 O O . ALA C 1 7 ? 5.076 -1.922 28.947 1.00 26.68 7 ALA C O 1
ATOM 2633 N N . THR C 1 8 ? 3.058 -1.047 29.424 1.00 27.02 8 THR C N 1
ATOM 2634 C CA . THR C 1 8 ? 2.602 -2.226 30.152 1.00 28.03 8 THR C CA 1
ATOM 2635 C C . THR C 1 8 ? 2.580 -3.513 29.327 1.00 28.42 8 THR C C 1
ATOM 2636 O O . THR C 1 8 ? 2.609 -4.610 29.888 1.00 28.52 8 THR C O 1
ATOM 2640 N N . PHE C 1 9 ? 2.529 -3.393 28.003 1.00 26.17 9 PHE C N 1
ATOM 2641 C CA . PHE C 1 9 ? 2.528 -4.582 27.153 1.00 26.79 9 PHE C CA 1
ATOM 2642 C C . PHE C 1 9 ? 3.884 -5.267 27.250 1.00 27.65 9 PHE C C 1
ATOM 2643 O O . PHE C 1 9 ? 3.988 -6.488 27.161 1.00 26.96 9 PHE C O 1
ATOM 2651 N N . ARG C 1 10 ? 4.924 -4.462 27.426 1.00 28.71 10 ARG C N 1
ATOM 2652 C CA . ARG C 1 10 ? 6.279 -4.975 27.547 1.00 31.05 10 ARG C CA 1
ATOM 2653 C C . ARG C 1 10 ? 6.439 -5.670 28.900 1.00 32.02 10 ARG C C 1
ATOM 2654 O O . ARG C 1 10 ? 7.193 -6.635 29.031 1.00 32.50 10 ARG C O 1
ATOM 2662 N N . ASP C 1 11 ? 5.713 -5.181 29.901 1.00 33.70 11 ASP C N 1
ATOM 2663 C CA . ASP C 1 11 ? 5.782 -5.750 31.242 1.00 34.57 11 ASP C CA 1
ATOM 2664 C C . ASP C 1 11 ? 5.059 -7.089 31.343 1.00 34.94 11 ASP C C 1
ATOM 2665 O O . ASP C 1 11 ? 5.558 -8.027 31.970 1.00 35.00 11 ASP C O 1
ATOM 2670 N N . LEU C 1 12 ? 3.882 -7.174 30.732 1.00 33.59 12 LEU C N 1
ATOM 2671 C CA . LEU C 1 12 ? 3.092 -8.402 30.764 1.00 33.10 12 LEU C CA 1
ATOM 2672 C C . LEU C 1 12 ? 3.779 -9.576 30.079 1.00 33.41 12 LEU C C 1
ATOM 2673 O O . LEU C 1 12 ? 3.684 -10.713 30.539 1.00 33.21 12 LEU C O 1
ATOM 2678 N N . THR C 1 13 ? 4.473 -9.295 28.982 1.00 32.66 13 THR C N 1
ATOM 2679 C CA . THR C 1 13 ? 5.154 -10.333 28.217 1.00 32.41 13 THR C CA 1
ATOM 2680 C C . THR C 1 13 ? 6.636 -10.464 28.548 1.00 31.81 13 THR C C 1
ATOM 2681 O O . THR C 1 13 ? 7.230 -11.521 28.334 1.00 31.38 13 THR C O 1
ATOM 2685 N N . GLY C 1 14 ? 7.231 -9.391 29.059 1.00 31.67 14 GLY C N 1
ATOM 2686 C CA . GLY C 1 14 ? 8.646 -9.420 29.378 1.00 30.61 14 GLY C CA 1
ATOM 2687 C C . GLY C 1 14 ? 9.454 -9.367 28.096 1.00 30.97 14 GLY C C 1
ATOM 2688 O O . GLY C 1 14 ? 10.637 -9.702 28.068 1.00 31.39 14 GLY C O 1
ATOM 2689 N N . LYS C 1 15 ? 8.800 -8.942 27.021 1.00 29.78 15 LYS C N 1
ATOM 2690 C CA . LYS C 1 15 ? 9.443 -8.842 25.719 1.00 29.15 15 LYS C CA 1
ATOM 2691 C C . LYS C 1 15 ? 9.166 -7.481 25.102 1.00 27.29 15 LYS C C 1
ATOM 2692 O O . LYS C 1 15 ? 8.083 -6.923 25.266 1.00 27.58 15 LYS C O 1
ATOM 2698 N N . SER C 1 16 ? 10.151 -6.950 24.392 1.00 26.01 16 SER C N 1
ATOM 2699 C CA . SER C 1 16 ? 9.988 -5.660 23.737 1.00 24.61 16 SER C CA 1
ATOM 2700 C C . SER C 1 16 ? 9.637 -5.903 22.279 1.00 23.59 16 SER C C 1
ATOM 2701 O O . SER C 1 16 ? 9.063 -5.038 21.613 1.00 22.24 16 SER C O 1
ATOM 2704 N N . GLN C 1 17 ? 9.974 -7.094 21.795 1.00 22.66 17 GLN C N 1
ATOM 2705 C CA . GLN C 1 17 ? 9.712 -7.460 20.409 1.00 22.44 17 GLN C CA 1
ATOM 2706 C C . GLN C 1 17 ? 9.540 -8.968 20.239 1.00 21.35 17 GLN C C 1
ATOM 2707 O O . GLN C 1 17 ? 10.206 -9.762 20.909 1.00 23.33 17 GLN C O 1
ATOM 2713 N N . LEU C 1 18 ? 8.635 -9.346 19.341 1.00 18.34 18 LEU C N 1
ATOM 2714 C CA . LEU C 1 18 ? 8.335 -10.746 19.049 1.00 19.86 18 LEU C CA 1
ATOM 2715 C C . LEU C 1 18 ? 8.138 -10.913 17.547 1.00 20.15 18 LEU C C 1
ATOM 2716 O O . LEU C 1 18 ? 7.841 -9.952 16.841 1.00 20.72 18 LEU C O 1
ATOM 2721 N N . GLU C 1 19 ? 8.300 -12.140 17.069 1.00 19.28 19 GLU C N 1
ATOM 2722 C CA . GLU C 1 19 ? 8.093 -12.465 15.663 1.00 18.73 19 GLU C CA 1
ATOM 2723 C C . GLU C 1 19 ? 6.910 -13.425 15.671 1.00 18.20 19 GLU C C 1
ATOM 2724 O O . GLU C 1 19 ? 6.958 -14.462 16.329 1.00 18.07 19 GLU C O 1
ATOM 2730 N N . LEU C 1 20 ? 5.846 -13.075 14.957 1.00 17.50 20 LEU C N 1
ATOM 2731 C CA . LEU C 1 20 ? 4.645 -13.904 14.924 1.00 18.44 20 LEU C CA 1
ATOM 2732 C C . LEU C 1 20 ? 4.063 -14.050 13.526 1.00 19.43 20 LEU C C 1
ATOM 2733 O O . LEU C 1 20 ? 4.192 -13.153 12.693 1.00 20.40 20 LEU C O 1
ATOM 2738 N N . PRO C 1 21 ? 3.420 -15.194 13.247 1.00 19.69 21 PRO C N 1
ATOM 2739 C CA . PRO C 1 21 ? 2.810 -15.459 11.940 1.00 19.63 21 PRO C CA 1
ATOM 2740 C C . PRO C 1 21 ? 1.522 -14.658 11.777 1.00 18.87 21 PRO C C 1
ATOM 2741 O O . PRO C 1 21 ? 0.929 -14.216 12.761 1.00 19.07 21 PRO C O 1
ATOM 2745 N N . GLY C 1 22 ? 1.084 -14.495 10.533 1.00 17.71 22 GLY C N 1
ATOM 2746 C CA . GLY C 1 22 ? -0.144 -13.771 10.272 1.00 17.95 22 GLY C CA 1
ATOM 2747 C C . GLY C 1 22 ? -0.089 -12.997 8.972 1.00 17.50 22 GLY C C 1
ATOM 2748 O O . GLY C 1 22 ? 0.925 -12.369 8.678 1.00 18.63 22 GLY C O 1
ATOM 2749 N N . ALA C 1 23 ? -1.175 -13.046 8.203 1.00 17.00 23 ALA C N 1
ATOM 2750 C CA . ALA C 1 23 ? -1.260 -12.348 6.920 1.00 18.39 23 ALA C CA 1
ATOM 2751 C C . ALA C 1 23 ? -2.072 -11.063 7.029 1.00 17.62 23 ALA C C 1
ATOM 2752 O O . ALA C 1 23 ? -2.171 -10.301 6.066 1.00 17.57 23 ALA C O 1
ATOM 2754 N N . THR C 1 24 ? -2.668 -10.842 8.198 1.00 16.04 24 THR C N 1
ATOM 2755 C CA . THR C 1 24 ? -3.444 -9.634 8.459 1.00 15.34 24 THR C CA 1
ATOM 2756 C C . THR C 1 24 ? -3.127 -9.203 9.885 1.00 14.09 24 THR C C 1
ATOM 2757 O O . THR C 1 24 ? -2.587 -9.980 10.681 1.00 14.74 24 THR C O 1
ATOM 2761 N N . VAL C 1 25 ? -3.451 -7.957 10.202 1.00 14.08 25 VAL C N 1
ATOM 2762 C CA . VAL C 1 25 ? -3.209 -7.441 11.535 1.00 14.17 25 VAL C CA 1
ATOM 2763 C C . VAL C 1 25 ? -3.925 -8.313 12.561 1.00 14.51 25 VAL C C 1
ATOM 2764 O O . VAL C 1 25 ? -3.336 -8.696 13.569 1.00 14.07 25 VAL C O 1
ATOM 2768 N N . GLY C 1 26 ? -5.186 -8.633 12.285 1.00 15.87 26 GLY C N 1
ATOM 2769 C CA . GLY C 1 26 ? -5.962 -9.460 13.193 1.00 16.66 26 GLY C CA 1
ATOM 2770 C C . GLY C 1 26 ? -5.330 -10.817 13.442 1.00 16.11 26 GLY C C 1
ATOM 2771 O O . GLY C 1 26 ? -5.271 -11.278 14.584 1.00 17.24 26 GLY C O 1
ATOM 2772 N N . GLU C 1 27 ? -4.858 -11.466 12.383 1.00 16.92 27 GLU C N 1
ATOM 2773 C CA . GLU C 1 27 ? -4.224 -12.773 12.526 1.00 17.26 27 GLU C CA 1
ATOM 2774 C C . GLU C 1 27 ? -2.997 -12.697 13.430 1.00 18.11 27 GLU C C 1
ATOM 2775 O O . GLU C 1 27 ? -2.787 -13.556 14.287 1.00 17.14 27 GLU C O 1
ATOM 2781 N N . VAL C 1 28 ? -2.181 -11.666 13.245 1.00 16.26 28 VAL C N 1
ATOM 2782 C CA . VAL C 1 28 ? -0.988 -11.509 14.069 1.00 15.10 28 VAL C CA 1
ATOM 2783 C C . VAL C 1 28 ? -1.373 -11.263 15.531 1.00 14.77 28 VAL C C 1
ATOM 2784 O O . VAL C 1 28 ? -0.786 -11.850 16.441 1.00 15.41 28 VAL C O 1
ATOM 2788 N N . LEU C 1 29 ? -2.358 -10.399 15.758 1.00 14.78 29 LEU C N 1
ATOM 2789 C CA . LEU C 1 29 ? -2.780 -10.090 17.119 1.00 13.89 29 LEU C CA 1
ATOM 2790 C C . LEU C 1 29 ? -3.413 -11.285 17.812 1.00 15.27 29 LEU C C 1
ATOM 2791 O O . LEU C 1 29 ? -3.264 -11.441 19.022 1.00 15.84 29 LEU C O 1
ATOM 2796 N N . GLU C 1 30 ? -4.122 -12.114 17.054 1.00 16.27 30 GLU C N 1
ATOM 2797 C CA . GLU C 1 30 ? -4.735 -13.307 17.630 1.00 18.42 30 GLU C CA 1
ATOM 2798 C C . GLU C 1 30 ? -3.624 -14.253 18.070 1.00 17.18 30 GLU C C 1
ATOM 2799 O O . GLU C 1 30 ? -3.735 -14.918 19.103 1.00 17.12 30 GLU C O 1
ATOM 2805 N N . ASN C 1 31 ? -2.547 -14.318 17.294 1.00 15.45 31 ASN C N 1
ATOM 2806 C CA . ASN C 1 31 ? -1.432 -15.179 17.665 1.00 16.63 31 ASN C CA 1
ATOM 2807 C C . ASN C 1 31 ? -0.709 -14.599 18.878 1.00 16.71 31 ASN C C 1
ATOM 2808 O O . ASN C 1 31 ? -0.190 -15.333 19.717 1.00 15.84 31 ASN C O 1
ATOM 2813 N N . LEU C 1 32 ? -0.681 -13.274 18.983 1.00 14.39 32 LEU C N 1
ATOM 2814 C CA . LEU C 1 32 ? -0.034 -12.630 20.117 1.00 15.60 32 LEU C CA 1
ATOM 2815 C C . LEU C 1 32 ? -0.756 -12.990 21.414 1.00 16.65 32 LEU C C 1
ATOM 2816 O O . LEU C 1 32 ? -0.114 -13.250 22.434 1.00 16.41 32 LEU C O 1
ATOM 2821 N N . VAL C 1 33 ? -2.088 -13.009 21.367 1.00 17.48 33 VAL C N 1
ATOM 2822 C CA . VAL C 1 33 ? -2.885 -13.339 22.544 1.00 17.22 33 VAL C CA 1
ATOM 2823 C C . VAL C 1 33 ? -2.757 -14.817 22.901 1.00 17.65 33 VAL C C 1
ATOM 2824 O O . VAL C 1 33 ? -2.878 -15.184 24.068 1.00 17.82 33 VAL C O 1
ATOM 2828 N N . ARG C 1 34 ? -2.513 -15.661 21.902 1.00 17.20 34 ARG C N 1
ATOM 2829 C CA . ARG C 1 34 ? -2.324 -17.091 22.162 1.00 16.69 34 ARG C CA 1
ATOM 2830 C C . ARG C 1 34 ? -0.980 -17.258 22.872 1.00 18.13 34 ARG C C 1
ATOM 2831 O O . ARG C 1 34 ? -0.830 -18.102 23.756 1.00 17.46 34 ARG C O 1
ATOM 2839 N N . ALA C 1 35 ? 0.002 -16.450 22.476 1.00 16.62 35 ALA C N 1
ATOM 2840 C CA . ALA C 1 35 ? 1.328 -16.514 23.080 1.00 16.89 35 ALA C CA 1
ATOM 2841 C C . ALA C 1 35 ? 1.319 -15.944 24.498 1.00 17.47 35 ALA C C 1
ATOM 2842 O O . ALA C 1 35 ? 1.974 -16.477 25.400 1.00 19.83 35 ALA C O 1
ATOM 2844 N N . TYR C 1 36 ? 0.578 -14.857 24.685 1.00 17.53 36 TYR C N 1
ATOM 2845 C CA . TYR C 1 36 ? 0.462 -14.204 25.982 1.00 18.87 36 TYR C CA 1
ATOM 2846 C C . TYR C 1 36 ? -1.000 -13.881 26.260 1.00 19.22 36 TYR C C 1
ATOM 2847 O O . TYR C 1 36 ? -1.475 -12.774 25.987 1.00 18.18 36 TYR C O 1
ATOM 2856 N N . PRO C 1 37 ? -1.739 -14.859 26.808 1.00 18.14 37 PRO C N 1
ATOM 2857 C CA . PRO C 1 37 ? -3.160 -14.731 27.139 1.00 18.25 37 PRO C CA 1
ATOM 2858 C C . PRO C 1 37 ? -3.497 -13.505 27.974 1.00 18.00 37 PRO C C 1
ATOM 2859 O O . PRO C 1 37 ? -4.601 -12.976 27.886 1.00 16.99 37 PRO C O 1
ATOM 2863 N N . ALA C 1 38 ? -2.543 -13.060 28.783 1.00 20.37 38 ALA C N 1
ATOM 2864 C CA . ALA C 1 38 ? -2.743 -11.892 29.631 1.00 21.65 38 ALA C CA 1
ATOM 2865 C C . ALA C 1 38 ? -3.114 -10.655 28.812 1.00 21.31 38 ALA C C 1
ATOM 2866 O O . ALA C 1 38 ? -3.736 -9.733 29.329 1.00 21.58 38 ALA C O 1
ATOM 2868 N N . LEU C 1 39 ? -2.738 -10.647 27.536 1.00 21.63 39 LEU C N 1
ATOM 2869 C CA . LEU C 1 39 ? -3.017 -9.515 26.649 1.00 23.01 39 LEU C CA 1
ATOM 2870 C C . LEU C 1 39 ? -4.399 -9.542 25.997 1.00 24.77 39 LEU C C 1
ATOM 2871 O O . LEU C 1 39 ? -4.813 -8.566 25.370 1.00 24.70 39 LEU C O 1
ATOM 2876 N N . LYS C 1 40 ? -5.107 -10.657 26.135 1.00 24.45 40 LYS C N 1
ATOM 2877 C CA . LYS C 1 40 ? -6.430 -10.806 25.536 1.00 26.30 40 LYS C CA 1
ATOM 2878 C C . LYS C 1 40 ? -7.350 -9.587 25.642 1.00 27.56 40 LYS C C 1
ATOM 2879 O O . LYS C 1 40 ? -7.714 -8.987 24.633 1.00 26.34 40 LYS C O 1
ATOM 2885 N N . GLU C 1 41 ? -7.740 -9.227 26.859 1.00 29.31 41 GLU C N 1
ATOM 2886 C CA . GLU C 1 41 ? -8.645 -8.098 27.031 1.00 32.84 41 GLU C CA 1
ATOM 2887 C C . GLU C 1 41 ? -7.973 -6.733 26.951 1.00 33.58 41 GLU C C 1
ATOM 2888 O O . GLU C 1 41 ? -8.628 -5.700 27.094 1.00 34.32 41 GLU C O 1
ATOM 2894 N N . GLU C 1 42 ? -6.667 -6.732 26.711 1.00 33.68 42 GLU C N 1
ATOM 2895 C CA . GLU C 1 42 ? -5.916 -5.491 26.583 1.00 34.39 42 GLU C CA 1
ATOM 2896 C C . GLU C 1 42 ? -5.897 -5.095 25.110 1.00 33.34 42 GLU C C 1
ATOM 2897 O O . GLU C 1 42 ? -5.818 -3.913 24.772 1.00 34.18 42 GLU C O 1
ATOM 2903 N N . LEU C 1 43 ? -5.982 -6.098 24.240 1.00 30.82 43 LEU C N 1
ATOM 2904 C CA . LEU C 1 43 ? -5.963 -5.878 22.799 1.00 28.56 43 LEU C CA 1
ATOM 2905 C C . LEU C 1 43 ? -7.330 -6.002 22.140 1.00 27.91 43 LEU C C 1
ATOM 2906 O O . LEU C 1 43 ? -7.620 -5.302 21.169 1.00 28.39 43 LEU C O 1
ATOM 2911 N N . PHE C 1 44 ? -8.165 -6.894 22.663 1.00 26.60 44 PHE C N 1
ATOM 2912 C CA . PHE C 1 44 ? -9.484 -7.124 22.090 1.00 26.36 44 PHE C CA 1
ATOM 2913 C C . PHE C 1 44 ? -10.663 -6.784 22.992 1.00 28.86 44 PHE C C 1
ATOM 2914 O O . PHE C 1 44 ? -10.556 -6.763 24.217 1.00 30.22 44 PHE C O 1
ATOM 2922 N N . GLU C 1 45 ? -11.790 -6.522 22.340 1.00 29.96 45 GLU C N 1
ATOM 2923 C CA . GLU C 1 45 ? -13.062 -6.227 22.984 1.00 32.07 45 GLU C CA 1
ATOM 2924 C C . GLU C 1 45 ? -14.045 -6.951 22.077 1.00 32.55 45 GLU C C 1
ATOM 2925 O O . GLU C 1 45 ? -14.555 -6.384 21.111 1.00 33.16 45 GLU C O 1
ATOM 2931 N N . GLY C 1 46 ? -14.290 -8.220 22.384 1.00 32.70 46 GLY C N 1
ATOM 2932 C CA . GLY C 1 46 ? -15.171 -9.011 21.551 1.00 34.85 46 GLY C CA 1
ATOM 2933 C C . GLY C 1 46 ? -14.330 -9.477 20.378 1.00 34.95 46 GLY C C 1
ATOM 2934 O O . GLY C 1 46 ? -13.253 -10.042 20.573 1.00 35.28 46 GLY C O 1
ATOM 2935 N N . GLU C 1 47 ? -14.803 -9.233 19.161 1.00 35.78 47 GLU C N 1
ATOM 2936 C CA . GLU C 1 47 ? -14.058 -9.632 17.973 1.00 36.18 47 GLU C CA 1
ATOM 2937 C C . GLU C 1 47 ? -13.265 -8.450 17.421 1.00 34.85 47 GLU C C 1
ATOM 2938 O O . GLU C 1 47 ? -12.515 -8.593 16.456 1.00 35.88 47 GLU C O 1
ATOM 2944 N N . GLY C 1 48 ? -13.433 -7.284 18.039 1.00 33.23 48 GLY C N 1
ATOM 2945 C CA . GLY C 1 48 ? -12.730 -6.095 17.583 1.00 30.76 48 GLY C CA 1
ATOM 2946 C C . GLY C 1 48 ? -11.623 -5.618 18.508 1.00 28.71 48 GLY C C 1
ATOM 2947 O O . GLY C 1 48 ? -11.359 -6.228 19.542 1.00 27.37 48 GLY C O 1
ATOM 2948 N N . LEU C 1 49 ? -10.975 -4.518 18.131 1.00 27.41 49 LEU C N 1
ATOM 2949 C CA . LEU C 1 49 ? -9.888 -3.942 18.919 1.00 27.03 49 LEU C CA 1
ATOM 2950 C C . LEU C 1 49 ? -10.376 -3.278 20.194 1.00 27.23 49 LEU C C 1
ATOM 2951 O O . LEU C 1 49 ? -11.464 -2.704 20.223 1.00 27.62 49 LEU C O 1
ATOM 2956 N N . ALA C 1 50 ? -9.558 -3.344 21.240 1.00 28.45 50 ALA C N 1
ATOM 2957 C CA . ALA C 1 50 ? -9.891 -2.715 22.509 1.00 29.63 50 ALA C CA 1
ATOM 2958 C C . ALA C 1 50 ? -10.052 -1.218 22.248 1.00 31.58 50 ALA C C 1
ATOM 2959 O O . ALA C 1 50 ? -9.423 -0.665 21.348 1.00 29.41 50 ALA C O 1
ATOM 2961 N N . GLU C 1 51 ? -10.884 -0.569 23.052 1.00 33.39 51 GLU C N 1
ATOM 2962 C CA . GLU C 1 51 ? -11.172 0.853 22.903 1.00 35.02 51 GLU C CA 1
ATOM 2963 C C . GLU C 1 51 ? -9.984 1.810 22.795 1.00 34.85 51 GLU C C 1
ATOM 2964 O O . GLU C 1 51 ? -9.844 2.522 21.799 1.00 36.06 51 GLU C O 1
ATOM 2970 N N . ARG C 1 52 ? -9.131 1.829 23.813 1.00 33.80 52 ARG C N 1
ATOM 2971 C CA . ARG C 1 52 ? -8.009 2.763 23.832 1.00 33.29 52 ARG C CA 1
ATOM 2972 C C . ARG C 1 52 ? -6.645 2.250 23.369 1.00 30.35 52 ARG C C 1
ATOM 2973 O O . ARG C 1 52 ? -5.634 2.925 23.563 1.00 30.44 52 ARG C O 1
ATOM 2981 N N . VAL C 1 53 ? -6.603 1.077 22.749 1.00 26.71 53 VAL C N 1
ATOM 2982 C CA . VAL C 1 53 ? -5.328 0.532 22.293 1.00 23.42 53 VAL C CA 1
ATOM 2983 C C . VAL C 1 53 ? -4.947 1.058 20.914 1.00 20.78 53 VAL C C 1
ATOM 2984 O O . VAL C 1 53 ? -5.806 1.260 20.060 1.00 19.43 53 VAL C O 1
ATOM 2988 N N . SER C 1 54 ? -3.653 1.279 20.707 1.00 17.64 54 SER C N 1
ATOM 2989 C CA . SER C 1 54 ? -3.163 1.770 19.422 1.00 17.66 54 SER C CA 1
ATOM 2990 C C . SER C 1 54 ? -2.278 0.740 18.741 1.00 14.16 54 SER C C 1
ATOM 2991 O O . SER C 1 54 ? -1.346 0.206 19.339 1.00 15.96 54 SER C O 1
ATOM 2994 N N . VAL C 1 55 ? -2.576 0.481 17.475 1.00 13.89 55 VAL C N 1
ATOM 2995 C CA . VAL C 1 55 ? -1.826 -0.484 16.683 1.00 13.14 55 VAL C CA 1
ATOM 2996 C C . VAL C 1 55 ? -1.352 0.211 15.412 1.00 13.08 55 VAL C C 1
ATOM 2997 O O . VAL C 1 55 ? -2.171 0.714 14.645 1.00 14.21 55 VAL C O 1
ATOM 3001 N N . PHE C 1 56 ? -0.037 0.237 15.199 1.00 11.52 56 PHE C N 1
ATOM 3002 C CA . PHE C 1 56 ? 0.540 0.887 14.022 1.00 12.39 56 PHE C CA 1
ATOM 3003 C C . PHE C 1 56 ? 1.266 -0.090 13.106 1.00 12.35 56 PHE C C 1
ATOM 3004 O O . PHE C 1 56 ? 2.080 -0.892 13.565 1.00 12.88 56 PHE C O 1
ATOM 3012 N N . LEU C 1 57 ? 0.968 -0.020 11.812 1.00 11.52 57 LEU C N 1
ATOM 3013 C CA . LEU C 1 57 ? 1.623 -0.874 10.832 1.00 11.94 57 LEU C CA 1
ATOM 3014 C C . LEU C 1 57 ? 2.592 0.023 10.069 1.00 12.39 57 LEU C C 1
ATOM 3015 O O . LEU C 1 57 ? 2.169 0.925 9.346 1.00 13.02 57 LEU C O 1
ATOM 3020 N N . GLU C 1 58 ? 3.887 -0.216 10.248 1.00 10.63 58 GLU C N 1
ATOM 3021 C CA . GLU C 1 58 ? 4.915 0.588 9.586 1.00 11.46 58 GLU C CA 1
ATOM 3022 C C . GLU C 1 58 ? 4.686 2.087 9.810 1.00 12.21 58 GLU C C 1
ATOM 3023 O O . GLU C 1 58 ? 4.827 2.908 8.888 1.00 12.73 58 GLU C O 1
ATOM 3029 N N . GLY C 1 59 ? 4.314 2.428 11.043 1.00 10.25 59 GLY C N 1
ATOM 3030 C CA . GLY C 1 59 ? 4.085 3.813 11.416 1.00 10.28 59 GLY C CA 1
ATOM 3031 C C . GLY C 1 59 ? 2.691 4.355 11.167 1.00 10.90 59 GLY C C 1
ATOM 3032 O O . GLY C 1 59 ? 2.412 5.497 11.528 1.00 12.53 59 GLY C O 1
ATOM 3033 N N . ARG C 1 60 ? 1.816 3.544 10.577 1.00 9.76 60 ARG C N 1
ATOM 3034 C CA . ARG C 1 60 ? 0.455 3.974 10.264 1.00 10.69 60 ARG C CA 1
ATOM 3035 C C . ARG C 1 60 ? -0.613 3.334 11.146 1.00 11.54 60 ARG C C 1
ATOM 3036 O O . ARG C 1 60 ? -0.697 2.111 11.237 1.00 11.50 60 ARG C O 1
ATOM 3044 N N . ASP C 1 61 ? -1.450 4.167 11.769 1.00 10.86 61 ASP C N 1
ATOM 3045 C CA . ASP C 1 61 ? -2.524 3.669 12.637 1.00 13.74 61 ASP C CA 1
ATOM 3046 C C . ASP C 1 61 ? -3.488 2.823 11.797 1.00 13.75 61 ASP C C 1
ATOM 3047 O O . ASP C 1 61 ? -4.106 3.320 10.860 1.00 13.34 61 ASP C O 1
ATOM 3052 N N . VAL C 1 62 ? -3.625 1.542 12.131 1.00 13.66 62 VAL C N 1
ATOM 3053 C CA . VAL C 1 62 ? -4.490 0.653 11.358 1.00 13.90 62 VAL C CA 1
ATOM 3054 C C . VAL C 1 62 ? -5.975 1.004 11.409 1.00 13.85 62 VAL C C 1
ATOM 3055 O O . VAL C 1 62 ? -6.745 0.553 10.564 1.00 16.27 62 VAL C O 1
ATOM 3059 N N . ARG C 1 63 ? -6.378 1.801 12.390 1.00 15.46 63 ARG C N 1
ATOM 3060 C CA . ARG C 1 63 ? -7.784 2.190 12.486 1.00 16.43 63 ARG C CA 1
ATOM 3061 C C . ARG C 1 63 ? -8.181 3.045 11.281 1.00 18.00 63 ARG C C 1
ATOM 3062 O O . ARG C 1 63 ? -9.364 3.149 10.945 1.00 18.99 63 ARG C O 1
ATOM 3070 N N . TYR C 1 64 ? -7.192 3.653 10.628 1.00 17.94 64 TYR C N 1
ATOM 3071 C CA . TYR C 1 64 ? -7.460 4.487 9.460 1.00 18.40 64 TYR C CA 1
ATOM 3072 C C . TYR C 1 64 ? -7.241 3.705 8.168 1.00 18.74 64 TYR C C 1
ATOM 3073 O O . TYR C 1 64 ? -7.386 4.241 7.064 1.00 19.51 64 TYR C O 1
ATOM 3082 N N . LEU C 1 65 ? -6.880 2.433 8.313 1.00 17.98 65 LEU C N 1
ATOM 3083 C CA . LEU C 1 65 ? -6.666 1.548 7.177 1.00 16.50 65 LEU C CA 1
ATOM 3084 C C . LEU C 1 65 ? -7.867 0.601 7.114 1.00 18.80 65 LEU C C 1
ATOM 3085 O O . LEU C 1 65 ? -8.982 1.039 6.825 1.00 19.74 65 LEU C O 1
ATOM 3090 N N . GLN C 1 66 ? -7.662 -0.684 7.385 1.00 17.98 66 GLN C N 1
ATOM 3091 C CA . GLN C 1 66 ? -8.774 -1.636 7.367 1.00 19.11 66 GLN C CA 1
ATOM 3092 C C . GLN C 1 66 ? -8.906 -2.319 8.726 1.00 17.67 66 GLN C C 1
ATOM 3093 O O . GLN C 1 66 ? -9.492 -3.399 8.834 1.00 19.93 66 GLN C O 1
ATOM 3099 N N . GLY C 1 67 ? -8.351 -1.699 9.761 1.00 15.75 67 GLY C N 1
ATOM 3100 C CA . GLY C 1 67 ? -8.423 -2.287 11.088 1.00 16.03 67 GLY C CA 1
ATOM 3101 C C . GLY C 1 67 ? -7.796 -3.671 11.129 1.00 16.64 67 GLY C C 1
ATOM 3102 O O . GLY C 1 67 ? -6.725 -3.895 10.560 1.00 16.75 67 GLY C O 1
ATOM 3103 N N . LEU C 1 68 ? -8.470 -4.610 11.789 1.00 18.10 68 LEU C N 1
ATOM 3104 C CA . LEU C 1 68 ? -7.960 -5.976 11.900 1.00 18.01 68 LEU C CA 1
ATOM 3105 C C . LEU C 1 68 ? -7.834 -6.687 10.551 1.00 17.60 68 LEU C C 1
ATOM 3106 O O . LEU C 1 68 ? -7.053 -7.634 10.415 1.00 18.83 68 LEU C O 1
ATOM 3111 N N . SER C 1 69 ? -8.590 -6.237 9.553 1.00 17.47 69 SER C N 1
ATOM 3112 C CA . SER C 1 69 ? -8.539 -6.860 8.234 1.00 17.22 69 SER C CA 1
ATOM 3113 C C . SER C 1 69 ? -7.413 -6.309 7.365 1.00 16.85 69 SER C C 1
ATOM 3114 O O . SER C 1 69 ? -7.243 -6.725 6.220 1.00 18.95 69 SER C O 1
ATOM 3117 N N . THR C 1 70 ? -6.650 -5.370 7.910 1.00 16.11 70 THR C N 1
ATOM 3118 C CA . THR C 1 70 ? -5.546 -4.777 7.163 1.00 16.05 70 THR C CA 1
ATOM 3119 C C . THR C 1 70 ? -4.507 -5.832 6.822 1.00 17.67 70 THR C C 1
ATOM 3120 O O . THR C 1 70 ? -3.984 -6.508 7.707 1.00 16.73 70 THR C O 1
ATOM 3124 N N . PRO C 1 71 ? -4.204 -6.005 5.531 1.00 17.89 71 PRO C N 1
ATOM 3125 C CA . PRO C 1 71 ? -3.197 -7.005 5.172 1.00 17.96 71 PRO C CA 1
ATOM 3126 C C . PRO C 1 71 ? -1.794 -6.464 5.462 1.00 19.39 71 PRO C C 1
ATOM 3127 O O . PRO C 1 71 ? -1.588 -5.252 5.510 1.00 19.60 71 PRO C O 1
ATOM 3131 N N . LEU C 1 72 ? -0.837 -7.357 5.693 1.00 20.29 72 LEU C N 1
ATOM 3132 C CA . LEU C 1 72 ? 0.536 -6.926 5.930 1.00 21.63 72 LEU C CA 1
ATOM 3133 C C . LEU C 1 72 ? 1.501 -7.991 5.421 1.00 22.12 72 LEU C C 1
ATOM 3134 O O . LEU C 1 72 ? 1.158 -9.168 5.343 1.00 21.79 72 LEU C O 1
ATOM 3139 N N . SER C 1 73 ? 2.706 -7.563 5.067 1.00 22.01 73 SER C N 1
ATOM 3140 C CA . SER C 1 73 ? 3.720 -8.467 4.534 1.00 22.89 73 SER C CA 1
ATOM 3141 C C . SER C 1 73 ? 4.468 -9.218 5.629 1.00 22.32 73 SER C C 1
ATOM 3142 O O . SER C 1 73 ? 4.412 -8.853 6.799 1.00 20.71 73 SER C O 1
ATOM 3145 N N . PRO C 1 74 ? 5.180 -10.289 5.256 1.00 22.25 74 PRO C N 1
ATOM 3146 C CA . PRO C 1 74 ? 5.941 -11.078 6.228 1.00 21.60 74 PRO C CA 1
ATOM 3147 C C . PRO C 1 74 ? 6.969 -10.216 6.949 1.00 20.95 74 PRO C C 1
ATOM 3148 O O . PRO C 1 74 ? 7.241 -10.414 8.134 1.00 21.43 74 PRO C O 1
ATOM 3152 N N . GLY C 1 75 ? 7.529 -9.250 6.226 1.00 19.69 75 GLY C N 1
ATOM 3153 C CA . GLY C 1 75 ? 8.534 -8.376 6.800 1.00 19.13 75 GLY C CA 1
ATOM 3154 C C . GLY C 1 75 ? 7.962 -7.134 7.455 1.00 18.25 75 GLY C C 1
ATOM 3155 O O . GLY C 1 75 ? 8.704 -6.229 7.826 1.00 18.95 75 GLY C O 1
ATOM 3156 N N . ALA C 1 76 ? 6.643 -7.091 7.601 1.00 18.51 76 ALA C N 1
ATOM 3157 C CA . ALA C 1 76 ? 6.001 -5.940 8.216 1.00 17.75 76 ALA C CA 1
ATOM 3158 C C . ALA C 1 76 ? 6.270 -5.869 9.711 1.00 17.08 76 ALA C C 1
ATOM 3159 O O . ALA C 1 76 ? 6.531 -6.884 10.364 1.00 17.36 76 ALA C O 1
ATOM 3161 N N . THR C 1 77 ? 6.198 -4.656 10.239 1.00 15.71 77 THR C N 1
ATOM 3162 C CA . THR C 1 77 ? 6.400 -4.408 11.658 1.00 16.46 77 THR C CA 1
ATOM 3163 C C . THR C 1 77 ? 5.182 -3.686 12.221 1.00 14.35 77 THR C C 1
ATOM 3164 O O . THR C 1 77 ? 4.699 -2.706 11.644 1.00 12.36 77 THR C O 1
ATOM 3168 N N . LEU C 1 78 ? 4.670 -4.210 13.332 1.00 13.45 78 LEU C N 1
ATOM 3169 C CA . LEU C 1 78 ? 3.522 -3.638 14.017 1.00 13.51 78 LEU C CA 1
ATOM 3170 C C . LEU C 1 78 ? 3.974 -3.147 15.384 1.00 14.85 78 LEU C C 1
ATOM 3171 O O . LEU C 1 78 ? 4.709 -3.842 16.087 1.00 16.75 78 LEU C O 1
ATOM 3176 N N . ASP C 1 79 ? 3.532 -1.951 15.751 1.00 11.41 79 ASP C N 1
ATOM 3177 C CA . ASP C 1 79 ? 3.852 -1.360 17.048 1.00 12.31 79 ASP C CA 1
ATOM 3178 C C . ASP C 1 79 ? 2.567 -1.301 17.868 1.00 12.54 79 ASP C C 1
ATOM 3179 O O . ASP C 1 79 ? 1.546 -0.771 17.411 1.00 13.23 79 ASP C O 1
ATOM 3184 N N . LEU C 1 80 ? 2.605 -1.846 19.083 1.00 13.45 80 LEU C N 1
ATOM 3185 C CA . LEU C 1 80 ? 1.411 -1.851 19.921 1.00 14.30 80 LEU C CA 1
ATOM 3186 C C . LEU C 1 80 ? 1.592 -1.027 21.188 1.00 14.96 80 LEU C C 1
ATOM 3187 O O . LEU C 1 80 ? 2.587 -1.175 21.899 1.00 15.47 80 LEU C O 1
ATOM 3192 N N . PHE C 1 81 ? 0.618 -0.163 21.461 1.00 14.92 81 PHE C N 1
ATOM 3193 C CA . PHE C 1 81 ? 0.647 0.687 22.648 1.00 15.29 81 PHE C CA 1
ATOM 3194 C C . PHE C 1 81 ? -0.628 0.541 23.471 1.00 17.00 81 PHE C C 1
ATOM 3195 O O . PHE C 1 81 ? -1.734 0.539 22.928 1.00 15.97 81 PHE C O 1
ATOM 3203 N N . PRO C 1 82 ? -0.487 0.406 24.800 1.00 17.82 82 PRO C N 1
ATOM 3204 C CA . PRO C 1 82 ? -1.659 0.275 25.672 1.00 22.32 82 PRO C CA 1
ATOM 3205 C C . PRO C 1 82 ? -2.235 1.675 25.894 1.00 24.29 82 PRO C C 1
ATOM 3206 O O . PRO C 1 82 ? -1.563 2.672 25.617 1.00 23.92 82 PRO C O 1
ATOM 3210 N N . PRO C 1 83 ? -3.479 1.769 26.393 1.00 25.88 83 PRO C N 1
ATOM 3211 C CA . PRO C 1 83 ? -4.145 3.053 26.649 1.00 27.55 83 PRO C CA 1
ATOM 3212 C C . PRO C 1 83 ? -3.255 4.089 27.331 1.00 28.31 83 PRO C C 1
ATOM 3213 O O . PRO C 1 83 ? -3.285 5.270 26.984 1.00 30.54 83 PRO C O 1
ATOM 3217 N N . VAL C 1 84 ? -2.478 3.643 28.313 1.00 28.71 84 VAL C N 1
ATOM 3218 C CA . VAL C 1 84 ? -1.556 4.515 29.038 1.00 29.59 84 VAL C CA 1
ATOM 3219 C C . VAL C 1 84 ? -0.159 4.002 28.717 1.00 29.50 84 VAL C C 1
ATOM 3220 O O . VAL C 1 84 ? 0.352 3.097 29.380 1.00 30.53 84 VAL C O 1
ATOM 3224 N N . ALA C 1 85 ? 0.456 4.589 27.693 1.00 29.06 85 ALA C N 1
ATOM 3225 C CA . ALA C 1 85 ? 1.770 4.153 27.234 1.00 28.81 85 ALA C CA 1
ATOM 3226 C C . ALA C 1 85 ? 2.994 4.899 27.754 1.00 28.45 85 ALA C C 1
ATOM 3227 O O . ALA C 1 85 ? 4.119 4.553 27.395 1.00 28.09 85 ALA C O 1
ATOM 3229 N N . GLY C 1 86 ? 2.792 5.913 28.587 1.00 27.90 86 GLY C N 1
ATOM 3230 C CA . GLY C 1 86 ? 3.933 6.641 29.116 1.00 27.54 86 GLY C CA 1
ATOM 3231 C C . GLY C 1 86 ? 4.177 7.960 28.416 1.00 28.25 86 GLY C C 1
ATOM 3232 O O . GLY C 1 86 ? 3.481 8.302 27.460 1.00 28.87 86 GLY C O 1
ATOM 3233 N N . GLY C 1 87 ? 5.180 8.698 28.881 1.00 28.10 87 GLY C N 1
ATOM 3234 C CA . GLY C 1 87 ? 5.469 9.991 28.292 1.00 27.18 87 GLY C CA 1
ATOM 3235 C C . GLY C 1 87 ? 6.575 10.065 27.257 1.00 25.90 87 GLY C C 1
ATOM 3236 O O . GLY C 1 87 ? 6.973 11.166 26.879 1.00 24.69 87 GLY C O 1
ATOM 3237 N N . GLY C 1 88 ? 7.073 8.922 26.789 1.00 24.52 88 GLY C N 1
ATOM 3238 C CA . GLY C 1 88 ? 8.140 8.956 25.799 1.00 22.12 88 GLY C CA 1
ATOM 3239 C C . GLY C 1 88 ? 8.489 7.620 25.171 1.00 20.56 88 GLY C C 1
ATOM 3240 O O . GLY C 1 88 ? 8.236 6.568 25.752 1.00 21.10 88 GLY C O 1
ATOM 3241 N N . PHE C 1 89 ? 9.084 7.669 23.979 1.00 16.42 89 PHE C N 1
ATOM 3242 C CA . PHE C 1 89 ? 9.468 6.466 23.237 1.00 17.14 89 PHE C CA 1
ATOM 3243 C C . PHE C 1 89 ? 10.772 6.720 22.498 1.00 17.35 89 PHE C C 1
ATOM 3244 O O . PHE C 1 89 ? 11.090 7.859 22.162 1.00 16.50 89 PHE C O 1
ATOM 3252 N N . GLU C 1 90 ? 11.518 5.653 22.237 1.00 16.89 90 GLU C N 1
ATOM 3253 C CA . GLU C 1 90 ? 12.794 5.777 21.555 1.00 19.39 90 GLU C CA 1
ATOM 3254 C C . GLU C 1 90 ? 13.102 4.583 20.664 1.00 19.24 90 GLU C C 1
ATOM 3255 O O . GLU C 1 90 ? 12.656 3.463 20.914 1.00 18.61 90 GLU C O 1
ATOM 3261 N N . ARG C 1 91 ? 13.855 4.840 19.602 1.00 17.63 91 ARG C N 1
ATOM 3262 C CA . ARG C 1 91 ? 14.277 3.791 18.689 1.00 16.82 91 ARG C CA 1
ATOM 3263 C C . ARG C 1 91 ? 15.455 4.307 17.889 1.00 17.26 91 ARG C C 1
ATOM 3264 O O . ARG C 1 91 ? 15.563 5.507 17.627 1.00 15.45 91 ARG C O 1
ATOM 3272 N N . THR C 1 92 ? 16.359 3.402 17.534 1.00 16.76 92 THR C N 1
ATOM 3273 C CA . THR C 1 92 ? 17.510 3.772 16.732 1.00 16.72 92 THR C CA 1
ATOM 3274 C C . THR C 1 92 ? 17.205 3.303 15.316 1.00 16.52 92 THR C C 1
ATOM 3275 O O . THR C 1 92 ? 16.772 2.166 15.109 1.00 19.06 92 THR C O 1
ATOM 3279 N N . PHE C 1 93 ? 17.404 4.197 14.352 1.00 15.39 93 PHE C N 1
ATOM 3280 C CA . PHE C 1 93 ? 17.132 3.925 12.943 1.00 16.07 93 PHE C CA 1
ATOM 3281 C C . PHE C 1 93 ? 18.401 3.883 12.110 1.00 16.17 93 PHE C C 1
ATOM 3282 O O . PHE C 1 93 ? 19.254 4.774 12.205 1.00 18.94 93 PHE C O 1
ATOM 3290 N N . GLY C 1 94 ? 18.517 2.857 11.278 1.00 17.85 94 GLY C N 1
ATOM 3291 C CA . GLY C 1 94 ? 19.685 2.737 10.428 1.00 17.79 94 GLY C CA 1
ATOM 3292 C C . GLY C 1 94 ? 19.475 3.452 9.106 1.00 18.59 94 GLY C C 1
ATOM 3293 O O . GLY C 1 94 ? 18.386 3.408 8.532 1.00 20.86 94 GLY C O 1
ATOM 3294 N N . ALA C 1 95 ? 20.512 4.127 8.626 1.00 18.93 95 ALA C N 1
ATOM 3295 C CA . ALA C 1 95 ? 20.437 4.843 7.354 1.00 19.15 95 ALA C CA 1
ATOM 3296 C C . ALA C 1 95 ? 19.313 5.880 7.308 1.00 18.87 95 ALA C C 1
ATOM 3297 O O . ALA C 1 95 ? 18.648 6.054 6.286 1.00 21.06 95 ALA C O 1
ATOM 3299 N N . PHE C 1 96 ? 19.095 6.555 8.428 1.00 15.86 96 PHE C N 1
ATOM 3300 C CA . PHE C 1 96 ? 18.074 7.598 8.526 1.00 15.44 96 PHE C CA 1
ATOM 3301 C C . PHE C 1 96 ? 18.857 8.762 9.104 1.00 16.40 96 PHE C C 1
ATOM 3302 O O . PHE C 1 96 ? 18.814 9.024 10.302 1.00 17.97 96 PHE C O 1
ATOM 3310 N N . PRO C 1 97 ? 19.591 9.477 8.242 1.00 19.55 97 PRO C N 1
ATOM 3311 C CA . PRO C 1 97 ? 20.417 10.615 8.639 1.00 19.32 97 PRO C CA 1
ATOM 3312 C C . PRO C 1 97 ? 19.705 11.813 9.244 1.00 17.89 97 PRO C C 1
ATOM 3313 O O . PRO C 1 97 ? 18.534 12.075 8.949 1.00 16.21 97 PRO C O 1
ATOM 3317 N N . PRO C 1 98 ? 20.411 12.555 10.110 1.00 18.24 98 PRO C N 1
ATOM 3318 C CA . PRO C 1 98 ? 19.847 13.738 10.757 1.00 16.31 98 PRO C CA 1
ATOM 3319 C C . PRO C 1 98 ? 19.270 14.729 9.743 1.00 14.37 98 PRO C C 1
ATOM 3320 O O . PRO C 1 98 ? 18.197 15.276 9.968 1.00 14.40 98 PRO C O 1
ATOM 3324 N N . TRP C 1 99 ? 19.958 14.952 8.624 1.00 14.41 99 TRP C N 1
ATOM 3325 C CA . TRP C 1 99 ? 19.450 15.912 7.646 1.00 14.69 99 TRP C CA 1
ATOM 3326 C C . TRP C 1 99 ? 18.084 15.530 7.091 1.00 13.57 99 TRP C C 1
ATOM 3327 O O . TRP C 1 99 ? 17.275 16.402 6.785 1.00 15.49 99 TRP C O 1
ATOM 3338 N N . LEU C 1 100 ? 17.826 14.231 6.973 1.00 13.71 100 LEU C N 1
ATOM 3339 C CA . LEU C 1 100 ? 16.557 13.757 6.436 1.00 12.59 100 LEU C CA 1
ATOM 3340 C C . LEU C 1 100 ? 15.460 13.884 7.491 1.00 12.49 100 LEU C C 1
ATOM 3341 O O . LEU C 1 100 ? 14.356 14.349 7.195 1.00 12.41 100 LEU C O 1
ATOM 3346 N N . LEU C 1 101 ? 15.764 13.479 8.719 1.00 10.38 101 LEU C N 1
ATOM 3347 C CA . LEU C 1 101 ? 14.777 13.609 9.792 1.00 10.34 101 LEU C CA 1
ATOM 3348 C C . LEU C 1 101 ? 14.424 15.088 9.953 1.00 10.98 101 LEU C C 1
ATOM 3349 O O . LEU C 1 101 ? 13.249 15.438 10.111 1.00 10.73 101 LEU C O 1
ATOM 3354 N N . GLU C 1 102 ? 15.434 15.961 9.903 1.00 12.47 102 GLU C N 1
ATOM 3355 C CA . GLU C 1 102 ? 15.189 17.395 10.040 1.00 12.40 102 GLU C CA 1
ATOM 3356 C C . GLU C 1 102 ? 14.278 17.913 8.928 1.00 11.58 102 GLU C C 1
ATOM 3357 O O . GLU C 1 102 ? 13.396 18.725 9.189 1.00 12.27 102 GLU C O 1
ATOM 3363 N N . ARG C 1 103 ? 14.473 17.429 7.701 1.00 12.13 103 ARG C N 1
ATOM 3364 C CA . ARG C 1 103 ? 13.633 17.848 6.579 1.00 13.12 103 ARG C CA 1
ATOM 3365 C C . ARG C 1 103 ? 12.168 17.501 6.877 1.00 12.54 103 ARG C C 1
ATOM 3366 O O . ARG C 1 103 ? 11.273 18.317 6.661 1.00 13.17 103 ARG C O 1
ATOM 3374 N N . TYR C 1 104 ? 11.927 16.292 7.378 1.00 11.06 104 TYR C N 1
ATOM 3375 C CA . TYR C 1 104 ? 10.571 15.888 7.733 1.00 10.69 104 TYR C CA 1
ATOM 3376 C C . TYR C 1 104 ? 10.027 16.737 8.879 1.00 10.42 104 TYR C C 1
ATOM 3377 O O . TYR C 1 104 ? 8.896 17.215 8.820 1.00 10.98 104 TYR C O 1
ATOM 3386 N N . LEU C 1 105 ? 10.821 16.917 9.931 1.00 10.08 105 LEU C N 1
ATOM 3387 C CA . LEU C 1 105 ? 10.353 17.700 11.070 1.00 10.44 105 LEU C CA 1
ATOM 3388 C C . LEU C 1 105 ? 9.980 19.113 10.637 1.00 11.25 105 LEU C C 1
ATOM 3389 O O . LEU C 1 105 ? 8.987 19.670 11.115 1.00 13.30 105 LEU C O 1
ATOM 3394 N N . GLU C 1 106 ? 10.768 19.684 9.725 1.00 12.17 106 GLU C N 1
ATOM 3395 C CA . GLU C 1 106 ? 10.508 21.032 9.222 1.00 13.67 106 GLU C CA 1
ATOM 3396 C C . GLU C 1 106 ? 9.218 21.048 8.403 1.00 12.12 106 GLU C C 1
ATOM 3397 O O . GLU C 1 106 ? 8.414 21.975 8.513 1.00 13.63 106 GLU C O 1
ATOM 3403 N N . GLU C 1 107 ? 9.020 20.019 7.583 1.00 11.73 107 GLU C N 1
ATOM 3404 C CA . GLU C 1 107 ? 7.812 19.924 6.764 1.00 11.01 107 GLU C CA 1
ATOM 3405 C C . GLU C 1 107 ? 6.571 19.841 7.646 1.00 12.53 107 GLU C C 1
ATOM 3406 O O . GLU C 1 107 ? 5.504 20.351 7.289 1.00 11.56 107 GLU C O 1
ATOM 3412 N N . TRP C 1 108 ? 6.715 19.210 8.808 1.00 11.26 108 TRP C N 1
ATOM 3413 C CA . TRP C 1 108 ? 5.595 19.030 9.724 1.00 10.78 108 TRP C CA 1
ATOM 3414 C C . TRP C 1 108 ? 5.341 20.219 10.639 1.00 11.82 108 TRP C C 1
ATOM 3415 O O . TRP C 1 108 ? 4.510 20.133 11.540 1.00 14.38 108 TRP C O 1
ATOM 3426 N N . GLY C 1 109 ? 6.038 21.326 10.401 1.00 10.81 109 GLY C N 1
ATOM 3427 C CA . GLY C 1 109 ? 5.838 22.505 11.224 1.00 11.59 109 GLY C CA 1
ATOM 3428 C C . GLY C 1 109 ? 6.660 22.512 12.496 1.00 14.41 109 GLY C C 1
ATOM 3429 O O . GLY C 1 109 ? 6.405 23.305 13.403 1.00 16.37 109 GLY C O 1
ATOM 3430 N N . GLY C 1 110 ? 7.652 21.632 12.568 1.00 13.14 110 GLY C N 1
ATOM 3431 C CA . GLY C 1 110 ? 8.496 21.589 13.750 1.00 13.51 110 GLY C CA 1
ATOM 3432 C C . GLY C 1 110 ? 9.462 22.755 13.796 1.00 14.61 110 GLY C C 1
ATOM 3433 O O . GLY C 1 110 ? 9.758 23.378 12.771 1.00 15.22 110 GLY C O 1
ATOM 3434 N N . THR C 1 111 ? 9.958 23.058 14.993 1.00 14.26 111 THR C N 1
ATOM 3435 C CA . THR C 1 111 ? 10.901 24.152 15.172 1.00 15.98 111 THR C CA 1
ATOM 3436 C C . THR C 1 111 ? 12.181 23.682 15.857 1.00 14.30 111 THR C C 1
ATOM 3437 O O . THR C 1 111 ? 12.133 22.972 16.861 1.00 14.58 111 THR C O 1
ATOM 3441 N N . ARG C 1 112 ? 13.326 24.071 15.300 1.00 16.00 112 ARG C N 1
ATOM 3442 C CA . ARG C 1 112 ? 14.617 23.696 15.863 1.00 17.97 112 ARG C CA 1
ATOM 3443 C C . ARG C 1 112 ? 14.870 24.514 17.124 1.00 18.72 112 ARG C C 1
ATOM 3444 O O . ARG C 1 112 ? 14.895 25.742 17.070 1.00 21.38 112 ARG C O 1
ATOM 3452 N N . GLU C 1 113 ? 15.047 23.830 18.249 1.00 17.79 113 GLU C N 1
ATOM 3453 C CA . GLU C 1 113 ? 15.309 24.500 19.519 1.00 21.85 113 GLU C CA 1
ATOM 3454 C C . GLU C 1 113 ? 16.801 24.485 19.792 1.00 23.48 113 GLU C C 1
ATOM 3455 O O . GLU C 1 113 ? 17.323 25.324 20.531 1.00 25.70 113 GLU C O 1
ATOM 3461 N N . GLY C 1 114 ? 17.475 23.515 19.189 1.00 24.27 114 GLY C N 1
ATOM 3462 C CA . GLY C 1 114 ? 18.909 23.374 19.348 1.00 23.83 114 GLY C CA 1
ATOM 3463 C C . GLY C 1 114 ? 19.348 22.173 18.538 1.00 25.21 114 GLY C C 1
ATOM 3464 O O . GLY C 1 114 ? 18.519 21.528 17.900 1.00 22.51 114 GLY C O 1
ATOM 3465 N N . GLU C 1 115 ? 20.640 21.863 18.551 1.00 25.37 115 GLU C N 1
ATOM 3466 C CA . GLU C 1 115 ? 21.126 20.717 17.794 1.00 26.38 115 GLU C CA 1
ATOM 3467 C C . GLU C 1 115 ? 20.446 19.445 18.296 1.00 24.64 115 GLU C C 1
ATOM 3468 O O . GLU C 1 115 ? 20.526 19.115 19.479 1.00 25.82 115 GLU C O 1
ATOM 3474 N N . GLY C 1 116 ? 19.763 18.748 17.392 1.00 23.99 116 GLY C N 1
ATOM 3475 C CA . GLY C 1 116 ? 19.085 17.515 17.754 1.00 21.41 116 GLY C CA 1
ATOM 3476 C C . GLY C 1 116 ? 17.882 17.654 18.670 1.00 20.41 116 GLY C C 1
ATOM 3477 O O . GLY C 1 116 ? 17.492 16.694 19.330 1.00 18.56 116 GLY C O 1
ATOM 3478 N N . VAL C 1 117 ? 17.290 18.845 18.714 1.00 18.50 117 VAL C N 1
ATOM 3479 C CA . VAL C 1 117 ? 16.124 19.079 19.558 1.00 19.06 117 VAL C CA 1
ATOM 3480 C C . VAL C 1 117 ? 15.093 19.899 18.790 1.00 17.57 117 VAL C C 1
ATOM 3481 O O . VAL C 1 117 ? 15.364 21.028 18.390 1.00 17.15 117 VAL C O 1
ATOM 3485 N N . TYR C 1 118 ? 13.910 19.327 18.594 1.00 15.85 118 TYR C N 1
ATOM 3486 C CA . TYR C 1 118 ? 12.838 20.009 17.871 1.00 14.68 118 TYR C CA 1
ATOM 3487 C C . TYR C 1 118 ? 11.530 19.945 18.642 1.00 14.79 118 TYR C C 1
ATOM 3488 O O . TYR C 1 118 ? 11.277 18.981 19.364 1.00 15.03 118 TYR C O 1
ATOM 3497 N N . ARG C 1 119 ? 10.704 20.977 18.491 1.00 14.48 119 ARG C N 1
ATOM 3498 C CA . ARG C 1 119 ? 9.395 20.986 19.130 1.00 14.66 119 ARG C CA 1
ATOM 3499 C C . ARG C 1 119 ? 8.332 20.793 18.062 1.00 16.31 119 ARG C C 1
ATOM 3500 O O . ARG C 1 119 ? 8.440 21.335 16.956 1.00 15.81 119 ARG C O 1
ATOM 3508 N N . LEU C 1 120 ? 7.318 20.008 18.402 1.00 14.87 120 LEU C N 1
ATOM 3509 C CA . LEU C 1 120 ? 6.179 19.746 17.527 1.00 14.01 120 LEU C CA 1
ATOM 3510 C C . LEU C 1 120 ? 4.967 19.876 18.432 1.00 13.90 120 LEU C C 1
ATOM 3511 O O . LEU C 1 120 ? 5.106 19.885 19.659 1.00 14.01 120 LEU C O 1
ATOM 3516 N N . PRO C 1 121 ? 3.766 20.004 17.853 1.00 13.13 121 PRO C N 1
ATOM 3517 C CA . PRO C 1 121 ? 2.590 20.120 18.724 1.00 14.44 121 PRO C CA 1
ATOM 3518 C C . PRO C 1 121 ? 2.468 18.903 19.656 1.00 14.48 121 PRO C C 1
ATOM 3519 O O . PRO C 1 121 ? 2.395 17.759 19.203 1.00 15.18 121 PRO C O 1
ATOM 3523 N N . GLY C 1 122 ? 2.465 19.156 20.962 1.00 12.61 122 GLY C N 1
ATOM 3524 C CA . GLY C 1 122 ? 2.356 18.079 21.930 1.00 14.19 122 GLY C CA 1
ATOM 3525 C C . GLY C 1 122 ? 3.577 17.193 22.104 1.00 14.61 122 GLY C C 1
ATOM 3526 O O . GLY C 1 122 ? 3.484 16.139 22.730 1.00 15.19 122 GLY C O 1
ATOM 3527 N N . ALA C 1 123 ? 4.731 17.598 21.580 1.00 12.83 123 ALA C N 1
ATOM 3528 C CA . ALA C 1 123 ? 5.916 16.754 21.728 1.00 13.61 123 ALA C CA 1
ATOM 3529 C C . ALA C 1 123 ? 7.258 17.438 21.514 1.00 12.60 123 ALA C C 1
ATOM 3530 O O . ALA C 1 123 ? 7.344 18.529 20.954 1.00 13.26 123 ALA C O 1
ATOM 3532 N N . VAL C 1 124 ? 8.309 16.777 21.994 1.00 14.10 124 VAL C N 1
ATOM 3533 C CA . VAL C 1 124 ? 9.673 17.240 21.810 1.00 14.86 124 VAL C CA 1
ATOM 3534 C C . VAL C 1 124 ? 10.440 16.043 21.245 1.00 13.52 124 VAL C C 1
ATOM 3535 O O . VAL C 1 124 ? 10.387 14.937 21.788 1.00 12.69 124 VAL C O 1
ATOM 3539 N N . VAL C 1 125 ? 11.121 16.271 20.130 1.00 13.86 125 VAL C N 1
ATOM 3540 C CA . VAL C 1 125 ? 11.885 15.227 19.470 1.00 13.39 125 VAL C CA 1
ATOM 3541 C C . VAL C 1 125 ? 13.368 15.477 19.672 1.00 13.44 125 VAL C C 1
ATOM 3542 O O . VAL C 1 125 ? 13.869 16.562 19.374 1.00 16.03 125 VAL C O 1
ATOM 3546 N N . ARG C 1 126 ? 14.061 14.465 20.184 1.00 15.13 126 ARG C N 1
ATOM 3547 C CA . ARG C 1 126 ? 15.494 14.546 20.416 1.00 15.75 126 ARG C CA 1
ATOM 3548 C C . ARG C 1 126 ? 16.163 13.446 19.610 1.00 16.01 126 ARG C C 1
ATOM 3549 O O . ARG C 1 126 ? 15.696 12.307 19.593 1.00 18.45 126 ARG C O 1
ATOM 3557 N N . PHE C 1 127 ? 17.249 13.787 18.931 1.00 16.73 127 PHE C N 1
ATOM 3558 C CA . PHE C 1 127 ? 17.957 12.798 18.143 1.00 17.64 127 PHE C CA 1
ATOM 3559 C C . PHE C 1 127 ? 19.457 13.033 18.164 1.00 17.90 127 PHE C C 1
ATOM 3560 O O . PHE C 1 127 ? 19.925 14.165 18.297 1.00 18.99 127 PHE C O 1
ATOM 3568 N N . ARG C 1 128 ? 20.203 11.945 18.044 1.00 18.43 128 ARG C N 1
ATOM 3569 C CA . ARG C 1 128 ? 21.652 12.007 18.067 1.00 20.02 128 ARG C CA 1
ATOM 3570 C C . ARG C 1 128 ? 22.221 10.864 17.247 1.00 18.12 128 ARG C C 1
ATOM 3571 O O . ARG C 1 128 ? 21.671 9.766 17.226 1.00 17.05 128 ARG C O 1
ATOM 3579 N N . GLU C 1 129 ? 23.320 11.137 16.560 1.00 18.80 129 GLU C N 1
ATOM 3580 C CA . GLU C 1 129 ? 23.987 10.117 15.764 1.00 20.31 129 GLU C CA 1
ATOM 3581 C C . GLU C 1 129 ? 24.681 9.174 16.738 1.00 20.51 129 GLU C C 1
ATOM 3582 O O . GLU C 1 129 ? 25.298 9.623 17.704 1.00 22.30 129 GLU C O 1
ATOM 3588 N N . VAL C 1 130 ? 24.574 7.873 16.502 1.00 18.65 130 VAL C N 1
ATOM 3589 C CA . VAL C 1 130 ? 25.239 6.919 17.383 1.00 19.68 130 VAL C CA 1
ATOM 3590 C C . VAL C 1 130 ? 26.216 6.074 16.579 1.00 18.84 130 VAL C C 1
ATOM 3591 O O . VAL C 1 130 ? 26.361 6.270 15.376 1.00 17.45 130 VAL C O 1
ATOM 3595 N N . GLU C 1 131 ? 26.903 5.150 17.242 1.00 19.45 131 GLU C N 1
ATOM 3596 C CA . GLU C 1 131 ? 27.876 4.308 16.554 1.00 20.74 131 GLU C CA 1
ATOM 3597 C C . GLU C 1 131 ? 27.231 3.567 15.392 1.00 19.81 131 GLU C C 1
ATOM 3598 O O . GLU C 1 131 ? 26.184 2.939 15.547 1.00 20.14 131 GLU C O 1
ATOM 3604 N N . PRO C 1 132 ? 27.855 3.629 14.205 1.00 20.31 132 PRO C N 1
ATOM 3605 C CA . PRO C 1 132 ? 27.314 2.954 13.025 1.00 21.65 132 PRO C CA 1
ATOM 3606 C C . PRO C 1 132 ? 27.478 1.442 13.051 1.00 22.53 132 PRO C C 1
ATOM 3607 O O . PRO C 1 132 ? 28.314 0.908 13.783 1.00 23.83 132 PRO C O 1
ATOM 3611 N N . LEU C 1 133 ? 26.657 0.764 12.255 1.00 22.52 133 LEU C N 1
ATOM 3612 C CA . LEU C 1 133 ? 26.700 -0.687 12.136 1.00 24.54 133 LEU C CA 1
ATOM 3613 C C . LEU C 1 133 ? 27.695 -0.984 11.029 1.00 24.42 133 LEU C C 1
ATOM 3614 O O . LEU C 1 133 ? 27.886 -0.172 10.126 1.00 25.57 133 LEU C O 1
ATOM 3619 N N . LYS C 1 134 ? 28.320 -2.151 11.087 1.00 25.33 134 LYS C N 1
ATOM 3620 C CA . LYS C 1 134 ? 29.255 -2.477 10.023 1.00 25.72 134 LYS C CA 1
ATOM 3621 C C . LYS C 1 134 ? 28.888 -3.801 9.359 1.00 24.18 134 LYS C C 1
ATOM 3622 O O . LYS C 1 134 ? 28.636 -4.804 10.013 1.00 25.26 134 LYS C O 1
ATOM 3628 N N . VAL C 1 135 ? 28.812 -3.735 8.034 1.00 24.32 135 VAL C N 1
ATOM 3629 C CA . VAL C 1 135 ? 28.473 -4.902 7.226 1.00 22.85 135 VAL C CA 1
ATOM 3630 C C . VAL C 1 135 ? 29.461 -4.912 6.073 1.00 21.67 135 VAL C C 1
ATOM 3631 O O . VAL C 1 135 ? 29.363 -4.098 5.159 1.00 22.56 135 VAL C O 1
ATOM 3635 N N . GLY C 1 136 ? 30.424 -5.827 6.129 1.00 23.38 136 GLY C N 1
ATOM 3636 C CA . GLY C 1 136 ? 31.425 -5.882 5.083 1.00 23.47 136 GLY C CA 1
ATOM 3637 C C . GLY C 1 136 ? 32.146 -4.548 5.043 1.00 24.28 136 GLY C C 1
ATOM 3638 O O . GLY C 1 136 ? 32.617 -4.062 6.074 1.00 25.17 136 GLY C O 1
ATOM 3639 N N . SER C 1 137 ? 32.223 -3.941 3.864 1.00 23.35 137 SER C N 1
ATOM 3640 C CA . SER C 1 137 ? 32.893 -2.656 3.721 1.00 23.97 137 SER C CA 1
ATOM 3641 C C . SER C 1 137 ? 31.927 -1.486 3.865 1.00 22.91 137 SER C C 1
ATOM 3642 O O . SER C 1 137 ? 32.292 -0.341 3.603 1.00 24.11 137 SER C O 1
ATOM 3645 N N . LEU C 1 138 ? 30.696 -1.775 4.279 1.00 20.97 138 LEU C N 1
ATOM 3646 C CA . LEU C 1 138 ? 29.690 -0.732 4.439 1.00 20.78 138 LEU C CA 1
ATOM 3647 C C . LEU C 1 138 ? 29.485 -0.302 5.883 1.00 19.68 138 LEU C C 1
ATOM 3648 O O . LEU C 1 138 ? 29.253 -1.128 6.760 1.00 20.54 138 LEU C O 1
ATOM 3653 N N . SER C 1 139 ? 29.582 1.002 6.112 1.00 21.68 139 SER C N 1
ATOM 3654 C CA . SER C 1 139 ? 29.359 1.574 7.433 1.00 21.95 139 SER C CA 1
ATOM 3655 C C . SER C 1 139 ? 27.963 2.179 7.354 1.00 20.70 139 SER C C 1
ATOM 3656 O O . SER C 1 139 ? 27.706 3.071 6.547 1.00 21.53 139 SER C O 1
ATOM 3659 N N . ILE C 1 140 ? 27.058 1.679 8.185 1.00 20.60 140 ILE C N 1
ATOM 3660 C CA . ILE C 1 140 ? 25.682 2.147 8.187 1.00 19.47 140 ILE C CA 1
ATOM 3661 C C . ILE C 1 140 ? 25.423 3.121 9.335 1.00 19.14 140 ILE C C 1
ATOM 3662 O O . ILE C 1 140 ? 25.458 2.732 10.504 1.00 18.29 140 ILE C O 1
ATOM 3667 N N . PRO C 1 141 ? 25.166 4.401 9.015 1.00 19.52 141 PRO C N 1
ATOM 3668 C CA . PRO C 1 141 ? 24.899 5.404 10.052 1.00 20.03 141 PRO C CA 1
ATOM 3669 C C . PRO C 1 141 ? 23.694 4.979 10.888 1.00 18.06 141 PRO C C 1
ATOM 3670 O O . PRO C 1 141 ? 22.797 4.297 10.395 1.00 17.51 141 PRO C O 1
ATOM 3674 N N . GLN C 1 142 ? 23.685 5.376 12.156 1.00 15.90 142 GLN C N 1
ATOM 3675 C CA . GLN C 1 142 ? 22.596 5.035 13.059 1.00 15.62 142 GLN C CA 1
ATOM 3676 C C . GLN C 1 142 ? 22.142 6.301 13.755 1.00 13.30 142 GLN C C 1
ATOM 3677 O O . GLN C 1 142 ? 22.968 7.110 14.166 1.00 16.24 142 GLN C O 1
ATOM 3683 N N . LEU C 1 143 ? 20.829 6.479 13.878 1.00 14.18 143 LEU C N 1
ATOM 3684 C CA . LEU C 1 143 ? 20.293 7.669 14.524 1.00 13.86 143 LEU C CA 1
ATOM 3685 C C . LEU C 1 143 ? 19.342 7.305 15.644 1.00 14.60 143 LEU C C 1
ATOM 3686 O O . LEU C 1 143 ? 18.328 6.644 15.419 1.00 15.67 143 LEU C O 1
ATOM 3691 N N . ARG C 1 144 ? 19.678 7.724 16.859 1.00 14.01 144 ARG C N 1
ATOM 3692 C CA . ARG C 1 144 ? 18.828 7.456 18.005 1.00 16.09 144 ARG C CA 1
ATOM 3693 C C . ARG C 1 144 ? 17.798 8.567 18.086 1.00 16.35 144 ARG C C 1
ATOM 3694 O O . ARG C 1 144 ? 18.155 9.745 18.177 1.00 15.90 144 ARG C O 1
ATOM 3702 N N . VAL C 1 145 ? 16.525 8.194 18.040 1.00 14.25 145 VAL C N 1
ATOM 3703 C CA . VAL C 1 145 ? 15.449 9.173 18.106 1.00 14.53 145 VAL C CA 1
ATOM 3704 C C . VAL C 1 145 ? 14.580 8.946 19.330 1.00 15.47 145 VAL C C 1
ATOM 3705 O O . VAL C 1 145 ? 14.128 7.828 19.579 1.00 16.04 145 VAL C O 1
ATOM 3709 N N . GLU C 1 146 ? 14.357 10.013 20.092 1.00 15.40 146 GLU C N 1
ATOM 3710 C CA . GLU C 1 146 ? 13.532 9.959 21.292 1.00 17.96 146 GLU C CA 1
ATOM 3711 C C . GLU C 1 146 ? 12.442 11.024 21.220 1.00 15.76 146 GLU C C 1
ATOM 3712 O O . GLU C 1 146 ? 12.710 12.169 20.854 1.00 16.71 146 GLU C O 1
ATOM 3718 N N . VAL C 1 147 ? 11.214 10.646 21.558 1.00 16.24 147 VAL C N 1
ATOM 3719 C CA . VAL C 1 147 ? 10.104 11.591 21.533 1.00 15.22 147 VAL C CA 1
ATOM 3720 C C . VAL C 1 147 ? 9.402 11.579 22.884 1.00 16.10 147 VAL C C 1
ATOM 3721 O O . VAL C 1 147 ? 9.061 10.516 23.404 1.00 16.09 147 VAL C O 1
ATOM 3725 N N . GLU C 1 148 ? 9.196 12.764 23.448 1.00 15.62 148 GLU C N 1
ATOM 3726 C CA . GLU C 1 148 ? 8.525 12.887 24.735 1.00 17.59 148 GLU C CA 1
ATOM 3727 C C . GLU C 1 148 ? 7.366 13.863 24.615 1.00 17.19 148 GLU C C 1
ATOM 3728 O O . GLU C 1 148 ? 7.377 14.754 23.768 1.00 18.21 148 GLU C O 1
ATOM 3734 N N . GLY C 1 149 ? 6.363 13.694 25.466 1.00 15.83 149 GLY C N 1
ATOM 3735 C CA . GLY C 1 149 ? 5.222 14.582 25.423 1.00 16.04 149 GLY C CA 1
ATOM 3736 C C . GLY C 1 149 ? 3.886 13.888 25.262 1.00 16.79 149 GLY C C 1
ATOM 3737 O O . GLY C 1 149 ? 3.812 12.675 25.024 1.00 16.10 149 GLY C O 1
ATOM 3738 N N . GLU C 1 150 ? 2.825 14.680 25.380 1.00 17.02 150 GLU C N 1
ATOM 3739 C CA . GLU C 1 150 ? 1.459 14.196 25.272 1.00 18.66 150 GLU C CA 1
ATOM 3740 C C . GLU C 1 150 ? 1.209 13.438 23.973 1.00 17.46 150 GLU C C 1
ATOM 3741 O O . GLU C 1 150 ? 0.534 12.410 23.971 1.00 17.31 150 GLU C O 1
ATOM 3747 N N . GLU C 1 151 ? 1.751 13.945 22.869 1.00 15.92 151 GLU C N 1
ATOM 3748 C CA . GLU C 1 151 ? 1.556 13.290 21.573 1.00 13.92 151 GLU C CA 1
ATOM 3749 C C . GLU C 1 151 ? 2.796 12.527 21.115 1.00 12.61 151 GLU C C 1
ATOM 3750 O O . GLU C 1 151 ? 2.999 12.331 19.914 1.00 13.62 151 GLU C O 1
ATOM 3756 N N . ALA C 1 152 ? 3.616 12.078 22.058 1.00 11.87 152 ALA C N 1
ATOM 3757 C CA . ALA C 1 152 ? 4.838 11.351 21.703 1.00 12.42 152 ALA C CA 1
ATOM 3758 C C . ALA C 1 152 ? 4.577 10.097 20.869 1.00 12.74 152 ALA C C 1
ATOM 3759 O O . ALA C 1 152 ? 5.303 9.804 19.918 1.00 11.08 152 ALA C O 1
ATOM 3761 N N . GLU C 1 153 ? 3.537 9.356 21.220 1.00 11.92 153 GLU C N 1
ATOM 3762 C CA . GLU C 1 153 ? 3.236 8.122 20.510 1.00 10.69 153 GLU C CA 1
ATOM 3763 C C . GLU C 1 153 ? 3.002 8.339 19.018 1.00 11.14 153 GLU C C 1
ATOM 3764 O O . GLU C 1 153 ? 3.633 7.694 18.173 1.00 10.14 153 GLU C O 1
ATOM 3770 N N . ARG C 1 154 ? 2.108 9.256 18.686 1.00 11.08 154 ARG C N 1
ATOM 3771 C CA . ARG C 1 154 ? 1.830 9.492 17.281 1.00 11.05 154 ARG C CA 1
ATOM 3772 C C . ARG C 1 154 ? 3.006 10.113 16.527 1.00 10.47 154 ARG C C 1
ATOM 3773 O O . ARG C 1 154 ? 3.256 9.744 15.376 1.00 10.27 154 ARG C O 1
ATOM 3781 N N . TRP C 1 155 ? 3.741 11.028 17.149 1.00 9.86 155 TRP C N 1
ATOM 3782 C CA . TRP C 1 155 ? 4.883 11.615 16.452 1.00 8.61 155 TRP C CA 1
ATOM 3783 C C . TRP C 1 155 ? 5.988 10.579 16.264 1.00 9.81 155 TRP C C 1
ATOM 3784 O O . TRP C 1 155 ? 6.648 10.545 15.227 1.00 8.67 155 TRP C O 1
ATOM 3795 N N . PHE C 1 156 ? 6.179 9.721 17.263 1.00 9.76 156 PHE C N 1
ATOM 3796 C CA . PHE C 1 156 ? 7.181 8.673 17.177 1.00 8.94 156 PHE C CA 1
ATOM 3797 C C . PHE C 1 156 ? 6.835 7.764 15.997 1.00 10.12 156 PHE C C 1
ATOM 3798 O O . PHE C 1 156 ? 7.710 7.408 15.202 1.00 9.51 156 PHE C O 1
ATOM 3806 N N . GLU C 1 157 ? 5.564 7.400 15.880 1.00 9.60 157 GLU C N 1
ATOM 3807 C CA . GLU C 1 157 ? 5.136 6.540 14.786 1.00 9.50 157 GLU C CA 1
ATOM 3808 C C . GLU C 1 157 ? 5.249 7.240 13.434 1.00 9.68 157 GLU C C 1
ATOM 3809 O O . GLU C 1 157 ? 5.594 6.599 12.438 1.00 9.15 157 GLU C O 1
ATOM 3815 N N . ARG C 1 158 ? 4.982 8.544 13.385 1.00 9.15 158 ARG C N 1
ATOM 3816 C CA . ARG C 1 158 ? 5.108 9.231 12.101 1.00 8.98 158 ARG C CA 1
ATOM 3817 C C . ARG C 1 158 ? 6.583 9.220 11.677 1.00 9.09 158 ARG C C 1
ATOM 3818 O O . ARG C 1 158 ? 6.895 9.116 10.486 1.00 8.66 158 ARG C O 1
ATOM 3826 N N . ILE C 1 159 ? 7.493 9.306 12.643 1.00 8.39 159 ILE C N 1
ATOM 3827 C CA . ILE C 1 159 ? 8.916 9.256 12.328 1.00 8.77 159 ILE C CA 1
ATOM 3828 C C . ILE C 1 159 ? 9.275 7.844 11.838 1.00 9.31 159 ILE C C 1
ATOM 3829 O O . ILE C 1 159 ? 10.065 7.695 10.915 1.00 8.51 159 ILE C O 1
ATOM 3834 N N . ALA C 1 160 ? 8.706 6.806 12.451 1.00 8.65 160 ALA C N 1
ATOM 3835 C CA . ALA C 1 160 ? 8.960 5.439 11.982 1.00 8.38 160 ALA C CA 1
ATOM 3836 C C . ALA C 1 160 ? 8.485 5.311 10.537 1.00 9.24 160 ALA C C 1
ATOM 3837 O O . ALA C 1 160 ? 9.136 4.657 9.717 1.00 10.76 160 ALA C O 1
ATOM 3839 N N . PHE C 1 161 ? 7.349 5.932 10.227 1.00 9.02 161 PHE C N 1
ATOM 3840 C CA . PHE C 1 161 ? 6.822 5.911 8.862 1.00 8.77 161 PHE C CA 1
ATOM 3841 C C . PHE C 1 161 ? 7.850 6.560 7.929 1.00 10.28 161 PHE C C 1
ATOM 3842 O O . PHE C 1 161 ? 8.207 6.007 6.880 1.00 11.55 161 PHE C O 1
ATOM 3850 N N . ALA C 1 162 ? 8.326 7.740 8.313 1.00 9.73 162 ALA C N 1
ATOM 3851 C CA . ALA C 1 162 ? 9.293 8.461 7.489 1.00 9.40 162 ALA C CA 1
ATOM 3852 C C . ALA C 1 162 ? 10.557 7.651 7.235 1.00 11.54 162 ALA C C 1
ATOM 3853 O O . ALA C 1 162 ? 11.065 7.609 6.106 1.00 12.74 162 ALA C O 1
ATOM 3855 N N . ALA C 1 163 ? 11.063 7.006 8.282 1.00 11.78 163 ALA C N 1
ATOM 3856 C CA . ALA C 1 163 ? 12.280 6.211 8.150 1.00 12.25 163 ALA C CA 1
ATOM 3857 C C . ALA C 1 163 ? 12.073 5.047 7.182 1.00 15.80 163 ALA C C 1
ATOM 3858 O O . ALA C 1 163 ? 12.980 4.704 6.426 1.00 18.07 163 ALA C O 1
ATOM 3860 N N . SER C 1 164 ? 10.877 4.462 7.194 1.00 16.62 164 SER C N 1
ATOM 3861 C CA . SER C 1 164 ? 10.562 3.323 6.332 1.00 18.01 164 SER C CA 1
ATOM 3862 C C . SER C 1 164 ? 10.441 3.698 4.858 1.00 20.43 164 SER C C 1
ATOM 3863 O O . SER C 1 164 ? 10.368 2.820 3.995 1.00 22.25 164 SER C O 1
ATOM 3866 N N . ARG C 1 165 ? 10.406 4.996 4.578 1.00 22.12 165 ARG C N 1
ATOM 3867 C CA . ARG C 1 165 ? 10.284 5.492 3.212 1.00 24.74 165 ARG C CA 1
ATOM 3868 C C . ARG C 1 165 ? 11.655 5.606 2.548 1.00 25.67 165 ARG C C 1
ATOM 3869 O O . ARG C 1 165 ? 11.695 5.705 1.303 1.00 26.24 165 ARG C O 1
ATOM 3877 N N . PRO D 1 1 ? 16.266 -4.687 5.420 1.00 17.91 1 PRO D N 1
ATOM 3878 C CA . PRO D 1 1 ? 15.813 -5.957 4.817 1.00 17.77 1 PRO D CA 1
ATOM 3879 C C . PRO D 1 1 ? 16.896 -7.028 4.844 1.00 18.14 1 PRO D C 1
ATOM 3880 O O . PRO D 1 1 ? 18.081 -6.722 4.956 1.00 19.69 1 PRO D O 1
ATOM 3884 N N . LYS D 1 2 ? 16.475 -8.283 4.745 1.00 18.85 2 LYS D N 1
ATOM 3885 C CA . LYS D 1 2 ? 17.396 -9.410 4.752 1.00 19.80 2 LYS D CA 1
ATOM 3886 C C . LYS D 1 2 ? 17.629 -9.878 3.324 1.00 19.17 2 LYS D C 1
ATOM 3887 O O . LYS D 1 2 ? 16.717 -9.853 2.499 1.00 18.81 2 LYS D O 1
ATOM 3893 N N . VAL D 1 3 ? 18.856 -10.291 3.031 1.00 18.10 3 VAL D N 1
ATOM 3894 C CA . VAL D 1 3 ? 19.183 -10.774 1.700 1.00 18.91 3 VAL D CA 1
ATOM 3895 C C . VAL D 1 3 ? 19.843 -12.136 1.803 1.00 17.96 3 VAL D C 1
ATOM 3896 O O . VAL D 1 3 ? 20.858 -12.286 2.481 1.00 20.04 3 VAL D O 1
ATOM 3900 N N . ASN D 1 4 ? 19.247 -13.133 1.160 1.00 18.02 4 ASN D N 1
ATOM 3901 C CA . ASN D 1 4 ? 19.829 -14.468 1.141 1.00 17.42 4 ASN D CA 1
ATOM 3902 C C . ASN D 1 4 ? 20.646 -14.540 -0.144 1.00 18.16 4 ASN D C 1
ATOM 3903 O O . ASN D 1 4 ? 20.152 -14.204 -1.221 1.00 17.69 4 ASN D O 1
ATOM 3908 N N . LEU D 1 5 ? 21.899 -14.968 -0.021 1.00 18.51 5 LEU D N 1
ATOM 3909 C CA . LEU D 1 5 ? 22.799 -15.061 -1.166 1.00 20.47 5 LEU D CA 1
ATOM 3910 C C . LEU D 1 5 ? 23.011 -16.519 -1.566 1.00 20.41 5 LEU D C 1
ATOM 3911 O O . LEU D 1 5 ? 23.193 -17.383 -0.711 1.00 21.57 5 LEU D O 1
ATOM 3916 N N . TYR D 1 6 ? 22.988 -16.789 -2.867 1.00 21.96 6 TYR D N 1
ATOM 3917 C CA . TYR D 1 6 ? 23.176 -18.152 -3.351 1.00 24.01 6 TYR D CA 1
ATOM 3918 C C . TYR D 1 6 ? 24.329 -18.293 -4.336 1.00 23.71 6 TYR D C 1
ATOM 3919 O O . TYR D 1 6 ? 24.722 -17.337 -5.002 1.00 24.27 6 TYR D O 1
ATOM 3928 N N . ALA D 1 7 ? 24.865 -19.508 -4.411 1.00 26.89 7 ALA D N 1
ATOM 3929 C CA . ALA D 1 7 ? 25.962 -19.844 -5.312 1.00 27.38 7 ALA D CA 1
ATOM 3930 C C . ALA D 1 7 ? 27.105 -18.832 -5.354 1.00 28.52 7 ALA D C 1
ATOM 3931 O O . ALA D 1 7 ? 27.723 -18.526 -4.336 1.00 27.74 7 ALA D O 1
ATOM 3933 N N . THR D 1 8 ? 27.379 -18.324 -6.550 1.00 29.22 8 THR D N 1
ATOM 3934 C CA . THR D 1 8 ? 28.444 -17.357 -6.770 1.00 31.56 8 THR D CA 1
ATOM 3935 C C . THR D 1 8 ? 28.459 -16.226 -5.746 1.00 31.04 8 THR D C 1
ATOM 3936 O O . THR D 1 8 ? 29.513 -15.881 -5.212 1.00 30.44 8 THR D O 1
ATOM 3940 N N . PHE D 1 9 ? 27.291 -15.651 -5.474 1.00 28.98 9 PHE D N 1
ATOM 3941 C CA . PHE D 1 9 ? 27.195 -14.547 -4.525 1.00 28.83 9 PHE D CA 1
ATOM 3942 C C . PHE D 1 9 ? 27.640 -14.928 -3.122 1.00 27.83 9 PHE D C 1
ATOM 3943 O O . PHE D 1 9 ? 28.218 -14.109 -2.406 1.00 27.15 9 PHE D O 1
ATOM 3951 N N . ARG D 1 10 ? 27.372 -16.168 -2.729 1.00 27.53 10 ARG D N 1
ATOM 3952 C CA . ARG D 1 10 ? 27.764 -16.644 -1.410 1.00 28.45 10 ARG D CA 1
ATOM 3953 C C . ARG D 1 10 ? 29.283 -16.815 -1.349 1.00 28.42 10 ARG D C 1
ATOM 3954 O O . ARG D 1 10 ? 29.905 -16.548 -0.321 1.00 28.03 10 ARG D O 1
ATOM 3962 N N . ASP D 1 11 ? 29.876 -17.256 -2.454 1.00 28.46 11 ASP D N 1
ATOM 3963 C CA . ASP D 1 11 ? 31.323 -17.447 -2.515 1.00 29.73 11 ASP D CA 1
ATOM 3964 C C . ASP D 1 11 ? 32.022 -16.097 -2.481 1.00 29.97 11 ASP D C 1
ATOM 3965 O O . ASP D 1 11 ? 32.951 -15.881 -1.702 1.00 29.48 11 ASP D O 1
ATOM 3970 N N . LEU D 1 12 ? 31.561 -15.193 -3.339 1.00 29.19 12 LEU D N 1
ATOM 3971 C CA . LEU D 1 12 ? 32.131 -13.858 -3.443 1.00 29.68 12 LEU D CA 1
ATOM 3972 C C . LEU D 1 12 ? 32.119 -13.082 -2.132 1.00 29.69 12 LEU D C 1
ATOM 3973 O O . LEU D 1 12 ? 32.990 -12.247 -1.901 1.00 30.89 12 LEU D O 1
ATOM 3978 N N . THR D 1 13 ? 31.142 -13.359 -1.273 1.00 29.90 13 THR D N 1
ATOM 3979 C CA . THR D 1 13 ? 31.034 -12.651 0.000 1.00 28.70 13 THR D CA 1
ATOM 3980 C C . THR D 1 13 ? 31.352 -13.498 1.230 1.00 29.05 13 THR D C 1
ATOM 3981 O O . THR D 1 13 ? 31.728 -12.963 2.275 1.00 28.85 13 THR D O 1
ATOM 3985 N N . GLY D 1 14 ? 31.193 -14.813 1.111 1.00 28.34 14 GLY D N 1
ATOM 3986 C CA . GLY D 1 14 ? 31.455 -15.691 2.238 1.00 28.01 14 GLY D CA 1
ATOM 3987 C C . GLY D 1 14 ? 30.311 -15.665 3.237 1.00 27.41 14 GLY D C 1
ATOM 3988 O O . GLY D 1 14 ? 30.452 -16.114 4.376 1.00 28.10 14 GLY D O 1
ATOM 3989 N N . LYS D 1 15 ? 29.170 -15.135 2.806 1.00 27.91 15 LYS D N 1
ATOM 3990 C CA . LYS D 1 15 ? 27.990 -15.041 3.663 1.00 27.24 15 LYS D CA 1
ATOM 3991 C C . LYS D 1 15 ? 26.763 -15.641 2.985 1.00 26.31 15 LYS D C 1
ATOM 3992 O O . LYS D 1 15 ? 26.606 -15.541 1.769 1.00 26.60 15 LYS D O 1
ATOM 3998 N N . SER D 1 16 ? 25.895 -16.261 3.781 1.00 26.37 16 SER D N 1
ATOM 3999 C CA . SER D 1 16 ? 24.674 -16.872 3.266 1.00 24.93 16 SER D CA 1
ATOM 4000 C C . SER D 1 16 ? 23.510 -15.886 3.352 1.00 24.11 16 SER D C 1
ATOM 4001 O O . SER D 1 16 ? 22.593 -15.923 2.533 1.00 22.14 16 SER D O 1
ATOM 4005 N N . GLN D 1 17 ? 23.554 -15.012 4.353 1.00 21.94 17 GLN D N 1
ATOM 4006 C CA . GLN D 1 17 ? 22.516 -14.002 4.547 1.00 22.88 17 GLN D CA 1
ATOM 4007 C C . GLN D 1 17 ? 23.099 -12.753 5.196 1.00 22.50 17 GLN D C 1
ATOM 4008 O O . GLN D 1 17 ? 23.987 -12.833 6.048 1.00 20.11 17 GLN D O 1
ATOM 4014 N N . LEU D 1 18 ? 22.595 -11.599 4.775 1.00 20.38 18 LEU D N 1
ATOM 4015 C CA . LEU D 1 18 ? 23.029 -10.311 5.296 1.00 20.09 18 LEU D CA 1
ATOM 4016 C C . LEU D 1 18 ? 21.806 -9.453 5.560 1.00 20.06 18 LEU D C 1
ATOM 4017 O O . LEU D 1 18 ? 20.747 -9.686 4.984 1.00 20.82 18 LEU D O 1
ATOM 4022 N N . GLU D 1 19 ? 21.959 -8.472 6.443 1.00 19.40 19 GLU D N 1
ATOM 4023 C CA . GLU D 1 19 ? 20.886 -7.535 6.744 1.00 20.29 19 GLU D CA 1
ATOM 4024 C C . GLU D 1 19 ? 21.413 -6.173 6.305 1.00 20.06 19 GLU D C 1
ATOM 4025 O O . GLU D 1 19 ? 22.451 -5.713 6.788 1.00 21.66 19 GLU D O 1
ATOM 4031 N N . LEU D 1 20 ? 20.704 -5.540 5.376 1.00 19.17 20 LEU D N 1
ATOM 4032 C CA . LEU D 1 20 ? 21.111 -4.252 4.836 1.00 19.12 20 LEU D CA 1
ATOM 4033 C C . LEU D 1 20 ? 19.955 -3.261 4.824 1.00 18.92 20 LEU D C 1
ATOM 4034 O O . LEU D 1 20 ? 18.797 -3.659 4.724 1.00 20.55 20 LEU D O 1
ATOM 4039 N N . PRO D 1 21 ? 20.258 -1.957 4.930 1.00 20.19 21 PRO D N 1
ATOM 4040 C CA . PRO D 1 21 ? 19.202 -0.941 4.920 1.00 20.62 21 PRO D CA 1
ATOM 4041 C C . PRO D 1 21 ? 18.676 -0.702 3.506 1.00 21.09 21 PRO D C 1
ATOM 4042 O O . PRO D 1 21 ? 19.317 -1.083 2.523 1.00 19.42 21 PRO D O 1
ATOM 4046 N N . GLY D 1 22 ? 17.504 -0.081 3.410 1.00 20.09 22 GLY D N 1
ATOM 4047 C CA . GLY D 1 22 ? 16.921 0.200 2.110 1.00 19.48 22 GLY D CA 1
ATOM 4048 C C . GLY D 1 22 ? 15.406 0.080 2.077 1.00 17.84 22 GLY D C 1
ATOM 4049 O O . GLY D 1 22 ? 14.835 -0.869 2.621 1.00 18.50 22 GLY D O 1
ATOM 4050 N N . ALA D 1 23 ? 14.757 1.039 1.421 1.00 18.19 23 ALA D N 1
ATOM 4051 C CA . ALA D 1 23 ? 13.301 1.062 1.313 1.00 18.09 23 ALA D CA 1
ATOM 4052 C C . ALA D 1 23 ? 12.796 0.492 -0.006 1.00 16.74 23 ALA D C 1
ATOM 4053 O O . ALA D 1 23 ? 11.584 0.342 -0.193 1.00 18.27 23 ALA D O 1
ATOM 4055 N N . THR D 1 24 ? 13.722 0.200 -0.922 1.00 15.08 24 THR D N 1
ATOM 4056 C CA . THR D 1 24 ? 13.391 -0.381 -2.219 1.00 15.04 24 THR D CA 1
ATOM 4057 C C . THR D 1 24 ? 14.450 -1.422 -2.536 1.00 14.24 24 THR D C 1
ATOM 4058 O O . THR D 1 24 ? 15.541 -1.410 -1.960 1.00 15.82 24 THR D O 1
ATOM 4062 N N . VAL D 1 25 ? 14.124 -2.315 -3.459 1.00 13.69 25 VAL D N 1
ATOM 4063 C CA . VAL D 1 25 ? 15.059 -3.360 -3.851 1.00 13.83 25 VAL D CA 1
ATOM 4064 C C . VAL D 1 25 ? 16.366 -2.714 -4.299 1.00 14.90 25 VAL D C 1
ATOM 4065 O O . VAL D 1 25 ? 17.445 -3.173 -3.920 1.00 14.10 25 VAL D O 1
ATOM 4069 N N . GLY D 1 26 ? 16.264 -1.642 -5.084 1.00 13.73 26 GLY D N 1
ATOM 4070 C CA . GLY D 1 26 ? 17.447 -0.940 -5.560 1.00 15.93 26 GLY D CA 1
ATOM 4071 C C . GLY D 1 26 ? 18.333 -0.415 -4.437 1.00 16.24 26 GLY D C 1
ATOM 4072 O O . GLY D 1 26 ? 19.555 -0.582 -4.479 1.00 16.37 26 GLY D O 1
ATOM 4073 N N . GLU D 1 27 ? 17.736 0.225 -3.433 1.00 16.84 27 GLU D N 1
ATOM 4074 C CA . GLU D 1 27 ? 18.524 0.746 -2.315 1.00 16.73 27 GLU D CA 1
ATOM 4075 C C . GLU D 1 27 ? 19.254 -0.392 -1.598 1.00 16.85 27 GLU D C 1
ATOM 4076 O O . GLU D 1 27 ? 20.433 -0.270 -1.257 1.00 16.91 27 GLU D O 1
ATOM 4082 N N . VAL D 1 28 ? 18.552 -1.495 -1.363 1.00 15.06 28 VAL D N 1
ATOM 4083 C CA . VAL D 1 28 ? 19.163 -2.629 -0.681 1.00 14.85 28 VAL D CA 1
ATOM 4084 C C . VAL D 1 28 ? 20.315 -3.196 -1.498 1.00 14.38 28 VAL D C 1
ATOM 4085 O O . VAL D 1 28 ? 21.386 -3.463 -0.953 1.00 15.28 28 VAL D O 1
ATOM 4089 N N . LEU D 1 29 ? 20.110 -3.370 -2.802 1.00 14.90 29 LEU D N 1
ATOM 4090 C CA . LEU D 1 29 ? 21.173 -3.919 -3.643 1.00 15.66 29 LEU D CA 1
ATOM 4091 C C . LEU D 1 29 ? 22.356 -2.966 -3.778 1.00 16.72 29 LEU D C 1
ATOM 4092 O O . LEU D 1 29 ? 23.502 -3.410 -3.869 1.00 15.36 29 LEU D O 1
ATOM 4097 N N . GLU D 1 30 ? 22.088 -1.662 -3.783 1.00 18.03 30 GLU D N 1
ATOM 4098 C CA . GLU D 1 30 ? 23.166 -0.680 -3.868 1.00 19.60 30 GLU D CA 1
ATOM 4099 C C . GLU D 1 30 ? 24.011 -0.814 -2.608 1.00 19.65 30 GLU D C 1
ATOM 4100 O O . GLU D 1 30 ? 25.236 -0.758 -2.660 1.00 19.79 30 GLU D O 1
ATOM 4106 N N . ASN D 1 31 ? 23.351 -0.988 -1.466 1.00 17.43 31 ASN D N 1
ATOM 4107 C CA . ASN D 1 31 ? 24.078 -1.148 -0.217 1.00 17.23 31 ASN D CA 1
ATOM 4108 C C . ASN D 1 31 ? 24.840 -2.462 -0.205 1.00 16.09 31 ASN D C 1
ATOM 4109 O O . ASN D 1 31 ? 25.906 -2.559 0.400 1.00 16.16 31 ASN D O 1
ATOM 4114 N N . LEU D 1 32 ? 24.303 -3.466 -0.892 1.00 16.25 32 LEU D N 1
ATOM 4115 C CA . LEU D 1 32 ? 24.959 -4.768 -0.959 1.00 17.69 32 LEU D CA 1
ATOM 4116 C C . LEU D 1 32 ? 26.288 -4.645 -1.691 1.00 17.94 32 LEU D C 1
ATOM 4117 O O . LEU D 1 32 ? 27.287 -5.254 -1.285 1.00 18.24 32 LEU D O 1
ATOM 4122 N N . VAL D 1 33 ? 26.304 -3.853 -2.760 1.00 18.39 33 VAL D N 1
ATOM 4123 C CA . VAL D 1 33 ? 27.528 -3.662 -3.529 1.00 19.92 33 VAL D CA 1
ATOM 4124 C C . VAL D 1 33 ? 28.543 -2.856 -2.722 1.00 20.19 33 VAL D C 1
ATOM 4125 O O . VAL D 1 33 ? 29.750 -3.066 -2.843 1.00 21.05 33 VAL D O 1
ATOM 4129 N N . ARG D 1 34 ? 28.061 -1.939 -1.888 1.00 20.41 34 ARG D N 1
ATOM 4130 C CA . ARG D 1 34 ? 28.973 -1.153 -1.062 1.00 20.28 34 ARG D CA 1
ATOM 4131 C C . ARG D 1 34 ? 29.571 -2.056 0.005 1.00 20.51 34 ARG D C 1
ATOM 4132 O O . ARG D 1 34 ? 30.731 -1.897 0.392 1.00 20.50 34 ARG D O 1
ATOM 4140 N N . ALA D 1 35 ? 28.771 -3.005 0.480 1.00 19.13 35 ALA D N 1
ATOM 4141 C CA . ALA D 1 35 ? 29.219 -3.943 1.499 1.00 18.46 35 ALA D CA 1
ATOM 4142 C C . ALA D 1 35 ? 30.252 -4.898 0.911 1.00 19.52 35 ALA D C 1
ATOM 4143 O O . ALA D 1 35 ? 31.253 -5.212 1.554 1.00 20.26 35 ALA D O 1
ATOM 4145 N N . TYR D 1 36 ? 29.994 -5.362 -0.307 1.00 20.60 36 TYR D N 1
ATOM 4146 C CA . TYR D 1 36 ? 30.901 -6.283 -0.987 1.00 20.61 36 TYR D CA 1
ATOM 4147 C C . TYR D 1 36 ? 31.064 -5.904 -2.452 1.00 21.54 36 TYR D C 1
ATOM 4148 O O . TYR D 1 36 ? 30.385 -6.442 -3.329 1.00 20.96 36 TYR D O 1
ATOM 4157 N N . PRO D 1 37 ? 31.976 -4.963 -2.732 1.00 23.77 37 PRO D N 1
ATOM 4158 C CA . PRO D 1 37 ? 32.286 -4.455 -4.070 1.00 23.43 37 PRO D CA 1
ATOM 4159 C C . PRO D 1 37 ? 32.548 -5.544 -5.111 1.00 24.37 37 PRO D C 1
ATOM 4160 O O . PRO D 1 37 ? 32.398 -5.311 -6.307 1.00 25.11 37 PRO D O 1
ATOM 4164 N N . ALA D 1 38 ? 32.931 -6.730 -4.653 1.00 25.37 38 ALA D N 1
ATOM 4165 C CA . ALA D 1 38 ? 33.212 -7.838 -5.562 1.00 27.22 38 ALA D CA 1
ATOM 4166 C C . ALA D 1 38 ? 31.957 -8.292 -6.305 1.00 28.53 38 ALA D C 1
ATOM 4167 O O . ALA D 1 38 ? 32.047 -8.987 -7.320 1.00 29.62 38 ALA D O 1
ATOM 4169 N N . LEU D 1 39 ? 30.792 -7.891 -5.801 1.00 27.89 39 LEU D N 1
ATOM 4170 C CA . LEU D 1 39 ? 29.510 -8.263 -6.404 1.00 28.27 39 LEU D CA 1
ATOM 4171 C C . LEU D 1 39 ? 29.031 -7.302 -7.488 1.00 29.09 39 LEU D C 1
ATOM 4172 O O . LEU D 1 39 ? 28.130 -7.633 -8.257 1.00 28.35 39 LEU D O 1
ATOM 4177 N N . LYS D 1 40 ? 29.624 -6.116 -7.548 1.00 29.72 40 LYS D N 1
ATOM 4178 C CA . LYS D 1 40 ? 29.206 -5.108 -8.517 1.00 32.10 40 LYS D CA 1
ATOM 4179 C C . LYS D 1 40 ? 29.003 -5.612 -9.943 1.00 32.44 40 LYS D C 1
ATOM 4180 O O . LYS D 1 40 ? 27.914 -5.491 -10.500 1.00 32.19 40 LYS D O 1
ATOM 4186 N N . GLU D 1 41 ? 30.054 -6.174 -10.528 1.00 33.22 41 GLU D N 1
ATOM 4187 C CA . GLU D 1 41 ? 30.004 -6.674 -11.898 1.00 34.77 41 GLU D CA 1
ATOM 4188 C C . GLU D 1 41 ? 28.992 -7.800 -12.097 1.00 34.05 41 GLU D C 1
ATOM 4189 O O . GLU D 1 41 ? 28.439 -7.965 -13.186 1.00 34.21 41 GLU D O 1
ATOM 4195 N N . GLU D 1 42 ? 28.752 -8.565 -11.039 1.00 33.31 42 GLU D N 1
ATOM 4196 C CA . GLU D 1 42 ? 27.828 -9.694 -11.087 1.00 33.21 42 GLU D CA 1
ATOM 4197 C C . GLU D 1 42 ? 26.370 -9.281 -10.939 1.00 31.76 42 GLU D C 1
ATOM 4198 O O . GLU D 1 42 ? 25.482 -9.873 -11.554 1.00 31.33 42 GLU D O 1
ATOM 4204 N N . LEU D 1 43 ? 26.132 -8.261 -10.123 1.00 30.74 43 LEU D N 1
ATOM 4205 C CA . LEU D 1 43 ? 24.784 -7.775 -9.857 1.00 29.91 43 LEU D CA 1
ATOM 4206 C C . LEU D 1 43 ? 24.252 -6.694 -10.790 1.00 30.08 43 LEU D C 1
ATOM 4207 O O . LEU D 1 43 ? 23.093 -6.747 -11.210 1.00 29.05 43 LEU D O 1
ATOM 4212 N N . PHE D 1 44 ? 25.095 -5.718 -11.111 1.00 29.75 44 PHE D N 1
ATOM 4213 C CA . PHE D 1 44 ? 24.684 -4.598 -11.950 1.00 30.17 44 PHE D CA 1
ATOM 4214 C C . PHE D 1 44 ? 25.321 -4.499 -13.330 1.00 31.85 44 PHE D C 1
ATOM 4215 O O . PHE D 1 44 ? 26.444 -4.946 -13.551 1.00 31.85 44 PHE D O 1
ATOM 4223 N N . GLU D 1 45 ? 24.569 -3.900 -14.250 1.00 33.83 45 GLU D N 1
ATOM 4224 C CA . GLU D 1 45 ? 25.022 -3.635 -15.611 1.00 35.71 45 GLU D CA 1
ATOM 4225 C C . GLU D 1 45 ? 24.684 -2.156 -15.753 1.00 36.10 45 GLU D C 1
ATOM 4226 O O . GLU D 1 45 ? 23.599 -1.794 -16.213 1.00 35.65 45 GLU D O 1
ATOM 4232 N N . GLY D 1 46 ? 25.608 -1.302 -15.330 1.00 36.68 46 GLY D N 1
ATOM 4233 C CA . GLY D 1 46 ? 25.355 0.123 -15.378 1.00 36.46 46 GLY D CA 1
ATOM 4234 C C . GLY D 1 46 ? 24.500 0.459 -14.170 1.00 36.61 46 GLY D C 1
ATOM 4235 O O . GLY D 1 46 ? 24.862 0.124 -13.041 1.00 37.13 46 GLY D O 1
ATOM 4236 N N . GLU D 1 47 ? 23.361 1.103 -14.399 1.00 36.48 47 GLU D N 1
ATOM 4237 C CA . GLU D 1 47 ? 22.464 1.469 -13.309 1.00 37.04 47 GLU D CA 1
ATOM 4238 C C . GLU D 1 47 ? 21.374 0.422 -13.109 1.00 35.20 47 GLU D C 1
ATOM 4239 O O . GLU D 1 47 ? 20.609 0.490 -12.145 1.00 35.89 47 GLU D O 1
ATOM 4245 N N . GLY D 1 48 ? 21.300 -0.541 -14.023 1.00 32.22 48 GLY D N 1
ATOM 4246 C CA . GLY D 1 48 ? 20.277 -1.566 -13.920 1.00 27.99 48 GLY D CA 1
ATOM 4247 C C . GLY D 1 48 ? 20.773 -2.935 -13.500 1.00 25.41 48 GLY D C 1
ATOM 4248 O O . GLY D 1 48 ? 21.977 -3.189 -13.444 1.00 24.92 48 GLY D O 1
ATOM 4249 N N . LEU D 1 49 ? 19.830 -3.823 -13.205 1.00 23.25 49 LEU D N 1
ATOM 4250 C CA . LEU D 1 49 ? 20.147 -5.186 -12.798 1.00 23.01 49 LEU D CA 1
ATOM 4251 C C . LEU D 1 49 ? 20.838 -5.942 -13.921 1.00 22.96 49 LEU D C 1
ATOM 4252 O O . LEU D 1 49 ? 20.533 -5.728 -15.094 1.00 22.44 49 LEU D O 1
ATOM 4257 N N . ALA D 1 50 ? 21.757 -6.833 -13.559 1.00 24.26 50 ALA D N 1
ATOM 4258 C CA . ALA D 1 50 ? 22.452 -7.636 -14.557 1.00 26.16 50 ALA D CA 1
ATOM 4259 C C . ALA D 1 50 ? 21.407 -8.511 -15.237 1.00 26.74 50 ALA D C 1
ATOM 4260 O O . ALA D 1 50 ? 20.468 -8.978 -14.597 1.00 25.84 50 ALA D O 1
ATOM 4262 N N . GLU D 1 51 ? 21.588 -8.733 -16.534 1.00 28.50 51 GLU D N 1
ATOM 4263 C CA . GLU D 1 51 ? 20.668 -9.521 -17.350 1.00 31.57 51 GLU D CA 1
ATOM 4264 C C . GLU D 1 51 ? 20.166 -10.859 -16.813 1.00 30.97 51 GLU D C 1
ATOM 4265 O O . GLU D 1 51 ? 18.961 -11.109 -16.793 1.00 32.43 51 GLU D O 1
ATOM 4271 N N . ARG D 1 52 ? 21.081 -11.717 -16.377 1.00 29.74 52 ARG D N 1
ATOM 4272 C CA . ARG D 1 52 ? 20.704 -13.049 -15.916 1.00 29.31 52 ARG D CA 1
ATOM 4273 C C . ARG D 1 52 ? 20.592 -13.282 -14.412 1.00 26.38 52 ARG D C 1
ATOM 4274 O O . ARG D 1 52 ? 20.500 -14.427 -13.972 1.00 27.27 52 ARG D O 1
ATOM 4282 N N . VAL D 1 53 ? 20.602 -12.215 -13.622 1.00 23.79 53 VAL D N 1
ATOM 4283 C CA . VAL D 1 53 ? 20.475 -12.360 -12.176 1.00 23.23 53 VAL D CA 1
ATOM 4284 C C . VAL D 1 53 ? 18.990 -12.416 -11.827 1.00 22.37 53 VAL D C 1
ATOM 4285 O O . VAL D 1 53 ? 18.173 -11.762 -12.476 1.00 22.25 53 VAL D O 1
ATOM 4289 N N . SER D 1 54 ? 18.645 -13.205 -10.814 1.00 20.99 54 SER D N 1
ATOM 4290 C CA . SER D 1 54 ? 17.255 -13.317 -10.385 1.00 20.97 54 SER D CA 1
ATOM 4291 C C . SER D 1 54 ? 17.119 -12.832 -8.951 1.00 19.41 54 SER D C 1
ATOM 4292 O O . SER D 1 54 ? 17.854 -13.265 -8.061 1.00 20.23 54 SER D O 1
ATOM 4295 N N . VAL D 1 55 ? 16.174 -11.926 -8.735 1.00 18.05 55 VAL D N 1
ATOM 4296 C CA . VAL D 1 55 ? 15.940 -11.378 -7.406 1.00 17.63 55 VAL D CA 1
ATOM 4297 C C . VAL D 1 55 ? 14.475 -11.602 -7.046 1.00 15.78 55 VAL D C 1
ATOM 4298 O O . VAL D 1 55 ? 13.581 -11.178 -7.776 1.00 15.15 55 VAL D O 1
ATOM 4302 N N . PHE D 1 56 ? 14.237 -12.287 -5.933 1.00 15.32 56 PHE D N 1
ATOM 4303 C CA . PHE D 1 56 ? 12.873 -12.571 -5.504 1.00 15.38 56 PHE D CA 1
ATOM 4304 C C . PHE D 1 56 ? 12.531 -11.901 -4.187 1.00 16.15 56 PHE D C 1
ATOM 4305 O O . PHE D 1 56 ? 13.325 -11.908 -3.251 1.00 17.35 56 PHE D O 1
ATOM 4313 N N . LEU D 1 57 ? 11.336 -11.328 -4.124 1.00 16.00 57 LEU D N 1
ATOM 4314 C CA . LEU D 1 57 ? 10.864 -10.686 -2.908 1.00 18.61 57 LEU D CA 1
ATOM 4315 C C . LEU D 1 57 ? 9.734 -11.561 -2.392 1.00 19.34 57 LEU D C 1
ATOM 4316 O O . LEU D 1 57 ? 8.654 -11.610 -2.985 1.00 19.36 57 LEU D O 1
ATOM 4321 N N . GLU D 1 58 ? 9.999 -12.252 -1.289 1.00 20.09 58 GLU D N 1
ATOM 4322 C CA . GLU D 1 58 ? 9.034 -13.159 -0.681 1.00 21.26 58 GLU D CA 1
ATOM 4323 C C . GLU D 1 58 ? 8.470 -14.098 -1.753 1.00 22.60 58 GLU D C 1
ATOM 4324 O O . GLU D 1 58 ? 7.258 -14.268 -1.879 1.00 21.74 58 GLU D O 1
ATOM 4330 N N . GLY D 1 59 ? 9.373 -14.682 -2.543 1.00 19.66 59 GLY D N 1
ATOM 4331 C CA . GLY D 1 59 ? 8.981 -15.621 -3.586 1.00 21.59 59 GLY D CA 1
ATOM 4332 C C . GLY D 1 59 ? 8.532 -15.047 -4.918 1.00 22.21 59 GLY D C 1
ATOM 4333 O O . GLY D 1 59 ? 8.258 -15.795 -5.859 1.00 24.39 59 GLY D O 1
ATOM 4334 N N . ARG D 1 60 ? 8.467 -13.723 -5.010 1.00 21.60 60 ARG D N 1
ATOM 4335 C CA . ARG D 1 60 ? 8.023 -13.048 -6.228 1.00 23.02 60 ARG D CA 1
ATOM 4336 C C . ARG D 1 60 ? 9.198 -12.456 -7.011 1.00 21.47 60 ARG D C 1
ATOM 4337 O O . ARG D 1 60 ? 9.975 -11.683 -6.462 1.00 19.36 60 ARG D O 1
ATOM 4345 N N . ASP D 1 61 ? 9.327 -12.813 -8.289 1.00 20.60 61 ASP D N 1
ATOM 4346 C CA . ASP D 1 61 ? 10.405 -12.269 -9.120 1.00 20.02 61 ASP D CA 1
ATOM 4347 C C . ASP D 1 61 ? 10.168 -10.759 -9.206 1.00 19.40 61 ASP D C 1
ATOM 4348 O O . ASP D 1 61 ? 9.129 -10.314 -9.702 1.00 20.76 61 ASP D O 1
ATOM 4353 N N . VAL D 1 62 ? 11.129 -9.967 -8.738 1.00 17.01 62 VAL D N 1
ATOM 4354 C CA . VAL D 1 62 ? 10.955 -8.518 -8.738 1.00 17.85 62 VAL D CA 1
ATOM 4355 C C . VAL D 1 62 ? 10.801 -7.879 -10.106 1.00 18.64 62 VAL D C 1
ATOM 4356 O O . VAL D 1 62 ? 10.267 -6.781 -10.213 1.00 18.64 62 VAL D O 1
ATOM 4360 N N . ARG D 1 63 ? 11.258 -8.553 -11.155 1.00 17.40 63 ARG D N 1
ATOM 4361 C CA . ARG D 1 63 ? 11.114 -7.989 -12.490 1.00 19.39 63 ARG D CA 1
ATOM 4362 C C . ARG D 1 63 ? 9.628 -7.864 -12.824 1.00 20.57 63 ARG D C 1
ATOM 4363 O O . ARG D 1 63 ? 9.238 -7.034 -13.645 1.00 20.54 63 ARG D O 1
ATOM 4371 N N . TYR D 1 64 ? 8.804 -8.682 -12.170 1.00 21.86 64 TYR D N 1
ATOM 4372 C CA . TYR D 1 64 ? 7.359 -8.672 -12.386 1.00 23.86 64 TYR D CA 1
ATOM 4373 C C . TYR D 1 64 ? 6.623 -7.741 -11.429 1.00 21.91 64 TYR D C 1
ATOM 4374 O O . TYR D 1 64 ? 5.409 -7.551 -11.531 1.00 22.08 64 TYR D O 1
ATOM 4383 N N . LEU D 1 65 ? 7.368 -7.173 -10.489 1.00 19.23 65 LEU D N 1
ATOM 4384 C CA . LEU D 1 65 ? 6.816 -6.207 -9.554 1.00 18.96 65 LEU D CA 1
ATOM 4385 C C . LEU D 1 65 ? 7.263 -4.866 -10.135 1.00 18.35 65 LEU D C 1
ATOM 4386 O O . LEU D 1 65 ? 6.850 -4.506 -11.239 1.00 18.79 65 LEU D O 1
ATOM 4391 N N . GLN D 1 66 ? 8.116 -4.129 -9.432 1.00 15.26 66 GLN D N 1
ATOM 4392 C CA . GLN D 1 66 ? 8.585 -2.858 -9.972 1.00 14.43 66 GLN D CA 1
ATOM 4393 C C . GLN D 1 66 ? 10.100 -2.845 -10.102 1.00 14.69 66 GLN D C 1
ATOM 4394 O O . GLN D 1 66 ? 10.726 -1.785 -10.082 1.00 15.45 66 GLN D O 1
ATOM 4400 N N . GLY D 1 67 ? 10.682 -4.033 -10.250 1.00 14.90 67 GLY D N 1
ATOM 4401 C CA . GLY D 1 67 ? 12.124 -4.140 -10.376 1.00 15.68 67 GLY D CA 1
ATOM 4402 C C . GLY D 1 67 ? 12.863 -3.494 -9.218 1.00 14.34 67 GLY D C 1
ATOM 4403 O O . GLY D 1 67 ? 12.506 -3.685 -8.052 1.00 15.68 67 GLY D O 1
ATOM 4404 N N . LEU D 1 68 ? 13.898 -2.725 -9.528 1.00 16.93 68 LEU D N 1
ATOM 4405 C CA . LEU D 1 68 ? 14.675 -2.063 -8.489 1.00 15.55 68 LEU D CA 1
ATOM 4406 C C . LEU D 1 68 ? 13.843 -1.023 -7.737 1.00 16.16 68 LEU D C 1
ATOM 4407 O O . LEU D 1 68 ? 14.212 -0.595 -6.648 1.00 16.69 68 LEU D O 1
ATOM 4412 N N . SER D 1 69 ? 12.721 -0.617 -8.321 1.00 14.81 69 SER D N 1
ATOM 4413 C CA . SER D 1 69 ? 11.865 0.383 -7.687 1.00 15.11 69 SER D CA 1
ATOM 4414 C C . SER D 1 69 ? 10.863 -0.225 -6.711 1.00 15.31 69 SER D C 1
ATOM 4415 O O . SER D 1 69 ? 10.110 0.497 -6.049 1.00 16.42 69 SER D O 1
ATOM 4418 N N . THR D 1 70 ? 10.859 -1.549 -6.611 1.00 13.74 70 THR D N 1
ATOM 4419 C CA . THR D 1 70 ? 9.925 -2.241 -5.731 1.00 14.25 70 THR D CA 1
ATOM 4420 C C . THR D 1 70 ? 10.118 -1.859 -4.272 1.00 14.44 70 THR D C 1
ATOM 4421 O O . THR D 1 70 ? 11.213 -1.994 -3.726 1.00 13.77 70 THR D O 1
ATOM 4425 N N . PRO D 1 71 ? 9.054 -1.352 -3.625 1.00 14.70 71 PRO D N 1
ATOM 4426 C CA . PRO D 1 71 ? 9.131 -0.958 -2.215 1.00 16.23 71 PRO D CA 1
ATOM 4427 C C . PRO D 1 71 ? 9.293 -2.183 -1.321 1.00 14.98 71 PRO D C 1
ATOM 4428 O O . PRO D 1 71 ? 8.765 -3.255 -1.626 1.00 16.52 71 PRO D O 1
ATOM 4432 N N . LEU D 1 72 ? 10.017 -2.003 -0.218 1.00 16.85 72 LEU D N 1
ATOM 4433 C CA . LEU D 1 72 ? 10.287 -3.071 0.744 1.00 18.61 72 LEU D CA 1
ATOM 4434 C C . LEU D 1 72 ? 10.050 -2.627 2.187 1.00 17.65 72 LEU D C 1
ATOM 4435 O O . LEU D 1 72 ? 10.387 -1.499 2.553 1.00 19.74 72 LEU D O 1
ATOM 4440 N N . SER D 1 73 ? 9.476 -3.513 2.997 1.00 18.26 73 SER D N 1
ATOM 4441 C CA . SER D 1 73 ? 9.271 -3.209 4.404 1.00 20.56 73 SER D CA 1
ATOM 4442 C C . SER D 1 73 ? 10.607 -3.516 5.082 1.00 20.60 73 SER D C 1
ATOM 4443 O O . SER D 1 73 ? 11.388 -4.324 4.584 1.00 17.94 73 SER D O 1
ATOM 4446 N N . PRO D 1 74 ? 10.903 -2.857 6.211 1.00 19.80 74 PRO D N 1
ATOM 4447 C CA . PRO D 1 74 ? 12.164 -3.088 6.925 1.00 19.28 74 PRO D CA 1
ATOM 4448 C C . PRO D 1 74 ? 12.592 -4.545 7.140 1.00 17.86 74 PRO D C 1
ATOM 4449 O O . PRO D 1 74 ? 13.779 -4.866 7.062 1.00 19.00 74 PRO D O 1
ATOM 4453 N N . GLY D 1 75 ? 11.629 -5.419 7.401 1.00 16.82 75 GLY D N 1
ATOM 4454 C CA . GLY D 1 75 ? 11.944 -6.811 7.643 1.00 17.59 75 GLY D CA 1
ATOM 4455 C C . GLY D 1 75 ? 11.769 -7.751 6.468 1.00 17.12 75 GLY D C 1
ATOM 4456 O O . GLY D 1 75 ? 11.791 -8.972 6.635 1.00 18.45 75 GLY D O 1
ATOM 4457 N N . ALA D 1 76 ? 11.593 -7.185 5.279 1.00 16.28 76 ALA D N 1
ATOM 4458 C CA . ALA D 1 76 ? 11.407 -7.977 4.064 1.00 16.83 76 ALA D CA 1
ATOM 4459 C C . ALA D 1 76 ? 12.647 -8.814 3.760 1.00 16.46 76 ALA D C 1
ATOM 4460 O O . ALA D 1 76 ? 13.760 -8.462 4.154 1.00 18.16 76 ALA D O 1
ATOM 4462 N N . THR D 1 77 ? 12.446 -9.917 3.050 1.00 17.46 77 THR D N 1
ATOM 4463 C CA . THR D 1 77 ? 13.552 -10.796 2.688 1.00 18.03 77 THR D CA 1
ATOM 4464 C C . THR D 1 77 ? 13.640 -10.986 1.180 1.00 17.68 77 THR D C 1
ATOM 4465 O O . THR D 1 77 ? 12.645 -11.276 0.520 1.00 17.78 77 THR D O 1
ATOM 4469 N N . LEU D 1 78 ? 14.846 -10.813 0.647 1.00 16.95 78 LEU D N 1
ATOM 4470 C CA . LEU D 1 78 ? 15.101 -10.972 -0.779 1.00 16.57 78 LEU D CA 1
ATOM 4471 C C . LEU D 1 78 ? 16.001 -12.181 -0.986 1.00 15.39 78 LEU D C 1
ATOM 4472 O O . LEU D 1 78 ? 16.904 -12.422 -0.183 1.00 16.78 78 LEU D O 1
ATOM 4477 N N . ASP D 1 79 ? 15.741 -12.938 -2.048 1.00 16.14 79 ASP D N 1
ATOM 4478 C CA . ASP D 1 79 ? 16.575 -14.085 -2.402 1.00 16.17 79 ASP D CA 1
ATOM 4479 C C . ASP D 1 79 ? 17.303 -13.675 -3.677 1.00 17.53 79 ASP D C 1
ATOM 4480 O O . ASP D 1 79 ? 16.667 -13.305 -4.671 1.00 16.35 79 ASP D O 1
ATOM 4485 N N . LEU D 1 80 ? 18.632 -13.733 -3.635 1.00 17.97 80 LEU D N 1
ATOM 4486 C CA . LEU D 1 80 ? 19.472 -13.346 -4.771 1.00 19.41 80 LEU D CA 1
ATOM 4487 C C . LEU D 1 80 ? 20.171 -14.528 -5.426 1.00 19.53 80 LEU D C 1
ATOM 4488 O O . LEU D 1 80 ? 20.992 -15.196 -4.795 1.00 20.38 80 LEU D O 1
ATOM 4493 N N . PHE D 1 81 ? 19.851 -14.772 -6.694 1.00 18.12 81 PHE D N 1
ATOM 4494 C CA . PHE D 1 81 ? 20.455 -15.875 -7.438 1.00 20.40 81 PHE D CA 1
ATOM 4495 C C . PHE D 1 81 ? 21.282 -15.406 -8.629 1.00 21.18 81 PHE D C 1
ATOM 4496 O O . PHE D 1 81 ? 20.821 -14.610 -9.446 1.00 21.47 81 PHE D O 1
ATOM 4504 N N . PRO D 1 82 ? 22.525 -15.892 -8.738 1.00 22.78 82 PRO D N 1
ATOM 4505 C CA . PRO D 1 82 ? 23.363 -15.493 -9.868 1.00 23.64 82 PRO D CA 1
ATOM 4506 C C . PRO D 1 82 ? 22.930 -16.340 -11.066 1.00 25.09 82 PRO D C 1
ATOM 4507 O O . PRO D 1 82 ? 22.153 -17.289 -10.909 1.00 22.97 82 PRO D O 1
ATOM 4511 N N . PRO D 1 83 ? 23.414 -16.010 -12.274 1.00 26.28 83 PRO D N 1
ATOM 4512 C CA . PRO D 1 83 ? 23.048 -16.768 -13.476 1.00 28.59 83 PRO D CA 1
ATOM 4513 C C . PRO D 1 83 ? 23.092 -18.286 -13.301 1.00 29.24 83 PRO D C 1
ATOM 4514 O O . PRO D 1 83 ? 22.185 -18.991 -13.742 1.00 30.87 83 PRO D O 1
ATOM 4518 N N . VAL D 1 84 ? 24.145 -18.788 -12.663 1.00 30.32 84 VAL D N 1
ATOM 4519 C CA . VAL D 1 84 ? 24.278 -20.221 -12.415 1.00 31.90 84 VAL D CA 1
ATOM 4520 C C . VAL D 1 84 ? 24.124 -20.437 -10.913 1.00 33.57 84 VAL D C 1
ATOM 4521 O O . VAL D 1 84 ? 25.099 -20.373 -10.162 1.00 32.56 84 VAL D O 1
ATOM 4525 N N . ALA D 1 85 ? 22.894 -20.695 -10.480 1.00 34.86 85 ALA D N 1
ATOM 4526 C CA . ALA D 1 85 ? 22.608 -20.886 -9.062 1.00 37.18 85 ALA D CA 1
ATOM 4527 C C . ALA D 1 85 ? 22.695 -22.329 -8.575 1.00 38.49 85 ALA D C 1
ATOM 4528 O O . ALA D 1 85 ? 22.740 -22.575 -7.370 1.00 39.83 85 ALA D O 1
ATOM 4530 N N . GLY D 1 86 ? 22.716 -23.280 -9.502 1.00 40.29 86 GLY D N 1
ATOM 4531 C CA . GLY D 1 86 ? 22.790 -24.678 -9.111 1.00 42.28 86 GLY D CA 1
ATOM 4532 C C . GLY D 1 86 ? 21.414 -25.303 -8.967 1.00 43.13 86 GLY D C 1
ATOM 4533 O O . GLY D 1 86 ? 20.405 -24.669 -9.280 1.00 43.32 86 GLY D O 1
ATOM 4534 N N . GLY D 1 87 ? 21.367 -26.543 -8.487 1.00 43.89 87 GLY D N 1
ATOM 4535 C CA . GLY D 1 87 ? 20.089 -27.218 -8.328 1.00 43.47 87 GLY D CA 1
ATOM 4536 C C . GLY D 1 87 ? 19.856 -27.832 -6.960 1.00 42.89 87 GLY D C 1
ATOM 4537 O O . GLY D 1 87 ? 19.682 -29.047 -6.842 1.00 44.49 87 GLY D O 1
ATOM 4538 N N . GLY D 1 88 ? 19.842 -26.995 -5.927 1.00 41.49 88 GLY D N 1
ATOM 4539 C CA . GLY D 1 88 ? 19.623 -27.479 -4.574 1.00 39.05 88 GLY D CA 1
ATOM 4540 C C . GLY D 1 88 ? 19.416 -26.332 -3.603 1.00 37.50 88 GLY D C 1
ATOM 4541 O O . GLY D 1 88 ? 20.352 -25.595 -3.298 1.00 37.05 88 GLY D O 1
ATOM 4542 N N . PHE D 1 89 ? 18.189 -26.177 -3.117 1.00 35.45 89 PHE D N 1
ATOM 4543 C CA . PHE D 1 89 ? 17.868 -25.099 -2.186 1.00 33.40 89 PHE D CA 1
ATOM 4544 C C . PHE D 1 89 ? 16.945 -25.605 -1.087 1.00 32.89 89 PHE D C 1
ATOM 4545 O O . PHE D 1 89 ? 16.058 -26.419 -1.345 1.00 32.71 89 PHE D O 1
ATOM 4553 N N . GLU D 1 90 ? 17.158 -25.127 0.136 1.00 32.23 90 GLU D N 1
ATOM 4554 C CA . GLU D 1 90 ? 16.331 -25.535 1.264 1.00 32.24 90 GLU D CA 1
ATOM 4555 C C . GLU D 1 90 ? 16.036 -24.376 2.211 1.00 31.36 90 GLU D C 1
ATOM 4556 O O . GLU D 1 90 ? 16.770 -23.388 2.263 1.00 30.59 90 GLU D O 1
ATOM 4562 N N . ARG D 1 91 ? 14.953 -24.511 2.965 1.00 29.89 91 ARG D N 1
ATOM 4563 C CA . ARG D 1 91 ? 14.548 -23.492 3.919 1.00 30.04 91 ARG D CA 1
ATOM 4564 C C . ARG D 1 91 ? 13.485 -24.057 4.845 1.00 28.19 91 ARG D C 1
ATOM 4565 O O . ARG D 1 91 ? 12.705 -24.920 4.451 1.00 27.92 91 ARG D O 1
ATOM 4573 N N . THR D 1 92 ? 13.471 -23.570 6.080 1.00 28.11 92 THR D N 1
ATOM 4574 C CA . THR D 1 92 ? 12.492 -24.005 7.063 1.00 28.65 92 THR D CA 1
ATOM 4575 C C . THR D 1 92 ? 11.415 -22.929 7.130 1.00 28.11 92 THR D C 1
ATOM 4576 O O . THR D 1 92 ? 11.695 -21.776 7.460 1.00 29.08 92 THR D O 1
ATOM 4580 N N . PHE D 1 93 ? 10.188 -23.311 6.798 1.00 27.45 93 PHE D N 1
ATOM 4581 C CA . PHE D 1 93 ? 9.063 -22.385 6.795 1.00 28.25 93 PHE D CA 1
ATOM 4582 C C . PHE D 1 93 ? 8.220 -22.512 8.052 1.00 28.66 93 PHE D C 1
ATOM 4583 O O . PHE D 1 93 ? 7.961 -23.615 8.529 1.00 28.44 93 PHE D O 1
ATOM 4591 N N . GLY D 1 94 ? 7.794 -21.372 8.586 1.00 27.76 94 GLY D N 1
ATOM 4592 C CA . GLY D 1 94 ? 6.967 -21.381 9.773 1.00 27.72 94 GLY D CA 1
ATOM 4593 C C . GLY D 1 94 ? 5.510 -21.250 9.381 1.00 27.75 94 GLY D C 1
ATOM 4594 O O . GLY D 1 94 ? 5.202 -20.709 8.318 1.00 29.49 94 GLY D O 1
ATOM 4595 N N . ALA D 1 95 ? 4.615 -21.755 10.226 1.00 27.75 95 ALA D N 1
ATOM 4596 C CA . ALA D 1 95 ? 3.178 -21.680 9.975 1.00 27.61 95 ALA D CA 1
ATOM 4597 C C . ALA D 1 95 ? 2.809 -22.111 8.558 1.00 27.45 95 ALA D C 1
ATOM 4598 O O . ALA D 1 95 ? 1.923 -21.530 7.926 1.00 26.58 95 ALA D O 1
ATOM 4600 N N . PHE D 1 96 ? 3.492 -23.139 8.070 1.00 24.72 96 PHE D N 1
ATOM 4601 C CA . PHE D 1 96 ? 3.263 -23.663 6.730 1.00 24.68 96 PHE D CA 1
ATOM 4602 C C . PHE D 1 96 ? 3.224 -25.187 6.865 1.00 25.90 96 PHE D C 1
ATOM 4603 O O . PHE D 1 96 ? 4.219 -25.870 6.627 1.00 26.23 96 PHE D O 1
ATOM 4611 N N . PRO D 1 97 ? 2.063 -25.734 7.265 1.00 26.72 97 PRO D N 1
ATOM 4612 C CA . PRO D 1 97 ? 1.863 -27.174 7.451 1.00 27.68 97 PRO D CA 1
ATOM 4613 C C . PRO D 1 97 ? 1.955 -28.042 6.200 1.00 26.66 97 PRO D C 1
ATOM 4614 O O . PRO D 1 97 ? 1.698 -27.590 5.082 1.00 25.48 97 PRO D O 1
ATOM 4618 N N . PRO D 1 98 ? 2.329 -29.316 6.382 1.00 27.34 98 PRO D N 1
ATOM 4619 C CA . PRO D 1 98 ? 2.457 -30.258 5.273 1.00 26.77 98 PRO D CA 1
ATOM 4620 C C . PRO D 1 98 ? 1.227 -30.322 4.370 1.00 25.83 98 PRO D C 1
ATOM 4621 O O . PRO D 1 98 ? 1.358 -30.323 3.146 1.00 25.10 98 PRO D O 1
ATOM 4625 N N . TRP D 1 99 ? 0.034 -30.367 4.962 1.00 26.18 99 TRP D N 1
ATOM 4626 C CA . TRP D 1 99 ? -1.181 -30.450 4.153 1.00 25.63 99 TRP D CA 1
ATOM 4627 C C . TRP D 1 99 ? -1.337 -29.268 3.208 1.00 24.53 99 TRP D C 1
ATOM 4628 O O . TRP D 1 99 ? -1.874 -29.410 2.109 1.00 26.28 99 TRP D O 1
ATOM 4639 N N . LEU D 1 100 ? -0.859 -28.101 3.632 1.00 23.87 100 LEU D N 1
ATOM 4640 C CA . LEU D 1 100 ? -0.956 -26.907 2.807 1.00 21.88 100 LEU D CA 1
ATOM 4641 C C . LEU D 1 100 ? 0.030 -26.986 1.646 1.00 20.32 100 LEU D C 1
ATOM 4642 O O . LEU D 1 100 ? -0.335 -26.743 0.500 1.00 20.68 100 LEU D O 1
ATOM 4647 N N . LEU D 1 101 ? 1.281 -27.324 1.942 1.00 21.26 101 LEU D N 1
ATOM 4648 C CA . LEU D 1 101 ? 2.280 -27.443 0.887 1.00 21.26 101 LEU D CA 1
ATOM 4649 C C . LEU D 1 101 ? 1.802 -28.489 -0.115 1.00 21.90 101 LEU D C 1
ATOM 4650 O O . LEU D 1 101 ? 1.839 -28.268 -1.320 1.00 20.81 101 LEU D O 1
ATOM 4655 N N . GLU D 1 102 ? 1.333 -29.625 0.392 1.00 24.21 102 GLU D N 1
ATOM 4656 C CA . GLU D 1 102 ? 0.847 -30.685 -0.482 1.00 25.97 102 GLU D CA 1
ATOM 4657 C C . GLU D 1 102 ? -0.294 -30.194 -1.367 1.00 25.93 102 GLU D C 1
ATOM 4658 O O . GLU D 1 102 ? -0.363 -30.537 -2.544 1.00 25.45 102 GLU D O 1
ATOM 4664 N N . ARG D 1 103 ? -1.189 -29.386 -0.803 1.00 25.97 103 ARG D N 1
ATOM 4665 C CA . ARG D 1 103 ? -2.303 -28.857 -1.580 1.00 26.29 103 ARG D CA 1
ATOM 4666 C C . ARG D 1 103 ? -1.763 -28.081 -2.772 1.00 25.35 103 ARG D C 1
ATOM 4667 O O . ARG D 1 103 ? -2.209 -28.271 -3.902 1.00 25.70 103 ARG D O 1
ATOM 4675 N N . TYR D 1 104 ? -0.801 -27.201 -2.509 1.00 24.48 104 TYR D N 1
ATOM 4676 C CA . TYR D 1 104 ? -0.187 -26.390 -3.555 1.00 23.52 104 TYR D CA 1
ATOM 4677 C C . TYR D 1 104 ? 0.558 -27.225 -4.595 1.00 23.16 104 TYR D C 1
ATOM 4678 O O . TYR D 1 104 ? 0.417 -27.001 -5.795 1.00 22.88 104 TYR D O 1
ATOM 4687 N N . LEU D 1 105 ? 1.361 -28.177 -4.132 1.00 24.57 105 LEU D N 1
ATOM 4688 C CA . LEU D 1 105 ? 2.129 -29.021 -5.042 1.00 25.68 105 LEU D CA 1
ATOM 4689 C C . LEU D 1 105 ? 1.223 -29.749 -6.026 1.00 27.40 105 LEU D C 1
ATOM 4690 O O . LEU D 1 105 ? 1.522 -29.829 -7.219 1.00 27.32 105 LEU D O 1
ATOM 4695 N N . GLU D 1 106 ? 0.112 -30.275 -5.527 1.00 28.62 106 GLU D N 1
ATOM 4696 C CA . GLU D 1 106 ? -0.823 -30.987 -6.385 1.00 30.95 106 GLU D CA 1
ATOM 4697 C C . GLU D 1 106 ? -1.461 -30.023 -7.373 1.00 30.50 106 GLU D C 1
ATOM 4698 O O . GLU D 1 106 ? -1.570 -30.319 -8.561 1.00 30.53 106 GLU D O 1
ATOM 4704 N N . GLU D 1 107 ? -1.867 -28.859 -6.879 1.00 31.09 107 GLU D N 1
ATOM 4705 C CA . GLU D 1 107 ? -2.486 -27.855 -7.729 1.00 30.94 107 GLU D CA 1
ATOM 4706 C C . GLU D 1 107 ? -1.527 -27.428 -8.836 1.00 30.93 107 GLU D C 1
ATOM 4707 O O . GLU D 1 107 ? -1.958 -27.051 -9.923 1.00 30.69 107 GLU D O 1
ATOM 4713 N N . TRP D 1 108 ? -0.225 -27.506 -8.566 1.00 29.55 108 TRP D N 1
ATOM 4714 C CA . TRP D 1 108 ? 0.769 -27.124 -9.564 1.00 30.17 108 TRP D CA 1
ATOM 4715 C C . TRP D 1 108 ? 1.091 -28.254 -10.535 1.00 31.55 108 TRP D C 1
ATOM 4716 O O . TRP D 1 108 ? 1.901 -28.084 -11.446 1.00 32.79 108 TRP D O 1
ATOM 4727 N N . GLY D 1 109 ? 0.462 -29.407 -10.335 1.00 32.46 109 GLY D N 1
ATOM 4728 C CA . GLY D 1 109 ? 0.694 -30.530 -11.224 1.00 33.76 109 GLY D CA 1
ATOM 4729 C C . GLY D 1 109 ? 1.714 -31.530 -10.719 1.00 34.39 109 GLY D C 1
ATOM 4730 O O . GLY D 1 109 ? 2.100 -32.446 -11.444 1.00 34.39 109 GLY D O 1
ATOM 4731 N N . GLY D 1 110 ? 2.152 -31.360 -9.477 1.00 34.89 110 GLY D N 1
ATOM 4732 C CA . GLY D 1 110 ? 3.125 -32.275 -8.912 1.00 35.71 110 GLY D CA 1
ATOM 4733 C C . GLY D 1 110 ? 2.499 -33.611 -8.563 1.00 36.52 110 GLY D C 1
ATOM 4734 O O . GLY D 1 110 ? 1.276 -33.723 -8.477 1.00 36.94 110 GLY D O 1
ATOM 4735 N N . THR D 1 111 ? 3.337 -34.623 -8.364 1.00 36.80 111 THR D N 1
ATOM 4736 C CA . THR D 1 111 ? 2.863 -35.959 -8.024 1.00 37.82 111 THR D CA 1
ATOM 4737 C C . THR D 1 111 ? 3.553 -36.483 -6.771 1.00 37.54 111 THR D C 1
ATOM 4738 O O . THR D 1 111 ? 4.767 -36.357 -6.617 1.00 37.58 111 THR D O 1
ATOM 4742 N N . ARG D 1 112 ? 2.767 -37.073 -5.879 1.00 37.24 112 ARG D N 1
ATOM 4743 C CA . ARG D 1 112 ? 3.294 -37.615 -4.636 1.00 38.86 112 ARG D CA 1
ATOM 4744 C C . ARG D 1 112 ? 4.076 -38.898 -4.894 1.00 39.54 112 ARG D C 1
ATOM 4745 O O . ARG D 1 112 ? 3.508 -39.907 -5.312 1.00 39.52 112 ARG D O 1
ATOM 4753 N N . GLU D 1 113 ? 5.381 -38.848 -4.644 1.00 40.50 113 GLU D N 1
ATOM 4754 C CA . GLU D 1 113 ? 6.254 -40.003 -4.835 1.00 41.02 113 GLU D CA 1
ATOM 4755 C C . GLU D 1 113 ? 6.295 -40.814 -3.546 1.00 40.88 113 GLU D C 1
ATOM 4756 O O . GLU D 1 113 ? 6.641 -41.997 -3.546 1.00 40.21 113 GLU D O 1
ATOM 4762 N N . GLY D 1 114 ? 5.938 -40.155 -2.449 1.00 40.53 114 GLY D N 1
ATOM 4763 C CA . GLY D 1 114 ? 5.930 -40.790 -1.146 1.00 40.95 114 GLY D CA 1
ATOM 4764 C C . GLY D 1 114 ? 5.836 -39.725 -0.071 1.00 41.46 114 GLY D C 1
ATOM 4765 O O . GLY D 1 114 ? 5.799 -38.535 -0.383 1.00 40.34 114 GLY D O 1
ATOM 4766 N N . GLU D 1 115 ? 5.799 -40.143 1.190 1.00 41.23 115 GLU D N 1
ATOM 4767 C CA . GLU D 1 115 ? 5.708 -39.198 2.298 1.00 41.45 115 GLU D CA 1
ATOM 4768 C C . GLU D 1 115 ? 6.798 -38.135 2.248 1.00 39.97 115 GLU D C 1
ATOM 4769 O O . GLU D 1 115 ? 7.989 -38.448 2.242 1.00 39.46 115 GLU D O 1
ATOM 4775 N N . GLY D 1 116 ? 6.377 -36.874 2.207 1.00 38.49 116 GLY D N 1
ATOM 4776 C CA . GLY D 1 116 ? 7.323 -35.774 2.169 1.00 36.17 116 GLY D CA 1
ATOM 4777 C C . GLY D 1 116 ? 8.162 -35.713 0.908 1.00 34.75 116 GLY D C 1
ATOM 4778 O O . GLY D 1 116 ? 9.248 -35.133 0.910 1.00 33.83 116 GLY D O 1
ATOM 4779 N N . VAL D 1 117 ? 7.665 -36.309 -0.171 1.00 33.71 117 VAL D N 1
ATOM 4780 C CA . VAL D 1 117 ? 8.384 -36.308 -1.439 1.00 33.71 117 VAL D CA 1
ATOM 4781 C C . VAL D 1 117 ? 7.427 -36.145 -2.613 1.00 32.26 117 VAL D C 1
ATOM 4782 O O . VAL D 1 117 ? 6.509 -36.944 -2.796 1.00 33.92 117 VAL D O 1
ATOM 4786 N N . TYR D 1 118 ? 7.652 -35.102 -3.405 1.00 30.97 118 TYR D N 1
ATOM 4787 C CA . TYR D 1 118 ? 6.826 -34.806 -4.569 1.00 30.75 118 TYR D CA 1
ATOM 4788 C C . TYR D 1 118 ? 7.702 -34.506 -5.779 1.00 31.57 118 TYR D C 1
ATOM 4789 O O . TYR D 1 118 ? 8.835 -34.048 -5.634 1.00 30.22 118 TYR D O 1
ATOM 4798 N N . ARG D 1 119 ? 7.172 -34.761 -6.972 1.00 32.56 119 ARG D N 1
ATOM 4799 C CA . ARG D 1 119 ? 7.915 -34.505 -8.200 1.00 34.56 119 ARG D CA 1
ATOM 4800 C C . ARG D 1 119 ? 7.183 -33.517 -9.098 1.00 34.37 119 ARG D C 1
ATOM 4801 O O . ARG D 1 119 ? 5.990 -33.665 -9.365 1.00 36.14 119 ARG D O 1
ATOM 4809 N N . LEU D 1 120 ? 7.913 -32.507 -9.557 1.00 33.90 120 LEU D N 1
ATOM 4810 C CA . LEU D 1 120 ? 7.368 -31.480 -10.433 1.00 34.46 120 LEU D CA 1
ATOM 4811 C C . LEU D 1 120 ? 8.205 -31.451 -11.706 1.00 35.08 120 LEU D C 1
ATOM 4812 O O . LEU D 1 120 ? 9.252 -32.095 -11.780 1.00 34.30 120 LEU D O 1
ATOM 4817 N N . PRO D 1 121 ? 7.751 -30.710 -12.729 1.00 36.08 121 PRO D N 1
ATOM 4818 C CA . PRO D 1 121 ? 8.510 -30.635 -13.979 1.00 36.88 121 PRO D CA 1
ATOM 4819 C C . PRO D 1 121 ? 9.901 -30.043 -13.757 1.00 37.24 121 PRO D C 1
ATOM 4820 O O . PRO D 1 121 ? 10.061 -28.825 -13.667 1.00 38.17 121 PRO D O 1
ATOM 4824 N N . GLY D 1 122 ? 10.900 -30.914 -13.654 1.00 37.52 122 GLY D N 1
ATOM 4825 C CA . GLY D 1 122 ? 12.263 -30.454 -13.457 1.00 36.90 122 GLY D CA 1
ATOM 4826 C C . GLY D 1 122 ? 12.676 -30.204 -12.018 1.00 36.16 122 GLY D C 1
ATOM 4827 O O . GLY D 1 122 ? 13.517 -29.341 -11.761 1.00 35.86 122 GLY D O 1
ATOM 4828 N N . ALA D 1 123 ? 12.099 -30.950 -11.079 1.00 34.87 123 ALA D N 1
ATOM 4829 C CA . ALA D 1 123 ? 12.445 -30.781 -9.671 1.00 34.82 123 ALA D CA 1
ATOM 4830 C C . ALA D 1 123 ? 11.769 -31.789 -8.751 1.00 34.02 123 ALA D C 1
ATOM 4831 O O . ALA D 1 123 ? 10.698 -32.311 -9.056 1.00 34.93 123 ALA D O 1
ATOM 4833 N N . VAL D 1 124 ? 12.419 -32.058 -7.624 1.00 33.80 124 VAL D N 1
ATOM 4834 C CA . VAL D 1 124 ? 11.903 -32.973 -6.615 1.00 33.61 124 VAL D CA 1
ATOM 4835 C C . VAL D 1 124 ? 11.851 -32.189 -5.310 1.00 32.69 124 VAL D C 1
ATOM 4836 O O . VAL D 1 124 ? 12.835 -31.562 -4.917 1.00 31.78 124 VAL D O 1
ATOM 4840 N N . VAL D 1 125 ? 10.698 -32.219 -4.649 1.00 31.93 125 VAL D N 1
ATOM 4841 C CA . VAL D 1 125 ? 10.511 -31.492 -3.400 1.00 31.42 125 VAL D CA 1
ATOM 4842 C C . VAL D 1 125 ? 10.447 -32.410 -2.186 1.00 31.09 125 VAL D C 1
ATOM 4843 O O . VAL D 1 125 ? 9.598 -33.296 -2.110 1.00 31.21 125 VAL D O 1
ATOM 4847 N N . ARG D 1 126 ? 11.351 -32.186 -1.239 1.00 31.81 126 ARG D N 1
ATOM 4848 C CA . ARG D 1 126 ? 11.400 -32.966 -0.009 1.00 33.25 126 ARG D CA 1
ATOM 4849 C C . ARG D 1 126 ? 11.054 -32.048 1.159 1.00 32.84 126 ARG D C 1
ATOM 4850 O O . ARG D 1 126 ? 11.542 -30.921 1.232 1.00 32.25 126 ARG D O 1
ATOM 4858 N N . PHE D 1 127 ? 10.221 -32.529 2.075 1.00 32.46 127 PHE D N 1
ATOM 4859 C CA . PHE D 1 127 ? 9.836 -31.724 3.227 1.00 32.34 127 PHE D CA 1
ATOM 4860 C C . PHE D 1 127 ? 9.507 -32.575 4.445 1.00 32.74 127 PHE D C 1
ATOM 4861 O O . PHE D 1 127 ? 8.929 -33.657 4.330 1.00 34.03 127 PHE D O 1
ATOM 4869 N N . ARG D 1 128 ? 9.896 -32.080 5.614 1.00 33.06 128 ARG D N 1
ATOM 4870 C CA . ARG D 1 128 ? 9.646 -32.773 6.869 1.00 33.93 128 ARG D CA 1
ATOM 4871 C C . ARG D 1 128 ? 9.574 -31.750 7.993 1.00 33.73 128 ARG D C 1
ATOM 4872 O O . ARG D 1 128 ? 10.282 -30.743 7.974 1.00 33.29 128 ARG D O 1
ATOM 4880 N N . GLU D 1 129 ? 8.707 -32.002 8.965 1.00 34.00 129 GLU D N 1
ATOM 4881 C CA . GLU D 1 129 ? 8.564 -31.089 10.085 1.00 34.23 129 GLU D CA 1
ATOM 4882 C C . GLU D 1 129 ? 9.721 -31.229 11.059 1.00 34.46 129 GLU D C 1
ATOM 4883 O O . GLU D 1 129 ? 10.282 -32.313 11.232 1.00 33.44 129 GLU D O 1
ATOM 4889 N N . VAL D 1 130 ? 10.086 -30.116 11.680 1.00 33.69 130 VAL D N 1
ATOM 4890 C CA . VAL D 1 130 ? 11.150 -30.105 12.665 1.00 34.24 130 VAL D CA 1
ATOM 4891 C C . VAL D 1 130 ? 10.541 -29.529 13.935 1.00 34.02 130 VAL D C 1
ATOM 4892 O O . VAL D 1 130 ? 9.354 -29.204 13.960 1.00 35.55 130 VAL D O 1
ATOM 4896 N N . GLU D 1 131 ? 11.344 -29.412 14.985 1.00 34.86 131 GLU D N 1
ATOM 4897 C CA . GLU D 1 131 ? 10.860 -28.884 16.253 1.00 35.10 131 GLU D CA 1
ATOM 4898 C C . GLU D 1 131 ? 10.228 -27.506 16.070 1.00 33.90 131 GLU D C 1
ATOM 4899 O O . GLU D 1 131 ? 10.875 -26.574 15.596 1.00 34.82 131 GLU D O 1
ATOM 4905 N N . PRO D 1 132 ? 8.948 -27.365 16.445 1.00 32.78 132 PRO D N 1
ATOM 4906 C CA . PRO D 1 132 ? 8.257 -26.080 16.309 1.00 30.91 132 PRO D CA 1
ATOM 4907 C C . PRO D 1 132 ? 8.828 -25.012 17.238 1.00 30.36 132 PRO D C 1
ATOM 4908 O O . PRO D 1 132 ? 9.424 -25.321 18.271 1.00 29.53 132 PRO D O 1
ATOM 4912 N N . LEU D 1 133 ? 8.657 -23.752 16.853 1.00 28.66 133 LEU D N 1
ATOM 4913 C CA . LEU D 1 133 ? 9.128 -22.638 17.661 1.00 28.35 133 LEU D CA 1
ATOM 4914 C C . LEU D 1 133 ? 8.111 -22.411 18.763 1.00 26.67 133 LEU D C 1
ATOM 4915 O O . LEU D 1 133 ? 6.938 -22.743 18.610 1.00 27.38 133 LEU D O 1
ATOM 4920 N N . LYS D 1 134 ? 8.563 -21.847 19.874 1.00 27.53 134 LYS D N 1
ATOM 4921 C CA . LYS D 1 134 ? 7.675 -21.569 20.990 1.00 27.64 134 LYS D CA 1
ATOM 4922 C C . LYS D 1 134 ? 7.799 -20.108 21.392 1.00 26.11 134 LYS D C 1
ATOM 4923 O O . LYS D 1 134 ? 8.875 -19.642 21.762 1.00 26.62 134 LYS D O 1
ATOM 4929 N N . VAL D 1 135 ? 6.692 -19.381 21.284 1.00 24.36 135 VAL D N 1
ATOM 4930 C CA . VAL D 1 135 ? 6.650 -17.981 21.671 1.00 23.48 135 VAL D CA 1
ATOM 4931 C C . VAL D 1 135 ? 5.614 -17.933 22.784 1.00 22.75 135 VAL D C 1
ATOM 4932 O O . VAL D 1 135 ? 4.414 -17.941 22.524 1.00 21.98 135 VAL D O 1
ATOM 4936 N N . GLY D 1 136 ? 6.084 -17.899 24.025 1.00 22.74 136 GLY D N 1
ATOM 4937 C CA . GLY D 1 136 ? 5.163 -17.889 25.143 1.00 22.90 136 GLY D CA 1
ATOM 4938 C C . GLY D 1 136 ? 4.395 -19.194 25.068 1.00 23.13 136 GLY D C 1
ATOM 4939 O O . GLY D 1 136 ? 4.988 -20.256 24.857 1.00 24.84 136 GLY D O 1
ATOM 4940 N N . SER D 1 137 ? 3.077 -19.124 25.216 1.00 22.22 137 SER D N 1
ATOM 4941 C CA . SER D 1 137 ? 2.244 -20.316 25.152 1.00 23.73 137 SER D CA 1
ATOM 4942 C C . SER D 1 137 ? 1.827 -20.672 23.725 1.00 21.72 137 SER D C 1
ATOM 4943 O O . SER D 1 137 ? 0.941 -21.500 23.518 1.00 22.87 137 SER D O 1
ATOM 4946 N N . LEU D 1 138 ? 2.461 -20.046 22.738 1.00 21.94 138 LEU D N 1
ATOM 4947 C CA . LEU D 1 138 ? 2.142 -20.319 21.342 1.00 20.69 138 LEU D CA 1
ATOM 4948 C C . LEU D 1 138 ? 3.189 -21.199 20.678 1.00 22.43 138 LEU D C 1
ATOM 4949 O O . LEU D 1 138 ? 4.387 -20.939 20.789 1.00 22.03 138 LEU D O 1
ATOM 4954 N N . SER D 1 139 ? 2.726 -22.227 19.976 1.00 24.54 139 SER D N 1
ATOM 4955 C CA . SER D 1 139 ? 3.617 -23.139 19.268 1.00 26.52 139 SER D CA 1
ATOM 4956 C C . SER D 1 139 ? 3.521 -22.831 17.780 1.00 27.11 139 SER D C 1
ATOM 4957 O O . SER D 1 139 ? 2.432 -22.831 17.206 1.00 28.52 139 SER D O 1
ATOM 4960 N N . ILE D 1 140 ? 4.664 -22.563 17.158 1.00 27.42 140 ILE D N 1
ATOM 4961 C CA . ILE D 1 140 ? 4.700 -22.242 15.739 1.00 26.44 140 ILE D CA 1
ATOM 4962 C C . ILE D 1 140 ? 5.344 -23.376 14.947 1.00 27.27 140 ILE D C 1
ATOM 4963 O O . ILE D 1 140 ? 6.547 -23.604 15.048 1.00 26.49 140 ILE D O 1
ATOM 4968 N N . PRO D 1 141 ? 4.548 -24.101 14.150 1.00 27.52 141 PRO D N 1
ATOM 4969 C CA . PRO D 1 141 ? 5.080 -25.210 13.351 1.00 28.04 141 PRO D CA 1
ATOM 4970 C C . PRO D 1 141 ? 6.218 -24.809 12.412 1.00 28.10 141 PRO D C 1
ATOM 4971 O O . PRO D 1 141 ? 6.231 -23.709 11.857 1.00 26.60 141 PRO D O 1
ATOM 4975 N N . GLN D 1 142 ? 7.170 -25.722 12.241 1.00 26.20 142 GLN D N 1
ATOM 4976 C CA . GLN D 1 142 ? 8.334 -25.498 11.389 1.00 26.10 142 GLN D CA 1
ATOM 4977 C C . GLN D 1 142 ? 8.455 -26.616 10.359 1.00 26.71 142 GLN D C 1
ATOM 4978 O O . GLN D 1 142 ? 8.525 -27.793 10.718 1.00 26.25 142 GLN D O 1
ATOM 4984 N N . LEU D 1 143 ? 8.496 -26.248 9.082 1.00 26.79 143 LEU D N 1
ATOM 4985 C CA . LEU D 1 143 ? 8.600 -27.229 8.007 1.00 26.84 143 LEU D CA 1
ATOM 4986 C C . LEU D 1 143 ? 9.855 -27.047 7.157 1.00 27.74 143 LEU D C 1
ATOM 4987 O O . LEU D 1 143 ? 10.002 -26.042 6.455 1.00 27.15 143 LEU D O 1
ATOM 4992 N N . ARG D 1 144 ? 10.755 -28.024 7.217 1.00 28.83 144 ARG D N 1
ATOM 4993 C CA . ARG D 1 144 ? 11.985 -27.974 6.435 1.00 29.43 144 ARG D CA 1
ATOM 4994 C C . ARG D 1 144 ? 11.677 -28.449 5.016 1.00 29.17 144 ARG D C 1
ATOM 4995 O O . ARG D 1 144 ? 11.192 -29.564 4.819 1.00 30.09 144 ARG D O 1
ATOM 5003 N N . VAL D 1 145 ? 11.950 -27.597 4.033 1.00 27.68 145 VAL D N 1
ATOM 5004 C CA . VAL D 1 145 ? 11.692 -27.928 2.635 1.00 28.92 145 VAL D CA 1
ATOM 5005 C C . VAL D 1 145 ? 12.977 -27.894 1.810 1.00 29.68 145 VAL D C 1
ATOM 5006 O O . VAL D 1 145 ? 13.802 -26.995 1.971 1.00 29.59 145 VAL D O 1
ATOM 5010 N N . GLU D 1 146 ? 13.141 -28.881 0.934 1.00 30.80 146 GLU D N 1
ATOM 5011 C CA . GLU D 1 146 ? 14.316 -28.963 0.074 1.00 31.59 146 GLU D CA 1
ATOM 5012 C C . GLU D 1 146 ? 13.874 -29.196 -1.367 1.00 30.47 146 GLU D C 1
ATOM 5013 O O . GLU D 1 146 ? 12.985 -30.007 -1.629 1.00 30.94 146 GLU D O 1
ATOM 5019 N N . VAL D 1 147 ? 14.488 -28.477 -2.298 1.00 30.13 147 VAL D N 1
ATOM 5020 C CA . VAL D 1 147 ? 14.145 -28.611 -3.707 1.00 30.13 147 VAL D CA 1
ATOM 5021 C C . VAL D 1 147 ? 15.398 -28.835 -4.550 1.00 32.05 147 VAL D C 1
ATOM 5022 O O . VAL D 1 147 ? 16.343 -28.048 -4.487 1.00 29.90 147 VAL D O 1
ATOM 5026 N N . GLU D 1 148 ? 15.398 -29.912 -5.330 1.00 33.40 148 GLU D N 1
ATOM 5027 C CA . GLU D 1 148 ? 16.529 -30.240 -6.196 1.00 36.18 148 GLU D CA 1
ATOM 5028 C C . GLU D 1 148 ? 16.051 -30.415 -7.636 1.00 35.78 148 GLU D C 1
ATOM 5029 O O . GLU D 1 148 ? 14.897 -30.765 -7.874 1.00 36.81 148 GLU D O 1
ATOM 5035 N N . GLY D 1 149 ? 16.938 -30.169 -8.596 1.00 35.23 149 GLY D N 1
ATOM 5036 C CA . GLY D 1 149 ? 16.564 -30.315 -9.992 1.00 34.67 149 GLY D CA 1
ATOM 5037 C C . GLY D 1 149 ? 16.928 -29.118 -10.848 1.00 35.05 149 GLY D C 1
ATOM 5038 O O . GLY D 1 149 ? 17.364 -28.086 -10.337 1.00 35.03 149 GLY D O 1
ATOM 5039 N N . GLU D 1 150 ? 16.742 -29.254 -12.158 1.00 35.78 150 GLU D N 1
ATOM 5040 C CA . GLU D 1 150 ? 17.057 -28.180 -13.093 1.00 36.72 150 GLU D CA 1
ATOM 5041 C C . GLU D 1 150 ? 16.235 -26.925 -12.829 1.00 36.05 150 GLU D C 1
ATOM 5042 O O . GLU D 1 150 ? 16.718 -25.810 -13.021 1.00 35.42 150 GLU D O 1
ATOM 5048 N N . GLU D 1 151 ? 14.991 -27.112 -12.398 1.00 35.35 151 GLU D N 1
ATOM 5049 C CA . GLU D 1 151 ? 14.105 -25.991 -12.111 1.00 34.95 151 GLU D CA 1
ATOM 5050 C C . GLU D 1 151 ? 13.926 -25.802 -10.610 1.00 33.94 151 GLU D C 1
ATOM 5051 O O . GLU D 1 151 ? 12.888 -25.325 -10.152 1.00 34.26 151 GLU D O 1
ATOM 5057 N N . ALA D 1 152 ? 14.949 -26.176 -9.850 1.00 32.16 152 ALA D N 1
ATOM 5058 C CA . ALA D 1 152 ? 14.911 -26.058 -8.400 1.00 31.44 152 ALA D CA 1
ATOM 5059 C C . ALA D 1 152 ? 14.686 -24.623 -7.942 1.00 30.70 152 ALA D C 1
ATOM 5060 O O . ALA D 1 152 ? 13.927 -24.380 -7.004 1.00 30.07 152 ALA D O 1
ATOM 5062 N N . GLU D 1 153 ? 15.336 -23.676 -8.610 1.00 29.71 153 GLU D N 1
ATOM 5063 C CA . GLU D 1 153 ? 15.213 -22.269 -8.241 1.00 29.52 153 GLU D CA 1
ATOM 5064 C C . GLU D 1 153 ? 13.791 -21.733 -8.329 1.00 29.71 153 GLU D C 1
ATOM 5065 O O . GLU D 1 153 ? 13.260 -21.216 -7.346 1.00 28.68 153 GLU D O 1
ATOM 5071 N N . ARG D 1 154 ? 13.173 -21.843 -9.501 1.00 29.81 154 ARG D N 1
ATOM 5072 C CA . ARG D 1 154 ? 11.817 -21.338 -9.666 1.00 30.12 154 ARG D CA 1
ATOM 5073 C C . ARG D 1 154 ? 10.780 -22.059 -8.813 1.00 29.04 154 ARG D C 1
ATOM 5074 O O . ARG D 1 154 ? 9.888 -21.423 -8.257 1.00 27.87 154 ARG D O 1
ATOM 5082 N N . TRP D 1 155 ? 10.888 -23.377 -8.693 1.00 27.37 155 TRP D N 1
ATOM 5083 C CA . TRP D 1 155 ? 9.927 -24.100 -7.868 1.00 27.58 155 TRP D CA 1
ATOM 5084 C C . TRP D 1 155 ? 10.117 -23.746 -6.395 1.00 26.43 155 TRP D C 1
ATOM 5085 O O . TRP D 1 155 ? 9.145 -23.621 -5.650 1.00 25.70 155 TRP D O 1
ATOM 5096 N N . PHE D 1 156 ? 11.371 -23.580 -5.983 1.00 23.96 156 PHE D N 1
ATOM 5097 C CA . PHE D 1 156 ? 11.682 -23.217 -4.602 1.00 23.16 156 PHE D CA 1
ATOM 5098 C C . PHE D 1 156 ? 11.045 -21.872 -4.267 1.00 22.87 156 PHE D C 1
ATOM 5099 O O . PHE D 1 156 ? 10.468 -21.699 -3.193 1.00 22.90 156 PHE D O 1
ATOM 5107 N N . GLU D 1 157 ? 11.144 -20.924 -5.191 1.00 22.77 157 GLU D N 1
ATOM 5108 C CA . GLU D 1 157 ? 10.569 -19.601 -4.978 1.00 21.54 157 GLU D CA 1
ATOM 5109 C C . GLU D 1 157 ? 9.047 -19.632 -5.062 1.00 21.58 157 GLU D C 1
ATOM 5110 O O . GLU D 1 157 ? 8.376 -18.836 -4.415 1.00 21.00 157 GLU D O 1
ATOM 5116 N N . ARG D 1 158 ? 8.502 -20.541 -5.866 1.00 22.13 158 ARG D N 1
ATOM 5117 C CA . ARG D 1 158 ? 7.049 -20.671 -5.979 1.00 22.67 158 ARG D CA 1
ATOM 5118 C C . ARG D 1 158 ? 6.530 -21.079 -4.608 1.00 22.02 158 ARG D C 1
ATOM 5119 O O . ARG D 1 158 ? 5.496 -20.589 -4.143 1.00 21.26 158 ARG D O 1
ATOM 5127 N N . ILE D 1 159 ? 7.260 -21.987 -3.967 1.00 20.86 159 ILE D N 1
ATOM 5128 C CA . ILE D 1 159 ? 6.896 -22.456 -2.639 1.00 21.13 159 ILE D CA 1
ATOM 5129 C C . ILE D 1 159 ? 7.019 -21.301 -1.646 1.00 20.82 159 ILE D C 1
ATOM 5130 O O . ILE D 1 159 ? 6.171 -21.133 -0.781 1.00 20.69 159 ILE D O 1
ATOM 5135 N N . ALA D 1 160 ? 8.076 -20.503 -1.776 1.00 21.05 160 ALA D N 1
ATOM 5136 C CA . ALA D 1 160 ? 8.270 -19.371 -0.877 1.00 20.86 160 ALA D CA 1
ATOM 5137 C C . ALA D 1 160 ? 7.117 -18.380 -1.017 1.00 21.69 160 ALA D C 1
ATOM 5138 O O . ALA D 1 160 ? 6.661 -17.799 -0.030 1.00 21.99 160 ALA D O 1
ATOM 5140 N N . PHE D 1 161 ? 6.650 -18.187 -2.245 1.00 21.52 161 PHE D N 1
ATOM 5141 C CA . PHE D 1 161 ? 5.544 -17.273 -2.500 1.00 23.09 161 PHE D CA 1
ATOM 5142 C C . PHE D 1 161 ? 4.286 -17.800 -1.820 1.00 24.09 161 PHE D C 1
ATOM 5143 O O . PHE D 1 161 ? 3.570 -17.054 -1.152 1.00 23.46 161 PHE D O 1
ATOM 5151 N N . ALA D 1 162 ? 4.034 -19.095 -1.981 1.00 23.47 162 ALA D N 1
ATOM 5152 C CA . ALA D 1 162 ? 2.868 -19.734 -1.382 1.00 22.80 162 ALA D CA 1
ATOM 5153 C C . ALA D 1 162 ? 2.924 -19.644 0.140 1.00 22.79 162 ALA D C 1
ATOM 5154 O O . ALA D 1 162 ? 1.921 -19.357 0.795 1.00 23.11 162 ALA D O 1
ATOM 5156 N N . ALA D 1 163 ? 4.106 -19.887 0.698 1.00 22.28 163 ALA D N 1
ATOM 5157 C CA . ALA D 1 163 ? 4.301 -19.845 2.140 1.00 23.68 163 ALA D CA 1
ATOM 5158 C C . ALA D 1 163 ? 4.194 -18.430 2.708 1.00 25.35 163 ALA D C 1
ATOM 5159 O O . ALA D 1 163 ? 3.789 -18.247 3.856 1.00 26.74 163 ALA D O 1
ATOM 5161 N N . SER D 1 164 ? 4.558 -17.430 1.907 1.00 25.88 164 SER D N 1
ATOM 5162 C CA . SER D 1 164 ? 4.507 -16.044 2.363 1.00 28.08 164 SER D CA 1
ATOM 5163 C C . SER D 1 164 ? 3.074 -15.636 2.665 1.00 29.76 164 SER D C 1
ATOM 5164 O O . SER D 1 164 ? 2.829 -14.784 3.520 1.00 31.32 164 SER D O 1
ATOM 5167 N N . ARG D 1 165 ? 2.132 -16.247 1.956 1.00 32.48 165 ARG D N 1
ATOM 5168 C CA . ARG D 1 165 ? 0.716 -15.957 2.142 1.00 35.36 165 ARG D CA 1
ATOM 5169 C C . ARG D 1 165 ? 0.281 -16.257 3.575 1.00 37.29 165 ARG D C 1
ATOM 5170 O O . ARG D 1 165 ? -0.370 -15.383 4.186 1.00 38.18 165 ARG D O 1
#

InterPro domains:
  IPR003749 Sulfur carrier ThiS/MoaD-like [PF02597] (3-87)
  IPR010038 MoaD, archaeal-type [TIGR01687] (2-87)
  IPR012675 Beta-grasp domain superfamily [G3DSA:3.10.20.30] (1-85)
  IPR015272 Molybdopterin cofactor biosynthesis MoaD-related, C-terminal [PF09189] (90-168)
  IPR016155 Molybdopterin synthase/thiamin biosynthesis sulphur carrier, beta-grasp [SSF54285] (2-87)
  IPR036473 Molybdopterin cofactor biosynthesis MoaD-related, C-terminal domain superfamily [G3DSA:3.30.1370.80] (86-168)
  IPR036473 Molybdopterin cofactor biosynthesis MoaD-related, C-terminal domain superfamily [SSF103239] (88-165)
  IPR052045 Sulfur Carrier/Protein Modifier [PTHR38031] (2-87)
  IPR054834 Small archaeal modifier protein 1/3 [NF041918] (2-87)

Solvent-accessible surface area: 29863 Å² total; per-residue (Å²): 5,66,0,17,2,17,40,62,2,115,125,84,23,68,89,64,87,13,88,0,21,20,33,23,0,6,82,0,0,64,19,0,10,132,2,32,76,57,1,114,157,52,1,23,123,62,102,1,27,14,152,166,2,16,0,20,19,26,7,27,33,0,83,95,24,6,6,10,8,5,39,15,31,66,20,5,33,0,5,1,1,8,33,100,66,41,30,51,26,102,45,67,23,40,40,9,35,37,162,48,0,38,96,39,0,102,109,48,57,13,81,128,89,22,145,6,33,5,121,6,77,34,5,13,0,94,17,138,85,51,142,55,97,168,22,34,88,9,64,9,59,17,2,74,0,66,1,92,26,132,61,0,12,108,6,2,2,84,1,10,35,8,34,12,111,8,51,0,16,0,8,48,66,2,73,118,86,13,59,102,62,91,13,80,0,30,19,26,34,0,6,75,0,0,94,22,1,11,145,1,34,83,76,0,117,148,74,0,20,100,65,169,31,34,5,140,173,3,24,2,16,20,35,6,88,25,0,91,65,26,64,18,42,82,3,32,13,52,51,2,4,18,0,4,0,1,11,120,86,35,80,59,60,16,37,45,8,44,41,150,41,0,45,132,54,0,64,50,18,38,14,66,138,93,20,148,8,29,6,125,3,77,29,9,33,0,103,17,187,78,60,144,62,97,140,25,31,80,28,59,9,68,18,2,91,0,55,0,88,50,168,59,4,44,51,4,0,1,9,0,7,38,12,35,46,8,60,0,14,0,14,32,67,1,98,112,82,11,58,96,56,84,16,100,1,30,22,36,34,0,5,81,0,0,85,24,0,23,130,2,33,82,63,0,117,129,73,0,30,113,61,160,30,28,7,127,178,2,15,0,6,17,38,7,92,7,0,86,44,25,61,15,40,84,4,30,21,59,50,6,3,14,0,4,0,0,7,71,121,14,57,53,33,15,64,55,60,18,36,47,4,31,30,143,47,0,47,149,39,0,72,46,18,34,12,74,147,88,21,162,6,41,5,123,11,89,39,8,29,0,99,18,141,120,47,149,69,97,140,25,36,79,4,50,5,79,16,2,75,0,40,0,74,31,162,62,0,32,69,26,0,0,15,0,9,10,2,30,26,142,9,66,0,18,1,17,36,47,1,104,118,69,17,60,104,63,88,16,112,2,21,19,16,35,0,6,78,0,0,104,23,0,20,147,1,39,78,55,0,120,118,67,0,31,118,72,109,2,25,15,129,167,2,26,0,12,18,33,9,31,33,0,64,117,24,7,4,7,9,5,60,13,22,59,17,4,31,0,4,0,0,3,60,108,15,51,41,44,13,80,54,58,18,36,46,3,32,38,161,32,0,40,105,41,0,105,117,50,55,10,78,125,100,19,145,13,45,4,150,5,94,36,6,47,0,112,17,145,105,52,140,47,91,134,24,41,84,19,52,9,51,18,2,67,0,47,0,52,28,167,54,0,32,155,33,0,1,92,0,8,48,5,24,26,107

B-factor: mean 25.3, std 9.33, range [7.57, 56.56]

Secondary structure (DSSP, 8-state):
-EEEE-THHHHHHT-SEEE---SBHHHHHHHHHHH-GGGHHHHEETTEE-TT-EEEETTEEGGGTTGGG-B--TT-EEEEE-S--SEEEEEEEET--HHHHHHHHHHTT-EEEETTEEEETTEEEEEEEEEEEEETTEEEEEEEEEEEETTHHHHHHHHHHHHT-/-EEEE-THHHHHHS-SEEE---SBHHHHHHHHHHH-GGGHHHHEETTEEPSS-EEEETTEEGGGTTGGG-B--TT-EEEEE---EEEEEET--HHHHHHHHHHTT-EEEETTEEEETTEEEEEEEEEEEEETTEEEEEEEEEEESTTHHHHHHHHHHHH-/-EEEE-THHHHHHS-SEEE---SBHHHHHHHHHHH-GGGHHHHEETTEE-TT-EEEETTEEGGGTTGGG-B--TT-EEEEE-SS--SEEEEEEET--HHHHHHHHHHTT-EEEETTEEEETTEEEEEEEEEEEEETTEEEEEEEEEEESTTHHHHHHHHHHHHH-/-EEEE-THHHHHHS-SEEE---SBHHHHHHHHHHH-GGGHHHHEETTEE-TT-EEEETTEEGGGTTGGG-B--TT-EEEEE-S---SEEEEEEES--HHHHHHHHHHTT-EEEETTEEEETTEEEEEEEEEEEEETTEEEEEEEEEEESTTHHHHHHHHHHHHH-

CATH classification: 3.10.20.30 (+1 more: 3.30.1370.80)

Sequence (655 aa):
PKVNLYATFRDLTGKSQLELPGATVGEVLENLVRAYPALKEELFEGEGLAERVSVFLEGRDVRYLQGLSTPLSPGATLDLFPPVAGGGFERTFGAFPPWLLERYLEEWGGTREGEGVYRLPGAVVRFREVEPLKVGSLSIPQLRVEVEGEEAERWFERIAFAASRPKVNLYATFRDLTGKSQLELPGATVGEVLENLVRAYPALKEELFEGEGLAERVSVFLEGRDVRYLQGLSTPLSPGATLDLFPPGFERTFGAFPPWLLERYLEEWGGTREGEGVYRLPGAVVRFREVEPLKVGSLSIPQLRVEVEGEEAERWFERIAFAASPKVNLYATFRDLTGKSQLELPGATVGEVLENLVRAYPALKEELFEGEGLAERVSVFLEGRDVRYLQGLSTPLSPGATLDLFPPVAGGGFERTFGAFPPWLLERYLEEWGGTREGEGVYRLPGAVVRFREVEPLKVGSLSIPQLRVEVEGEEAERWFERIAFAASRPKVNLYATFRDLTGKSQLELPGATVGEVLENLVRAYPALKEELFEGEGLAERVSVFLEGRDVRYLQGLSTPLSPGATLDLFPPVAGGGFERTFGAFPPWLLERYLEEWGGTREGEGVYRLPGAVVRFREVEPLKVGSLSIPQLRVEVEGEEAERWFERIAFAASR

Foldseek 3Di:
DKEAEDDPRCVLPVDGIDQADDFFQLRRVVRVCVVVVSCVVQQDDPSFGDPQKFKAKLLHGCVVPVHRRHGDDNPTYMYIDGGAFWFKDKDKAWQCDPVNLVVVCVVQVWDDPDRQWTDHVFKIKGKDWDAFDDDPPDTIIIMMIMMGGSCRVNVVSVSSNSSVD/DKEAEDDPRCVVVVHGMDQADDFFQLRRVVVVCVVPVVCDQQADDDSAGDDLKFKAKLLHTCVVPPHRRHTDDSPIYMYIDGNFDKDKAWQQDPVQLVVVCVVQVWDDPDVQWIDHDFKIKGKDWDQFDDDPPDTIIIMMITMDGRCRVNVVSVSSNSSD/DKEAEFDVRCVQLVHRMDQADDFFQLRRVVVVCVVRVVCVQQADDPSFGHDQKFKAKLLHTCVVPVGRRHGDDSPIYMYIAGNCGDFKDKDKAWQCDPVNLVVVCVVQVWDDPDVQWIDHVFKIKGKDWDAFDDDPPDTITMMMIMMGGPCRVNVVSVSSNSSVD/DKEAEFDPRCVQQVDGMDQADDFFQLRRVVRVCVVRVSCDVQADDPSFGDDQKFKDWLLHTCVVPVHRRHTDDNPTYMYIATNPRAFKDKDKAKPQDPVNLVVVCVVQVWADPDVQWIDDDFKIKGKDWDQFDDDPPDTITIMMMMMGGPCRPNVVSNSSNSRSD

Organism: Thermus thermophilus (NCBI:txid274)